Protein AF-0000000080412380 (afdb_homodimer)

Structure (mmCIF, N/CA/C/O backbone):
data_AF-0000000080412380-model_v1
#
loop_
_entity.id
_entity.type
_entity.pdbx_description
1 polymer fructose-bisphosphatase
#
loop_
_atom_site.group_PDB
_atom_site.id
_atom_site.type_symbol
_atom_site.label_atom_id
_atom_site.label_alt_id
_atom_site.label_comp_id
_atom_site.label_asym_id
_atom_site.label_entity_id
_atom_site.label_seq_id
_atom_site.pdbx_PDB_ins_code
_atom_site.Cartn_x
_atom_site.Cartn_y
_atom_site.Cartn_z
_atom_site.occupancy
_atom_site.B_iso_or_equiv
_atom_site.auth_seq_id
_atom_site.auth_comp_id
_atom_site.auth_asym_id
_atom_site.auth_atom_id
_atom_site.pdbx_PDB_model_num
ATOM 1 N N . MET A 1 1 ? 29.484 -4.672 20.859 1 28.69 1 MET A N 1
ATOM 2 C CA . MET A 1 1 ? 28.578 -4.469 19.734 1 28.69 1 MET A CA 1
ATOM 3 C C . MET A 1 1 ? 27.781 -3.178 19.906 1 28.69 1 MET A C 1
ATOM 5 O O . MET A 1 1 ? 27.156 -2.959 20.953 1 28.69 1 MET A O 1
ATOM 9 N N . PRO A 1 2 ? 28.203 -2.121 19.391 1 35.09 2 PRO A N 1
ATOM 10 C CA . PRO A 1 2 ? 27.547 -0.888 19.844 1 35.09 2 PRO A CA 1
ATOM 11 C C . PRO A 1 2 ? 26.031 -1.011 19.891 1 35.09 2 PRO A C 1
ATOM 13 O O . PRO A 1 2 ? 25.422 -1.665 19.031 1 35.09 2 PRO A O 1
ATOM 16 N N . ILE A 1 3 ? 25.469 -1.185 20.969 1 39.72 3 ILE A N 1
ATOM 17 C CA . ILE A 1 3 ? 24.047 -1.174 21.234 1 39.72 3 ILE A CA 1
ATOM 18 C C . ILE A 1 3 ? 23.359 -0.124 20.359 1 39.72 3 ILE A C 1
ATOM 20 O O . ILE A 1 3 ? 23.625 1.073 20.5 1 39.72 3 ILE A O 1
ATOM 24 N N . LEU A 1 4 ? 23.312 -0.314 19.109 1 48.84 4 LEU A N 1
ATOM 25 C CA . LEU A 1 4 ? 22.609 0.611 18.219 1 48.84 4 LEU A CA 1
ATOM 26 C C . LEU A 1 4 ? 21.375 1.184 18.906 1 48.84 4 LEU A C 1
ATOM 28 O O . LEU A 1 4 ? 20.5 0.435 19.328 1 48.84 4 LEU A O 1
ATOM 32 N N . LEU A 1 5 ? 21.531 2.174 19.672 1 60.03 5 LEU A N 1
ATOM 33 C CA . LEU A 1 5 ? 20.531 2.889 20.453 1 60.03 5 LEU A CA 1
ATOM 34 C C . LEU A 1 5 ? 19.281 3.191 19.625 1 60.03 5 LEU A C 1
ATOM 36 O O . LEU A 1 5 ? 19.344 4.027 18.719 1 60.03 5 LEU A O 1
ATOM 40 N N . ILE A 1 6 ? 18.375 2.207 19.547 1 73.38 6 ILE A N 1
ATOM 41 C CA . ILE A 1 6 ? 17.047 2.373 18.969 1 73.38 6 ILE A CA 1
ATOM 42 C C . ILE A 1 6 ? 16.328 3.539 19.641 1 73.38 6 ILE A C 1
ATOM 44 O O . ILE A 1 6 ? 16.219 3.588 20.875 1 73.38 6 ILE A O 1
ATOM 48 N N . GLU A 1 7 ? 16.172 4.633 18.938 1 86.12 7 GLU A N 1
ATOM 49 C CA . GLU A 1 7 ? 15.391 5.766 19.438 1 86.12 7 GLU A CA 1
ATOM 50 C C . GLU A 1 7 ? 13.914 5.621 19.094 1 86.12 7 GLU A C 1
ATOM 52 O O . GLU A 1 7 ? 13.547 5.473 17.938 1 86.12 7 GLU A O 1
ATOM 57 N N . THR A 1 8 ? 13.148 5.539 20.172 1 88.44 8 THR A N 1
ATOM 58 C CA . THR A 1 8 ? 11.703 5.449 20 1 88.44 8 THR A CA 1
ATOM 59 C C . THR A 1 8 ? 11.07 6.836 19.984 1 88.44 8 THR A C 1
ATOM 61 O O . THR A 1 8 ? 11.711 7.82 20.359 1 88.44 8 THR A O 1
ATOM 64 N N . PHE A 1 9 ? 9.883 6.879 19.469 1 92.31 9 PHE A N 1
ATOM 65 C CA . PHE A 1 9 ? 9.164 8.148 19.453 1 92.31 9 PHE A CA 1
ATOM 66 C C . PHE A 1 9 ? 8.953 8.672 20.859 1 92.31 9 PHE A C 1
ATOM 68 O O . PHE A 1 9 ? 9.148 9.859 21.125 1 92.31 9 PHE A O 1
ATOM 75 N N . SER A 1 10 ? 8.578 7.789 21.781 1 83.94 10 SER A N 1
ATOM 76 C CA . SER A 1 10 ? 8.367 8.18 23.172 1 83.94 10 SER A CA 1
ATOM 77 C C . SER A 1 10 ? 9.633 8.805 23.766 1 83.94 10 SER A C 1
ATOM 79 O O . SER A 1 10 ? 9.562 9.852 24.422 1 83.94 10 SER A O 1
ATOM 81 N N . ARG A 1 11 ? 10.727 8.195 23.469 1 82.19 11 ARG A N 1
ATOM 82 C CA . ARG A 1 11 ? 11.992 8.711 23.953 1 82.19 11 ARG A CA 1
ATOM 83 C C . ARG A 1 11 ? 12.352 10.031 23.297 1 82.19 11 ARG A C 1
ATOM 85 O O . ARG A 1 11 ? 12.852 10.953 23.953 1 82.19 11 ARG A O 1
ATOM 92 N N . HIS A 1 12 ? 12.086 10.062 22.031 1 86 12 HIS A N 1
ATOM 93 C CA . HIS A 1 12 ? 12.367 11.281 21.281 1 86 12 HIS A CA 1
ATOM 94 C C . HIS A 1 12 ? 11.594 12.469 21.844 1 86 12 HIS A C 1
ATOM 96 O O . HIS A 1 12 ? 12.156 13.555 22.031 1 86 12 HIS A O 1
ATOM 102 N N . VAL A 1 13 ? 10.359 12.273 22.031 1 81.31 13 VAL A N 1
ATOM 103 C CA . VAL A 1 13 ? 9.492 13.328 22.562 1 81.31 13 VAL A CA 1
ATOM 104 C C . VAL A 1 13 ? 9.961 13.734 23.953 1 81.31 13 VAL A C 1
ATOM 106 O O . VAL A 1 13 ? 10.039 14.922 24.266 1 81.31 13 VAL A O 1
ATOM 109 N N . MET A 1 14 ? 10.375 12.805 24.75 1 76.69 14 MET A N 1
ATOM 110 C CA . MET A 1 14 ? 10.781 13.07 26.125 1 76.69 14 MET A CA 1
ATOM 111 C C . MET A 1 14 ? 12.133 13.773 26.172 1 76.69 14 MET A C 1
ATOM 113 O O . MET A 1 14 ? 12.336 14.695 26.953 1 76.69 14 MET A O 1
ATOM 117 N N . MET A 1 15 ? 13.031 13.281 25.359 1 73.38 15 MET A N 1
ATOM 118 C CA . MET A 1 15 ? 14.398 13.797 25.406 1 73.38 15 MET A CA 1
ATOM 119 C C . MET A 1 15 ? 14.484 15.195 24.812 1 73.38 15 MET A C 1
ATOM 121 O O . MET A 1 15 ? 15.344 15.984 25.188 1 73.38 15 MET A O 1
ATOM 125 N N . ASN A 1 16 ? 13.68 15.453 23.891 1 67.31 16 ASN A N 1
ATOM 126 C CA . ASN A 1 16 ? 1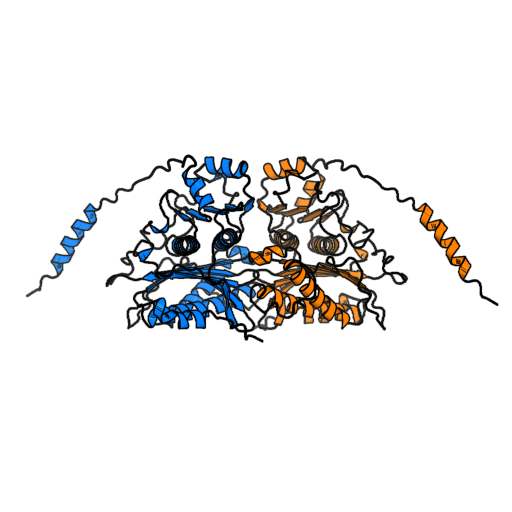3.75 16.75 23.234 1 67.31 16 ASN A CA 1
ATOM 127 C C . ASN A 1 16 ? 12.742 17.734 23.828 1 67.31 16 ASN A C 1
ATOM 129 O O . ASN A 1 16 ? 12.469 18.781 23.25 1 67.31 16 ASN A O 1
ATOM 133 N N . ARG A 1 17 ? 12.219 17.281 24.906 1 59.44 17 ARG A N 1
ATOM 134 C CA . ARG A 1 17 ? 11.211 18.047 25.641 1 59.44 17 ARG A CA 1
ATOM 135 C C . ARG A 1 17 ? 11.656 19.484 25.844 1 59.44 17 ARG A C 1
ATOM 137 O O . ARG A 1 17 ? 10.859 20.422 25.672 1 59.44 17 ARG A O 1
ATOM 144 N N . ALA A 1 18 ? 12.852 19.578 26.328 1 53.91 18 ALA A N 1
ATOM 145 C CA . ALA A 1 18 ? 13.375 20.891 26.688 1 53.91 18 ALA A CA 1
ATOM 146 C C . ALA A 1 18 ? 13.477 21.781 25.453 1 53.91 18 ALA A C 1
ATOM 148 O O . ALA A 1 18 ? 13.359 23.016 25.562 1 53.91 18 ALA A O 1
ATOM 149 N N . ARG A 1 19 ? 13.852 21.266 24.469 1 53.75 19 ARG A N 1
ATOM 150 C CA . ARG A 1 19 ? 14.094 22.047 23.25 1 53.75 19 ARG A CA 1
ATOM 151 C C . ARG A 1 19 ? 12.781 22.406 22.562 1 53.75 19 ARG A C 1
ATOM 153 O O . ARG A 1 19 ? 12.68 23.453 21.922 1 53.75 19 ARG A O 1
ATOM 160 N N . LEU A 1 20 ? 12.102 21.375 22.406 1 52.72 20 LEU A N 1
ATOM 161 C CA . LEU A 1 20 ? 10.898 21.531 21.594 1 52.72 20 LEU A CA 1
ATOM 162 C C . LEU A 1 20 ? 9.953 22.547 22.203 1 52.72 20 LEU A C 1
ATOM 164 O O . LEU A 1 20 ? 9.219 23.234 21.5 1 52.72 20 LEU A O 1
ATOM 168 N N . LEU A 1 21 ? 9.602 22.531 23.5 1 52.34 21 LEU A N 1
ATOM 169 C CA . LEU A 1 21 ? 8.391 23.234 23.922 1 52.34 21 LEU A CA 1
ATOM 170 C C . LEU A 1 21 ? 8.648 24.031 25.203 1 52.34 21 LEU A C 1
ATOM 172 O O . LEU A 1 21 ? 9 23.469 26.234 1 52.34 21 LEU A O 1
ATOM 176 N N . PRO A 1 22 ? 9.203 25.297 24.984 1 50.56 22 PRO A N 1
ATOM 177 C CA . PRO A 1 22 ? 8.727 25.812 26.266 1 50.56 22 PRO A CA 1
ATOM 178 C C . PRO A 1 22 ? 7.41 25.172 26.703 1 50.56 22 PRO A C 1
ATOM 180 O O . PRO A 1 22 ? 6.793 25.609 27.672 1 50.56 22 PRO A O 1
ATOM 183 N N . PRO A 1 23 ? 6.543 24.875 25.516 1 50.5 23 PRO A N 1
ATOM 184 C CA . PRO A 1 23 ? 5.23 24.547 26.062 1 50.5 23 PRO A CA 1
ATOM 185 C C . PRO A 1 23 ? 5.258 23.312 26.953 1 50.5 23 PRO A C 1
ATOM 187 O O . PRO A 1 23 ? 5.945 22.328 26.625 1 50.5 23 PRO A O 1
ATOM 190 N N . GLY A 1 24 ? 4.785 23.438 28.109 1 58.34 24 GLY A N 1
ATOM 191 C CA . GLY A 1 24 ? 4.391 22.812 29.344 1 58.34 24 GLY A CA 1
ATOM 192 C C . GLY A 1 24 ? 4.086 21.328 29.188 1 58.34 24 GLY A C 1
ATOM 193 O O . GLY A 1 24 ? 4.184 20.781 28.094 1 58.34 24 GLY A O 1
ATOM 194 N N . LEU A 1 25 ? 3.961 20.594 30.141 1 65.31 25 LEU A N 1
ATOM 195 C CA . LEU A 1 25 ? 3.516 19.234 30.438 1 65.31 25 LEU A CA 1
ATOM 196 C C . LEU A 1 25 ? 2.33 18.859 29.562 1 65.31 25 LEU A C 1
ATOM 198 O O . LEU A 1 25 ? 2.172 17.688 29.203 1 65.31 25 LEU A O 1
ATOM 202 N N . GLY A 1 26 ? 1.811 19.953 28.797 1 76.12 26 GLY A N 1
ATOM 203 C CA . GLY A 1 26 ? 0.599 19.672 28.031 1 76.12 26 GLY A CA 1
ATOM 204 C C . GLY A 1 26 ? 0.872 19.125 26.656 1 76.12 26 GLY A C 1
ATOM 205 O O . GLY A 1 26 ? 0.184 18.203 26.203 1 76.12 26 GLY A O 1
ATOM 206 N N . LEU A 1 27 ? 1.912 19.609 26 1 81.06 27 LEU A N 1
ATOM 207 C CA . LEU A 1 27 ? 2.244 19.141 24.672 1 81.06 27 LEU A CA 1
ATOM 208 C C . LEU A 1 27 ? 2.75 17.703 24.703 1 81.06 27 LEU A C 1
ATOM 210 O O . LEU A 1 27 ? 2.422 16.906 23.828 1 81.06 27 LEU A O 1
ATOM 214 N N . LEU A 1 28 ? 3.531 17.422 25.719 1 81.06 28 LEU A N 1
ATOM 215 C CA . LEU A 1 28 ? 4.055 16.062 25.859 1 81.06 28 LEU A CA 1
ATOM 216 C C . LEU A 1 28 ? 2.92 15.062 26.031 1 81.06 28 LEU A C 1
ATOM 218 O O . LEU A 1 28 ? 2.965 13.961 25.469 1 81.06 28 LEU A O 1
ATOM 222 N N . GLU A 1 29 ? 2.033 15.461 26.797 1 81.44 29 GLU A N 1
ATOM 223 C CA . GLU A 1 29 ? 0.884 14.594 27.031 1 81.44 29 GLU A CA 1
ATOM 224 C C . GLU A 1 29 ? 0.072 14.398 25.75 1 81.44 29 GLU A C 1
ATOM 226 O O . GLU A 1 29 ? -0.403 13.297 25.469 1 81.44 29 GLU A O 1
ATOM 231 N N . LEU A 1 30 ? -0.117 15.453 25.031 1 84.19 30 LEU A N 1
ATOM 232 C CA . LEU A 1 30 ? -0.839 15.383 23.766 1 84.19 30 LEU A CA 1
ATOM 233 C C . LEU A 1 30 ? -0.133 14.453 22.781 1 84.19 30 LEU A C 1
ATOM 235 O O . LEU A 1 30 ? -0.772 13.609 22.156 1 84.19 30 LEU A O 1
ATOM 239 N N . LEU A 1 31 ? 1.131 14.562 22.734 1 88.88 31 LEU A N 1
ATOM 240 C CA . LEU A 1 31 ? 1.916 13.742 21.812 1 88.88 31 LEU A CA 1
ATOM 241 C C . LEU A 1 31 ? 1.895 12.281 22.234 1 88.88 31 LEU A C 1
ATOM 243 O O . LEU A 1 31 ? 1.842 11.391 21.391 1 88.88 31 LEU A O 1
ATOM 247 N N . SER A 1 32 ? 1.985 12.062 23.484 1 87.31 32 SER A N 1
ATOM 248 C CA . SER A 1 32 ? 1.904 10.695 23.984 1 87.31 32 SER A CA 1
ATOM 249 C C . SER A 1 32 ? 0.552 10.07 23.672 1 87.31 32 SER A C 1
ATOM 251 O O . SER A 1 32 ? 0.475 8.883 23.344 1 87.31 32 SER A O 1
ATOM 253 N N . SER A 1 33 ? -0.482 10.883 23.797 1 87.81 33 SER A N 1
ATOM 254 C CA . SER A 1 33 ? -1.821 10.398 23.469 1 87.81 33 SER A CA 1
ATOM 255 C C . SER A 1 33 ? -1.945 10.078 21.984 1 87.81 33 SER A C 1
ATOM 257 O O . SER A 1 33 ? -2.553 9.07 21.609 1 87.81 33 SER A O 1
ATOM 259 N N . LEU A 1 34 ? -1.414 10.906 21.188 1 91.5 34 LEU A N 1
ATOM 260 C CA . LEU A 1 34 ? -1.437 10.656 19.75 1 91.5 34 LEU A CA 1
ATOM 261 C C . LEU A 1 34 ? -0.666 9.391 19.406 1 91.5 34 LEU A C 1
ATOM 263 O O . LEU A 1 34 ? -1.107 8.594 18.562 1 91.5 34 LEU A O 1
ATOM 267 N N . ASP A 1 35 ? 0.464 9.242 20.062 1 93 35 ASP A N 1
ATOM 268 C CA . ASP A 1 35 ? 1.267 8.039 19.891 1 93 35 ASP A CA 1
ATOM 269 C C . ASP A 1 35 ? 0.44 6.785 20.156 1 93 35 ASP A C 1
ATOM 271 O O . ASP A 1 35 ? 0.417 5.863 19.328 1 93 35 ASP A O 1
ATOM 275 N N . SER A 1 36 ? -0.212 6.777 21.25 1 92.38 36 SER A N 1
ATOM 276 C CA . SER A 1 36 ? -1.043 5.641 21.625 1 92.38 36 SER A CA 1
ATOM 277 C C . SER A 1 36 ? -2.199 5.445 20.656 1 92.38 36 SER A C 1
ATOM 279 O O . SER A 1 36 ? -2.523 4.316 20.281 1 92.38 36 SER A O 1
ATOM 281 N N . ALA A 1 37 ? -2.822 6.52 20.297 1 93.5 37 ALA A N 1
ATOM 282 C CA . ALA A 1 37 ? -3.941 6.457 19.359 1 93.5 37 ALA A CA 1
ATOM 283 C C . ALA A 1 37 ? -3.5 5.871 18.016 1 93.5 37 ALA A C 1
ATOM 285 O O . ALA A 1 37 ? -4.168 4.996 17.453 1 93.5 37 ALA A O 1
ATOM 286 N N . PHE A 1 38 ? -2.391 6.289 17.516 1 95.75 38 PHE A N 1
ATOM 287 C CA . PHE A 1 38 ? -1.916 5.859 16.203 1 95.75 38 PHE A CA 1
ATOM 288 C C . PHE A 1 38 ? -1.543 4.383 16.219 1 95.75 38 PHE A C 1
ATOM 290 O O . PHE A 1 38 ? -1.741 3.68 15.227 1 95.75 38 PHE A O 1
ATOM 297 N N . ARG A 1 39 ? -0.985 3.936 17.312 1 94.38 39 ARG A N 1
ATOM 298 C CA . ARG A 1 39 ? -0.697 2.51 17.438 1 94.38 39 ARG A CA 1
ATOM 299 C C . ARG A 1 39 ? -1.977 1.684 17.359 1 94.38 39 ARG A C 1
ATOM 301 O O . ARG A 1 39 ? -2.025 0.67 16.656 1 94.38 39 ARG A O 1
ATOM 308 N N . GLN A 1 40 ? -2.945 2.186 18.047 1 93.12 40 GLN A N 1
ATOM 309 C CA . GLN A 1 40 ? -4.227 1.484 18.047 1 93.12 40 GLN A CA 1
ATOM 310 C C . GLN A 1 40 ? -4.867 1.519 16.672 1 93.12 40 GLN A C 1
ATOM 312 O O . GLN A 1 40 ? -5.418 0.516 16.203 1 93.12 40 GLN A O 1
ATOM 317 N N . VAL A 1 41 ? -4.855 2.65 16.016 1 94.44 41 VAL A N 1
ATOM 318 C CA . VAL A 1 41 ? -5.422 2.785 14.68 1 94.44 41 VAL A CA 1
ATOM 319 C C . VAL A 1 41 ? -4.691 1.858 13.711 1 94.44 41 VAL A C 1
ATOM 321 O O . VAL A 1 41 ? -5.316 1.212 12.867 1 94.44 41 VAL A O 1
ATOM 324 N N . SER A 1 42 ? -3.354 1.816 13.789 1 94.62 42 SER A N 1
ATOM 325 C CA . SER A 1 42 ? -2.564 0.929 12.938 1 94.62 42 SER A CA 1
ATOM 326 C C . SER A 1 42 ? -3.029 -0.518 13.07 1 94.62 42 SER A C 1
ATOM 328 O O . SER A 1 42 ? -3.236 -1.201 12.07 1 94.62 42 SER A O 1
ATOM 330 N N . GLU A 1 43 ? -3.199 -0.923 14.258 1 90.25 43 GLU A N 1
ATOM 331 C CA . GLU A 1 43 ? -3.639 -2.293 14.5 1 90.25 43 GLU A CA 1
ATOM 332 C C . GLU A 1 43 ? -5.031 -2.537 13.922 1 90.25 43 GLU A C 1
ATOM 334 O O . GLU A 1 43 ? -5.289 -3.594 13.344 1 90.25 43 GLU A O 1
ATOM 339 N N . LEU A 1 44 ? -5.891 -1.6 14.102 1 90.06 44 LEU A N 1
ATOM 340 C CA . LEU A 1 44 ? -7.25 -1.7 13.586 1 90.06 44 LEU A CA 1
ATOM 341 C C . LEU A 1 44 ? -7.238 -1.846 12.062 1 90.06 44 LEU A C 1
ATOM 343 O O . LEU A 1 44 ? -7.898 -2.729 11.516 1 90.06 44 LEU A O 1
ATOM 347 N N . LEU A 1 45 ? -6.492 -1.034 11.438 1 92.31 45 LEU A N 1
ATOM 348 C CA . LEU A 1 45 ? -6.5 -0.995 9.977 1 92.31 45 LEU A CA 1
ATOM 349 C C . LEU A 1 45 ? -5.809 -2.223 9.398 1 92.31 45 LEU A C 1
ATOM 351 O O . LEU A 1 45 ? -6.109 -2.639 8.273 1 92.31 45 LEU A O 1
ATOM 355 N N . ARG A 1 46 ? -4.891 -2.855 10.117 1 92 46 ARG A N 1
ATOM 356 C CA . ARG A 1 46 ? -4.215 -4.07 9.664 1 92 46 ARG A CA 1
ATOM 357 C C . ARG A 1 46 ? -5.191 -5.238 9.57 1 92 46 ARG A C 1
ATOM 359 O O . ARG A 1 46 ? -4.93 -6.219 8.867 1 92 46 ARG A O 1
ATOM 366 N N . GLY A 1 47 ? -6.246 -5.195 10.289 1 88.69 47 GLY A N 1
ATOM 367 C CA . GLY A 1 47 ? -7.266 -6.234 10.273 1 88.69 47 GLY A CA 1
ATOM 368 C C . GLY A 1 47 ? -8.594 -5.766 9.703 1 88.69 47 GLY A C 1
ATOM 369 O O . GLY A 1 47 ? -9.648 -6.289 10.062 1 88.69 47 GLY A O 1
ATOM 370 N N . LEU A 1 48 ? -8.562 -4.801 8.875 1 83.69 48 LEU A N 1
ATOM 371 C CA . LEU A 1 48 ? -9.742 -4.105 8.375 1 83.69 48 LEU A CA 1
ATOM 372 C C . LEU A 1 48 ? -10.75 -5.094 7.793 1 83.69 48 LEU A C 1
ATOM 374 O O . LEU A 1 48 ? -11.961 -4.938 7.973 1 83.69 48 LEU A O 1
ATOM 378 N N . ASP A 1 49 ? -10.25 -6.191 7.16 1 82.62 49 ASP A N 1
ATOM 379 C CA . ASP A 1 49 ? -11.133 -7.098 6.43 1 82.62 49 ASP A CA 1
ATOM 380 C C . ASP A 1 49 ? -11.539 -8.289 7.301 1 82.62 49 ASP A C 1
ATOM 382 O O . ASP A 1 49 ? -12.336 -9.125 6.879 1 82.62 49 ASP A O 1
ATOM 386 N N . ILE A 1 50 ? -10.922 -8.445 8.453 1 85.25 50 ILE A N 1
ATOM 387 C CA . ILE A 1 50 ? -11.227 -9.578 9.32 1 85.25 50 ILE A CA 1
ATOM 388 C C . ILE A 1 50 ? -12.594 -9.375 9.969 1 85.25 50 ILE A C 1
ATOM 390 O O . ILE A 1 50 ? -12.844 -8.328 10.578 1 85.25 50 ILE A O 1
ATOM 394 N N . PRO A 1 51 ? -13.328 -10.484 9.688 1 72.94 51 PRO A N 1
ATOM 395 C CA . PRO A 1 51 ? -14.648 -10.352 10.305 1 72.94 51 PRO A CA 1
ATOM 396 C C . PRO A 1 51 ? -14.586 -10.156 11.812 1 72.94 51 PRO A C 1
ATOM 398 O O . PRO A 1 51 ? -13.695 -10.695 12.469 1 72.94 51 PRO A O 1
ATOM 401 N N . ASN A 1 52 ? -15.32 -9.562 12.461 1 61 52 ASN A N 1
ATOM 402 C CA . ASN A 1 52 ? -15.547 -9.352 13.891 1 61 52 ASN A CA 1
ATOM 403 C C . ASN A 1 52 ? -14.469 -8.461 14.508 1 61 52 ASN A C 1
ATOM 405 O O . ASN A 1 52 ? -14.43 -8.281 15.727 1 61 52 ASN A O 1
ATOM 409 N N . VAL A 1 53 ? -13.312 -8.562 13.922 1 53.06 53 VAL A N 1
ATOM 410 C CA . VAL A 1 53 ? -12.383 -7.598 14.508 1 53.06 53 VAL A CA 1
ATOM 411 C C . VAL A 1 53 ? -13.109 -6.285 14.797 1 53.06 53 VAL A C 1
ATOM 413 O O . VAL A 1 53 ? -12.672 -5.5 15.641 1 53.06 53 VAL A O 1
ATOM 416 N N . HIS A 1 54 ? -13.648 -5.84 13.664 1 47.62 54 HIS A N 1
ATOM 417 C CA . HIS A 1 54 ? -14.367 -4.605 13.945 1 47.62 54 HIS A CA 1
ATOM 418 C C . HIS A 1 54 ? -15.453 -4.832 15 1 47.62 54 HIS A C 1
ATOM 420 O O . HIS A 1 54 ? -16.203 -5.801 14.914 1 47.62 54 HIS A O 1
ATOM 426 N N . VAL A 1 55 ? -15.297 -4.289 16.188 1 40.88 55 VAL A N 1
ATOM 427 C CA . VAL A 1 55 ? -16.25 -4.031 17.266 1 40.88 55 VAL A CA 1
ATOM 428 C C . VAL A 1 55 ? -17.672 -4.051 16.719 1 40.88 55 VAL A C 1
ATOM 430 O O . VAL A 1 55 ? -17.875 -3.859 15.523 1 40.88 55 VAL A O 1
ATOM 433 N N . LYS A 1 56 ? -18.656 -4.262 17.797 1 38.47 56 LYS A N 1
ATOM 434 C CA . LYS A 1 56 ? -20.031 -3.775 17.797 1 38.47 56 LYS A CA 1
ATOM 435 C C . LYS A 1 56 ? -20.156 -2.477 17.016 1 38.47 56 LYS A C 1
ATOM 437 O O . LYS A 1 56 ? -19.797 -1.406 17.5 1 38.47 56 LYS A O 1
ATOM 442 N N . ILE A 1 57 ? -19.594 -2.457 15.781 1 40.72 57 ILE A N 1
ATOM 443 C CA . ILE A 1 57 ? -20.188 -1.301 15.109 1 40.72 57 ILE A CA 1
ATOM 444 C C . ILE A 1 57 ? -21.562 -1.017 15.688 1 40.72 57 ILE A C 1
ATOM 446 O O . ILE A 1 57 ? -22.469 -1.86 15.609 1 40.72 57 ILE A O 1
ATOM 450 N N . ASP A 1 58 ? -21.484 -0.503 16.656 1 40.38 58 ASP A N 1
ATOM 451 C CA . ASP A 1 58 ? -22.812 -0.118 17.109 1 40.38 58 ASP A CA 1
ATOM 452 C C . ASP A 1 58 ? -23.781 0.011 15.945 1 40.38 58 ASP A C 1
ATOM 454 O O . ASP A 1 58 ? -23.547 0.771 15.008 1 40.38 58 ASP A O 1
ATOM 458 N N . GLN A 1 59 ? -24.406 -1.09 15.609 1 40.5 59 GLN A N 1
ATOM 459 C CA . GLN A 1 59 ? -25.547 -1.106 14.711 1 40.5 59 GLN A CA 1
ATOM 460 C C . GLN A 1 59 ? -26.219 0.263 14.648 1 40.5 59 GLN A C 1
ATOM 462 O O . GLN A 1 59 ? -27.031 0.521 13.758 1 40.5 59 GLN A O 1
ATOM 467 N N . ASP A 1 60 ? -26.156 0.893 15.727 1 41.22 60 ASP A N 1
ATOM 468 C CA . ASP A 1 60 ? -27.047 2.055 15.797 1 41.22 60 ASP A CA 1
ATOM 469 C C . ASP A 1 60 ? -26.578 3.156 14.844 1 41.22 60 ASP A C 1
ATOM 471 O O . ASP A 1 60 ? -27.188 4.223 14.781 1 41.22 60 ASP A O 1
ATOM 475 N N . ASN A 1 61 ? -25.203 3.264 14.602 1 43.97 61 ASN A N 1
ATOM 476 C CA . ASN A 1 61 ? -25.016 4.48 13.812 1 43.97 61 ASN A CA 1
ATOM 477 C C . ASN A 1 61 ? -25.359 4.254 12.344 1 43.97 61 ASN A C 1
ATOM 479 O O . ASN A 1 61 ? -24.906 3.289 11.734 1 43.97 61 ASN A O 1
ATOM 483 N N . ALA A 1 62 ? -26.297 4.816 11.867 1 53.66 62 ALA A N 1
ATOM 484 C CA . ALA A 1 62 ? -26.75 5.09 10.5 1 53.66 62 ALA A CA 1
ATOM 485 C C . ALA A 1 62 ? -25.594 5.547 9.625 1 53.66 62 ALA A C 1
ATOM 487 O O . ALA A 1 62 ? -24.766 6.344 10.047 1 53.66 62 ALA A O 1
ATOM 488 N N . GLY A 1 63 ? -24.938 4.648 8.617 1 62.75 63 GLY A N 1
ATOM 489 C CA . GLY A 1 63 ? -23.984 5.105 7.617 1 62.75 63 GLY A CA 1
ATOM 490 C C . GLY A 1 63 ? -23.344 3.969 6.848 1 62.75 63 GLY A C 1
ATOM 491 O O . GLY A 1 63 ? -23.578 2.797 7.148 1 62.75 63 GLY A O 1
ATOM 492 N N . SER A 1 64 ? -22.625 4.289 5.852 1 73 64 SER A N 1
ATOM 493 C CA . SER A 1 64 ? -21.891 3.354 5.012 1 73 64 SER A CA 1
ATOM 494 C C . SER A 1 64 ? -20.766 2.688 5.789 1 73 64 SER A C 1
ATOM 496 O O . SER A 1 64 ? -20.344 3.184 6.84 1 73 64 SER A O 1
ATOM 498 N N . PRO A 1 65 ? -20.422 1.467 5.473 1 73.75 65 PRO A N 1
ATOM 499 C CA . PRO A 1 65 ? -19.266 0.829 6.109 1 73.75 65 PRO A CA 1
ATOM 500 C C . PRO A 1 65 ? -18.062 1.757 6.203 1 73.75 65 PRO A C 1
ATOM 502 O O . PRO A 1 65 ? -17.328 1.731 7.199 1 73.75 65 PRO A O 1
ATOM 505 N N . GLU A 1 66 ? -17.953 2.545 5.25 1 77.12 66 GLU A N 1
ATOM 506 C CA . GLU A 1 66 ? -16.844 3.496 5.25 1 77.12 66 GLU A CA 1
ATOM 507 C C . GLU A 1 66 ? -16.984 4.508 6.383 1 77.12 66 GLU A C 1
ATOM 509 O O . GLU A 1 66 ? -16 4.844 7.047 1 77.12 66 GLU A O 1
ATOM 514 N N . ASP A 1 67 ? -18.141 4.934 6.547 1 77.38 67 ASP A N 1
ATOM 515 C CA . ASP A 1 67 ? -18.406 5.898 7.613 1 77.38 67 ASP A CA 1
ATOM 516 C C . ASP A 1 67 ? -18.141 5.281 8.984 1 77.38 67 ASP A C 1
ATOM 518 O O . ASP A 1 67 ? -17.656 5.957 9.898 1 77.38 67 ASP A O 1
ATOM 522 N N . LYS A 1 68 ? -18.438 4.059 9.008 1 81.75 68 LYS A N 1
ATOM 523 C CA . LYS A 1 68 ? -18.25 3.369 10.281 1 81.75 68 LYS A CA 1
ATOM 524 C C . LYS A 1 68 ? -16.766 3.254 10.633 1 81.75 68 LYS A C 1
ATOM 526 O O . LYS A 1 68 ? -16.375 3.477 11.781 1 81.75 68 LYS A O 1
ATOM 531 N N . ILE A 1 69 ? -15.977 2.936 9.672 1 86.12 69 ILE A N 1
ATOM 532 C CA . ILE A 1 69 ? -14.539 2.811 9.898 1 86.12 69 ILE A CA 1
ATOM 533 C C . ILE A 1 69 ? -13.953 4.176 10.258 1 86.12 69 ILE A C 1
ATOM 535 O O . ILE A 1 69 ? -13.18 4.293 11.211 1 86.12 69 ILE A O 1
ATOM 539 N N . ARG A 1 70 ? -14.359 5.172 9.531 1 87.38 70 ARG A N 1
ATOM 540 C CA . ARG A 1 70 ? -13.906 6.531 9.812 1 87.38 70 ARG A CA 1
ATOM 541 C C . ARG A 1 70 ? -14.297 6.949 11.227 1 87.38 70 ARG A C 1
ATOM 543 O O . ARG A 1 70 ? -13.484 7.547 11.945 1 87.38 70 ARG A O 1
ATOM 550 N N . GLY A 1 71 ? -15.5 6.66 11.516 1 86.44 71 GLY A N 1
ATOM 551 C CA . GLY A 1 71 ? -15.977 6.961 12.859 1 86.44 71 GLY A CA 1
ATOM 552 C C . GLY A 1 71 ? -15.188 6.242 13.938 1 86.44 71 GLY A C 1
ATOM 553 O O . GLY A 1 71 ? -14.875 6.832 14.977 1 86.44 71 GLY A O 1
ATOM 554 N N . LYS A 1 72 ? -14.859 5.039 13.703 1 88.44 72 LYS A N 1
ATOM 555 C CA . LYS A 1 72 ? -14.102 4.262 14.68 1 88.44 72 LYS A CA 1
ATOM 556 C C . LYS A 1 72 ? -12.703 4.844 14.883 1 88.44 72 LYS A C 1
ATOM 558 O O . LYS A 1 72 ? -12.234 4.969 16.016 1 88.44 72 LYS A O 1
ATOM 563 N N . VAL A 1 73 ? -12.055 5.113 13.797 1 91.06 73 VAL A N 1
ATOM 564 C CA . VAL A 1 73 ? -10.719 5.695 13.867 1 91.06 73 VAL A CA 1
ATOM 565 C C . VAL A 1 73 ? -10.773 7.027 14.617 1 91.06 73 VAL A C 1
ATOM 567 O O . VAL A 1 73 ? -9.961 7.277 15.508 1 91.06 73 VAL A O 1
ATOM 570 N N . GLU A 1 74 ? -11.727 7.848 14.266 1 90.12 74 GLU A N 1
ATOM 571 C CA . GLU A 1 74 ? -11.898 9.133 14.945 1 90.12 74 GLU A CA 1
ATOM 572 C C . GLU A 1 74 ? -12.117 8.938 16.438 1 90.12 74 GLU A C 1
ATOM 574 O O . GLU A 1 74 ? -11.523 9.648 17.25 1 90.12 74 GLU A O 1
ATOM 579 N N . ASN A 1 75 ? -12.906 7.984 16.781 1 89.06 75 ASN A N 1
ATOM 580 C CA . ASN A 1 75 ? -13.219 7.723 18.172 1 89.06 75 ASN A CA 1
ATOM 581 C C . ASN A 1 75 ? -11.992 7.266 18.953 1 89.06 75 ASN A C 1
ATOM 583 O O . ASN A 1 75 ? -11.82 7.621 20.125 1 89.06 75 ASN A O 1
ATOM 587 N N . ILE A 1 76 ? -11.188 6.492 18.328 1 90.75 76 ILE A N 1
ATOM 588 C CA . ILE A 1 76 ? -9.961 6.043 18.984 1 90.75 76 ILE A CA 1
ATOM 589 C C . ILE A 1 76 ? -9.094 7.25 19.344 1 90.75 76 ILE A C 1
ATOM 591 O O . ILE A 1 76 ? -8.617 7.367 20.469 1 90.75 76 ILE A O 1
ATOM 595 N N . VAL A 1 77 ? -8.961 8.156 18.406 1 88.56 77 VAL A N 1
ATOM 596 C CA . VAL A 1 77 ? -8.125 9.328 18.625 1 88.56 77 VAL A CA 1
ATOM 597 C C . VAL A 1 77 ? -8.75 10.227 19.688 1 88.56 77 VAL A C 1
ATOM 599 O O . VAL A 1 77 ? -8.07 10.656 20.625 1 88.56 77 VAL A O 1
ATOM 602 N N . LEU A 1 78 ? -10.023 10.445 19.547 1 85.69 78 LEU A N 1
ATOM 603 C CA . LEU A 1 78 ? -10.727 11.312 20.484 1 85.69 78 LEU A CA 1
ATOM 604 C C . LEU A 1 78 ? -10.656 10.75 21.891 1 85.69 78 LEU A C 1
ATOM 606 O O . LEU A 1 78 ? -10.414 11.484 22.859 1 85.69 78 LEU A O 1
ATOM 610 N N . ASN A 1 79 ? -10.867 9.477 22.016 1 85.31 79 ASN A N 1
ATOM 611 C CA . ASN A 1 79 ? -10.852 8.844 23.344 1 85.31 79 ASN A CA 1
ATOM 612 C C . ASN A 1 79 ? -9.477 8.953 24 1 85.31 79 ASN A C 1
ATOM 614 O O . ASN A 1 79 ? -9.375 9.164 25.203 1 85.31 79 ASN A O 1
ATOM 618 N N . MET A 1 80 ? -8.469 8.805 23.219 1 84.69 80 MET A N 1
ATOM 619 C CA . MET A 1 80 ? -7.113 8.883 23.766 1 84.69 80 MET A CA 1
ATOM 620 C C . MET A 1 80 ? -6.773 10.312 24.188 1 84.69 80 MET A C 1
ATOM 622 O O . MET A 1 80 ? -6.043 10.523 25.156 1 84.69 80 MET A O 1
ATOM 626 N N . LEU A 1 81 ? -7.352 11.266 23.453 1 80.69 81 LEU A N 1
ATOM 627 C CA . LEU A 1 81 ? -7.059 12.672 23.719 1 80.69 81 LEU A CA 1
ATOM 628 C C . LEU A 1 81 ? -7.875 13.18 24.906 1 80.69 81 LEU A C 1
ATOM 630 O O . LEU A 1 81 ? -7.418 14.055 25.641 1 80.69 81 LEU A O 1
ATOM 634 N N . MET A 1 82 ? -9.055 12.75 25.047 1 76.75 82 MET A N 1
ATOM 635 C CA . MET A 1 82 ? -9.938 13.188 26.125 1 76.75 82 MET A CA 1
ATOM 636 C C . MET A 1 82 ? -9.391 12.773 27.484 1 76.75 82 MET A C 1
ATOM 638 O O . MET A 1 82 ? -9.688 13.406 28.5 1 76.75 82 MET A O 1
ATOM 642 N N . THR A 1 83 ? -8.578 11.828 27.375 1 70.06 83 THR A N 1
ATOM 643 C CA . THR A 1 83 ? -7.988 11.391 28.641 1 70.06 83 THR A CA 1
ATOM 644 C C . THR A 1 83 ? -6.852 12.312 29.062 1 70.06 83 THR A C 1
ATOM 646 O O . THR A 1 83 ? -6.445 12.312 30.219 1 70.06 83 THR A O 1
ATOM 649 N N . THR A 1 84 ? -6.535 13.133 28 1 66.19 84 THR A N 1
ATOM 650 C CA . THR A 1 84 ? -5.43 14.039 28.297 1 66.19 84 THR A CA 1
ATOM 651 C C . THR A 1 84 ? -5.945 15.453 28.562 1 66.19 84 THR A C 1
ATOM 653 O O . THR A 1 84 ? -6.957 15.867 27.984 1 66.19 84 THR A O 1
ATOM 656 N N . ASN A 1 85 ? -6.09 15.945 29.656 1 61.53 85 ASN A N 1
ATOM 657 C CA . ASN A 1 85 ? -6.551 17.281 30.016 1 61.53 85 ASN A CA 1
ATOM 658 C C . ASN A 1 85 ? -5.707 18.359 29.359 1 61.53 85 ASN A C 1
ATOM 660 O O . ASN A 1 85 ? -5.496 19.422 29.938 1 61.53 85 ASN A O 1
ATOM 664 N N . CYS A 1 86 ? -5.125 18.062 28.156 1 61.97 86 CYS A N 1
ATOM 665 C CA . CYS A 1 86 ? -4.156 19.047 27.672 1 61.97 86 CYS A CA 1
ATOM 666 C C . CYS A 1 86 ? -4.641 19.703 26.391 1 61.97 86 CYS A C 1
ATOM 668 O O . CYS A 1 86 ? -4.008 20.641 25.891 1 61.97 86 CYS A O 1
ATOM 670 N N . ALA A 1 87 ? -5.66 19.234 25.688 1 60.81 87 ALA A N 1
ATOM 671 C CA . ALA A 1 87 ? -6.168 19.891 24.484 1 60.81 87 ALA A CA 1
ATOM 672 C C . ALA A 1 87 ? -7.461 20.656 24.781 1 60.81 87 ALA A C 1
ATOM 674 O O . ALA A 1 87 ? -8.312 20.172 25.516 1 60.81 87 ALA A O 1
ATOM 675 N N . TYR A 1 88 ? -7.531 21.984 24.219 1 63.5 88 TYR A N 1
ATOM 676 C CA . TYR A 1 88 ? -8.727 22.812 24.375 1 63.5 88 TYR A CA 1
ATOM 677 C C . TYR A 1 88 ? -9.82 22.375 23.406 1 63.5 88 TYR A C 1
ATOM 679 O O . TYR A 1 88 ? -10.977 22.234 23.797 1 63.5 88 TYR A O 1
ATOM 687 N N . TYR A 1 89 ? -9.25 22.188 22.141 1 71.62 89 TYR A N 1
ATOM 688 C CA . TYR A 1 89 ? -10.188 21.875 21.078 1 71.62 89 TYR A CA 1
ATOM 689 C C . TYR A 1 89 ? -9.617 20.828 20.125 1 71.62 89 TYR A C 1
ATOM 691 O O . TYR A 1 89 ? -8.406 20.75 19.938 1 71.62 89 TYR A O 1
ATOM 699 N N . ILE A 1 90 ? -10.531 20 19.766 1 74.5 90 ILE A N 1
ATOM 700 C CA . ILE A 1 90 ? -10.195 19 18.75 1 74.5 90 ILE A CA 1
ATOM 701 C C . ILE A 1 90 ? -11.047 19.219 17.5 1 74.5 90 ILE A C 1
ATOM 703 O O . ILE A 1 90 ? -12.273 19.312 17.594 1 74.5 90 ILE A O 1
ATOM 707 N N . VAL A 1 91 ? -10.391 19.453 16.406 1 73.94 91 VAL A N 1
ATOM 708 C CA . VAL A 1 91 ? -11.039 19.578 15.102 1 73.94 91 VAL A CA 1
ATOM 709 C C . VAL A 1 91 ? -10.758 18.344 14.25 1 73.94 91 VAL A C 1
ATOM 711 O O . VAL A 1 91 ? -9.594 17.969 14.07 1 73.94 91 VAL A O 1
ATOM 714 N N . SER A 1 92 ? -11.859 17.703 13.836 1 78.12 92 SER A N 1
ATOM 715 C CA . SER A 1 92 ? -11.75 16.547 12.969 1 78.12 92 SER A CA 1
ATOM 716 C C . SER A 1 92 ? -12.406 16.797 11.617 1 78.12 92 SER A C 1
ATOM 718 O O . SER A 1 92 ? -13.469 17.406 11.539 1 78.12 92 SER A O 1
ATOM 720 N N . SER A 1 93 ? -11.781 16.391 10.57 1 78.94 93 SER A N 1
ATOM 721 C CA . SER A 1 93 ? -12.359 16.547 9.234 1 78.94 93 SER A CA 1
ATOM 722 C C . SER A 1 93 ? -13.633 15.727 9.094 1 78.94 93 SER A C 1
ATOM 724 O O . SER A 1 93 ? -14.414 15.945 8.164 1 78.94 93 SER A O 1
ATOM 726 N N . ALA A 1 94 ? -13.828 14.789 9.93 1 74.5 94 ALA A N 1
ATOM 727 C CA . ALA A 1 94 ? -14.992 13.914 9.844 1 74.5 94 ALA A CA 1
ATOM 728 C C . ALA A 1 94 ? -16.172 14.492 10.609 1 74.5 94 ALA A C 1
ATOM 730 O O . ALA A 1 94 ? -17.25 13.898 10.648 1 74.5 94 ALA A O 1
ATOM 731 N N . ARG A 1 95 ? -15.875 15.719 11.273 1 74.06 95 ARG A N 1
ATOM 732 C CA . ARG A 1 95 ? -16.922 16.344 12.078 1 74.06 95 ARG A CA 1
ATOM 733 C C . ARG A 1 95 ? -17.078 17.812 11.711 1 74.06 95 ARG A C 1
ATOM 735 O O . ARG A 1 95 ? -16.094 18.5 11.414 1 74.06 95 ARG A O 1
ATOM 742 N N . LYS A 1 96 ? -18.266 18.25 11.859 1 69.38 96 LYS A N 1
ATOM 743 C CA . LYS A 1 96 ? -18.547 19.656 11.562 1 69.38 96 LYS A CA 1
ATOM 744 C C . LYS A 1 96 ? -18.312 20.531 12.781 1 69.38 96 LYS A C 1
ATOM 746 O O . LYS A 1 96 ? -18.047 21.734 12.648 1 69.38 96 LYS A O 1
ATOM 751 N N . GLU A 1 97 ? -18.344 19.844 13.938 1 68.25 97 GLU A N 1
ATOM 752 C CA . GLU A 1 97 ? -18.25 20.625 15.164 1 68.25 97 GLU A CA 1
ATOM 753 C C . GLU A 1 97 ? -16.953 20.328 15.914 1 68.25 97 GLU A C 1
ATOM 755 O O . GLU A 1 97 ? -16.438 19.203 15.859 1 68.25 97 GLU A O 1
ATOM 760 N N . VAL A 1 98 ? -16.531 21.359 16.547 1 68.75 98 VAL A N 1
ATOM 761 C CA . VAL A 1 98 ? -15.352 21.234 17.406 1 68.75 98 VAL A CA 1
ATOM 762 C C . VAL A 1 98 ? -15.711 20.469 18.672 1 68.75 98 VAL A C 1
ATOM 764 O O . VAL A 1 98 ? -16.797 20.641 19.219 1 68.75 98 VAL A O 1
ATOM 767 N N . VAL A 1 99 ? -14.812 19.562 18.984 1 66.88 99 VAL A N 1
ATOM 768 C CA . VAL A 1 99 ? -14.977 18.859 20.266 1 66.88 99 VAL A CA 1
ATOM 769 C C . VAL A 1 99 ? -14.211 19.609 21.359 1 66.88 99 VAL A C 1
ATOM 771 O O . VAL A 1 99 ? -13.008 19.828 21.234 1 66.88 99 VAL A O 1
ATOM 774 N N . SER A 1 100 ? -15.086 20.203 22.281 1 66.44 100 SER A N 1
ATOM 775 C CA . SER A 1 100 ? -14.484 20.891 23.406 1 66.44 100 SER A CA 1
ATOM 776 C C . SER A 1 100 ? -14.164 19.922 24.547 1 66.44 100 SER A C 1
ATOM 778 O O . SER A 1 100 ? -14.961 19.031 24.844 1 66.44 100 SER A O 1
ATOM 780 N N . ILE A 1 101 ? -12.922 19.859 24.875 1 61.38 101 ILE A N 1
ATOM 781 C CA . ILE A 1 101 ? -12.586 19.078 26.062 1 61.38 101 ILE A CA 1
ATOM 782 C C . ILE A 1 101 ? -12.633 19.969 27.297 1 61.38 101 ILE A C 1
ATOM 784 O O . ILE A 1 101 ? -11.984 21.016 27.344 1 61.38 101 ILE A O 1
ATOM 788 N N . LYS A 1 102 ? -13.828 20.016 28.047 1 52.25 102 LYS A N 1
ATOM 789 C CA . LYS A 1 102 ? -14.117 20.828 29.234 1 52.25 102 LYS A CA 1
ATOM 790 C C . LYS A 1 102 ? -12.945 20.828 30.203 1 52.25 102 LYS A C 1
ATOM 792 O O . LYS A 1 102 ? -12.664 19.812 30.844 1 52.25 102 LYS A O 1
ATOM 797 N N . ARG A 1 103 ? -11.797 20.875 29.922 1 52.47 103 ARG A N 1
ATOM 798 C CA . ARG A 1 103 ? -10.969 20.625 31.094 1 52.47 103 ARG A CA 1
ATOM 799 C C . ARG A 1 103 ? -10.68 21.906 31.844 1 52.47 103 ARG A C 1
ATOM 801 O O . ARG A 1 103 ? -10.82 23 31.297 1 52.47 103 ARG A O 1
ATOM 808 N N . LEU A 1 104 ? -10.344 21.625 33.156 1 46.28 104 LEU A N 1
ATOM 809 C CA . LEU A 1 104 ? -9.883 22.453 34.25 1 46.28 104 LEU A CA 1
ATOM 810 C C . LEU A 1 104 ? -8.711 23.328 33.844 1 46.28 104 LEU A C 1
ATOM 812 O O . LEU A 1 104 ? -8.57 24.469 34.312 1 46.28 104 LEU A O 1
ATOM 816 N N . ARG A 1 105 ? -7.652 22.641 33.312 1 48.03 105 ARG A N 1
ATOM 817 C CA . ARG A 1 105 ? -6.469 23.422 32.969 1 48.03 105 ARG A CA 1
ATOM 818 C C . ARG A 1 105 ? -6.422 23.703 31.453 1 48.03 105 ARG A C 1
ATOM 820 O O . ARG A 1 105 ? -6.469 22.766 30.656 1 48.03 105 ARG A O 1
ATOM 827 N N . GLN A 1 106 ? -6.969 24.781 30.969 1 48.69 106 GLN A N 1
ATOM 828 C CA . GLN A 1 106 ? -7.078 25.297 29.609 1 48.69 106 GLN A CA 1
ATOM 829 C C . GLN A 1 106 ? -5.793 25.047 28.828 1 48.69 106 GLN A C 1
ATOM 831 O O . GLN A 1 106 ? -4.723 25.516 29.203 1 48.69 106 GLN A O 1
ATOM 836 N N . GLY A 1 107 ? -5.555 23.875 28.312 1 54.94 107 GLY A N 1
ATOM 837 C CA . GLY A 1 107 ? -4.371 23.719 27.484 1 54.94 107 GLY A CA 1
ATOM 838 C C . GLY A 1 107 ? -4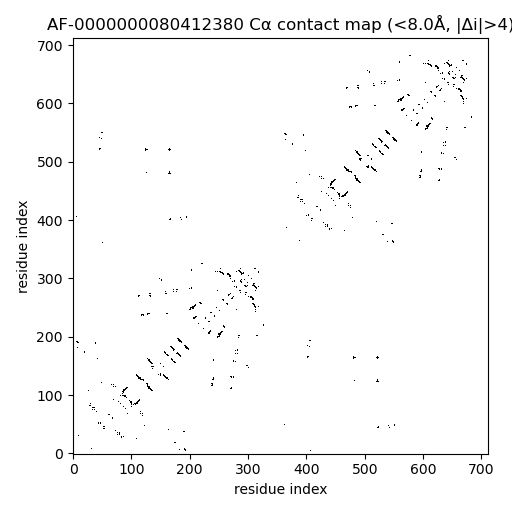.344 24.672 26.297 1 54.94 107 GLY A C 1
ATOM 839 O O . GLY A 1 107 ? -5.379 25.219 25.906 1 54.94 107 GLY A O 1
ATOM 840 N N . ASP A 1 108 ? -3.191 25.219 25.938 1 69.75 108 ASP A N 1
ATOM 841 C CA . ASP A 1 108 ? -2.898 26.281 24.969 1 69.75 108 ASP A CA 1
ATOM 842 C C . ASP A 1 108 ? -2.812 25.703 23.562 1 69.75 108 ASP A C 1
ATOM 844 O O . ASP A 1 108 ? -2.273 26.344 22.656 1 69.75 108 ASP A O 1
ATOM 848 N N . PHE A 1 109 ? -3.547 24.375 23.391 1 79.62 109 PHE A N 1
ATOM 849 C CA . PHE A 1 109 ? -3.328 23.797 22.062 1 79.62 109 PHE A CA 1
ATOM 850 C C . PHE A 1 109 ? -4.648 23.375 21.438 1 79.62 109 PHE A C 1
ATOM 852 O O . PHE A 1 109 ? -5.586 22.984 22.141 1 79.62 109 PHE A O 1
ATOM 859 N N . ILE A 1 110 ? -4.711 23.516 20.141 1 81.81 110 ILE A N 1
ATOM 860 C CA . ILE A 1 110 ? -5.789 22.969 19.312 1 81.81 110 ILE A CA 1
ATOM 861 C C . ILE A 1 110 ? -5.254 21.844 18.422 1 81.81 110 ILE A C 1
ATOM 863 O O . ILE A 1 110 ? -4.27 22.031 17.703 1 81.81 110 ILE A O 1
ATOM 867 N N . LEU A 1 111 ? -5.879 20.719 18.547 1 86.69 111 LEU A N 1
ATOM 868 C CA . LEU A 1 111 ? -5.52 19.609 17.656 1 86.69 111 LEU A CA 1
ATOM 869 C C . LEU A 1 111 ? -6.469 19.531 16.469 1 86.69 111 LEU A C 1
ATOM 871 O O . LEU A 1 111 ? -7.684 19.422 16.641 1 86.69 111 LEU A O 1
ATOM 875 N N . ALA A 1 112 ? -5.977 19.734 15.312 1 89.69 112 ALA A N 1
ATOM 876 C CA . ALA A 1 112 ? -6.711 19.5 14.07 1 89.69 112 ALA A CA 1
ATOM 877 C C . ALA A 1 112 ? -6.227 18.219 13.391 1 89.69 112 ALA A C 1
ATOM 879 O O . ALA A 1 112 ? -5.027 18.047 13.172 1 89.69 112 ALA A O 1
ATOM 880 N N . PHE A 1 113 ? -7.145 17.328 13.07 1 92.06 113 PHE A N 1
ATOM 881 C CA . PHE A 1 113 ? -6.656 16.094 12.484 1 92.06 113 PHE A CA 1
ATOM 882 C C . PHE A 1 113 ? -7.672 15.523 11.5 1 92.06 113 PHE A C 1
ATOM 884 O O . PHE A 1 113 ? -8.867 15.812 11.594 1 92.06 113 PHE A O 1
ATOM 891 N N . ASP A 1 114 ? -7.25 14.906 10.477 1 95 114 ASP A N 1
ATOM 892 C CA . ASP A 1 114 ? -8.008 14.078 9.539 1 95 114 ASP A CA 1
ATOM 893 C C . ASP A 1 114 ? -7.824 12.594 9.852 1 95 114 ASP A C 1
ATOM 895 O O . ASP A 1 114 ? -6.746 12.031 9.625 1 95 114 ASP A O 1
ATOM 899 N N . PRO A 1 115 ? -8.906 11.961 10.32 1 93.75 115 PRO A N 1
ATOM 900 C CA . PRO A 1 115 ? -8.766 10.602 10.836 1 93.75 115 PRO A CA 1
ATOM 901 C C . PRO A 1 115 ? -8.305 9.609 9.766 1 93.75 115 PRO A C 1
ATOM 903 O O . PRO A 1 115 ? -7.5 8.719 10.047 1 93.75 115 PRO A O 1
ATOM 906 N N . ILE A 1 116 ? -8.844 9.719 8.617 1 94.31 116 ILE A N 1
ATOM 907 C CA . ILE A 1 116 ? -8.477 8.727 7.617 1 94.31 116 ILE A CA 1
ATOM 908 C C . ILE A 1 116 ? -8.523 9.352 6.227 1 94.31 116 ILE A C 1
ATOM 910 O O . ILE A 1 116 ? -9.531 9.953 5.844 1 94.31 116 ILE A O 1
ATOM 914 N N . ASP A 1 117 ? -7.48 9.344 5.543 1 95.38 117 ASP A N 1
ATOM 915 C CA . ASP A 1 117 ? -7.328 9.703 4.137 1 95.38 117 ASP A CA 1
ATOM 916 C C . ASP A 1 117 ? -7.203 8.453 3.26 1 95.38 117 ASP A C 1
ATOM 918 O O . ASP A 1 117 ? -6.398 7.57 3.543 1 95.38 117 ASP A O 1
ATOM 922 N N . GLY A 1 118 ? -8.047 8.391 2.23 1 94.81 118 GLY A N 1
ATOM 923 C CA . GLY A 1 118 ? -7.957 7.285 1.29 1 94.81 118 GLY A CA 1
ATOM 924 C C . GLY A 1 118 ? -8.516 5.984 1.838 1 94.81 118 GLY A C 1
ATOM 925 O O . GLY A 1 118 ? -7.941 4.918 1.631 1 94.81 118 GLY A O 1
ATOM 926 N N . LEU A 1 119 ? -9.602 6.051 2.535 1 92.38 119 LEU A N 1
ATOM 927 C CA . LEU A 1 119 ? -10.195 4.875 3.164 1 92.38 119 LEU A CA 1
ATOM 928 C C . LEU A 1 119 ? -10.5 3.797 2.127 1 92.38 119 LEU A C 1
ATOM 930 O O . LEU A 1 119 ? -10.352 2.605 2.402 1 92.38 119 LEU A O 1
ATOM 934 N N . GLU A 1 120 ? -10.898 4.125 0.934 1 91.44 120 GLU A N 1
ATOM 935 C CA . GLU A 1 120 ? -11.188 3.16 -0.122 1 91.44 120 GLU A CA 1
ATOM 936 C C . GLU A 1 120 ? -9.961 2.309 -0.447 1 91.44 120 GLU A C 1
ATOM 938 O O . GLU A 1 120 ? -10.094 1.166 -0.889 1 91.44 120 GLU A O 1
ATOM 943 N N . ASN A 1 121 ? -8.805 2.828 -0.297 1 94.69 121 ASN A N 1
ATOM 944 C CA . ASN A 1 121 ? -7.555 2.119 -0.556 1 94.69 121 ASN A CA 1
ATOM 945 C C . ASN A 1 121 ? -7.469 0.822 0.244 1 94.69 121 ASN A C 1
ATOM 947 O O . ASN A 1 121 ? -6.84 -0.142 -0.193 1 94.69 121 ASN A O 1
ATOM 951 N N . GLY A 1 122 ? -8.086 0.851 1.373 1 92.75 122 GLY A N 1
ATOM 952 C CA . GLY A 1 122 ? -8.039 -0.328 2.223 1 92.75 122 GLY A CA 1
ATOM 953 C C . GLY A 1 122 ? -8.578 -1.573 1.543 1 92.75 122 GLY A C 1
ATOM 954 O O . GLY A 1 122 ? -8.086 -2.678 1.777 1 92.75 122 GLY A O 1
ATOM 955 N N . SER A 1 123 ? -9.531 -1.415 0.693 1 91.38 123 SER A N 1
ATOM 956 C CA . SER A 1 123 ? -10.141 -2.545 0.001 1 91.38 123 SER A CA 1
ATOM 957 C C . SER A 1 123 ? -9.164 -3.184 -0.983 1 91.38 123 SER A C 1
ATOM 959 O O . SER A 1 123 ? -9.375 -4.316 -1.419 1 91.38 123 SER A O 1
ATOM 961 N N . TYR A 1 124 ? -8.172 -2.453 -1.301 1 94.38 124 TYR A N 1
ATOM 962 C CA . TYR A 1 124 ? -7.207 -2.941 -2.277 1 94.38 124 TYR A CA 1
ATOM 963 C C . TYR A 1 124 ? -5.836 -3.129 -1.64 1 94.38 124 TYR A C 1
ATOM 965 O O . TYR A 1 124 ? -4.84 -3.324 -2.34 1 94.38 124 TYR A O 1
ATOM 973 N N . LEU A 1 125 ? -5.781 -2.955 -0.367 1 96.88 125 LEU A N 1
ATOM 974 C CA . LEU A 1 125 ? -4.594 -3.15 0.454 1 96.88 125 LEU A CA 1
ATOM 975 C C . LEU A 1 125 ? -3.537 -2.094 0.142 1 96.88 125 LEU A C 1
ATOM 977 O O . LEU A 1 125 ? -2.344 -2.324 0.348 1 96.88 125 LEU A O 1
ATOM 981 N N . LEU A 1 126 ? -3.984 -0.966 -0.41 1 97.38 126 LEU A N 1
ATOM 982 C CA . LEU A 1 126 ? -3.133 0.196 -0.637 1 97.38 126 LEU A CA 1
ATOM 983 C C . LEU A 1 126 ? -3.039 1.055 0.619 1 97.38 126 LEU A C 1
ATOM 985 O O . LEU A 1 126 ? -3.855 0.918 1.532 1 97.38 126 LEU A O 1
ATOM 989 N N . PRO A 1 127 ? -2.072 1.945 0.671 1 98 127 PRO A N 1
ATOM 990 C CA . PRO A 1 127 ? -1.869 2.734 1.888 1 98 127 PRO A CA 1
ATOM 991 C C . PRO A 1 127 ? -2.99 3.742 2.133 1 98 127 PRO A C 1
ATOM 993 O O . PRO A 1 127 ? -3.533 4.309 1.181 1 98 127 PRO A O 1
ATOM 996 N N . MET A 1 128 ? -3.297 3.873 3.383 1 97.44 128 MET A N 1
ATOM 997 C CA . MET A 1 128 ? -4.141 4.941 3.912 1 97.44 128 MET A CA 1
ATOM 998 C C . MET A 1 128 ? -3.322 5.902 4.77 1 97.44 128 MET A C 1
ATOM 1000 O O . MET A 1 128 ? -2.133 5.68 5 1 97.44 128 MET A O 1
ATOM 1004 N N . GLY A 1 129 ? -3.977 6.965 5.168 1 97.5 129 GLY A N 1
ATOM 1005 C CA . GLY A 1 129 ? -3.197 7.895 5.969 1 97.5 129 GLY A CA 1
ATOM 1006 C C . GLY A 1 129 ? -4.051 8.742 6.895 1 97.5 129 GLY A C 1
ATOM 1007 O O . GLY A 1 129 ? -5.277 8.766 6.77 1 97.5 129 GLY A O 1
ATOM 1008 N N . SER A 1 130 ? -3.453 9.398 7.848 1 97.44 130 SER A N 1
ATOM 1009 C CA . SER A 1 130 ? -4 10.43 8.719 1 97.44 130 SER A CA 1
ATOM 1010 C C . SER A 1 130 ? -3.068 11.633 8.805 1 97.44 130 SER A C 1
ATOM 1012 O O . SER A 1 130 ? -1.858 11.508 8.609 1 97.44 130 SER A O 1
ATOM 1014 N N . THR A 1 131 ? -3.65 12.742 9.008 1 97.38 131 THR A N 1
ATOM 1015 C CA . THR A 1 131 ? -2.871 13.961 9.203 1 97.38 131 THR A CA 1
ATOM 1016 C C . THR A 1 131 ? -3.25 14.633 10.516 1 97.38 131 THR A C 1
ATOM 1018 O O . THR A 1 131 ? -4.355 14.445 11.023 1 97.38 131 THR A O 1
ATOM 1021 N N . PHE A 1 132 ? -2.295 15.414 11.07 1 95.12 132 PHE A N 1
ATOM 1022 C CA . PHE A 1 132 ? -2.584 16.141 12.305 1 95.12 132 PHE A CA 1
ATOM 1023 C C . PHE A 1 132 ? -1.71 17.375 12.414 1 95.12 132 PHE A C 1
ATOM 1025 O O . PHE A 1 132 ? -0.567 17.391 11.953 1 95.12 132 PHE A O 1
ATOM 1032 N N . GLY A 1 133 ? -2.301 18.359 12.961 1 92.75 133 GLY A N 1
ATOM 1033 C CA . GLY A 1 133 ? -1.633 19.594 13.328 1 92.75 133 GLY A CA 1
ATOM 1034 C C . GLY A 1 133 ? -2.02 20.094 14.703 1 92.75 133 GLY A C 1
ATOM 1035 O O . GLY A 1 133 ? -3.191 20.047 15.078 1 92.75 133 GLY A O 1
ATOM 1036 N N . ILE A 1 134 ? -1.01 20.469 15.461 1 88.5 134 ILE A N 1
ATOM 1037 C CA . ILE A 1 134 ? -1.232 21.078 16.766 1 88.5 134 ILE A CA 1
ATOM 1038 C C . ILE A 1 134 ? -0.936 22.578 16.672 1 88.5 134 ILE A C 1
ATOM 1040 O O . ILE A 1 134 ? 0.195 22.984 16.391 1 88.5 134 ILE A O 1
ATOM 1044 N N . TYR A 1 135 ? -1.969 23.281 16.906 1 84.69 135 TYR A N 1
ATOM 1045 C CA . TYR A 1 135 ? -1.899 24.734 16.844 1 84.69 135 TYR A CA 1
ATOM 1046 C C . TYR A 1 135 ? -1.88 25.344 18.234 1 84.69 135 TYR A C 1
ATOM 1048 O O . TYR A 1 135 ? -2.559 24.859 19.141 1 84.69 135 TYR A O 1
ATOM 1056 N N . ARG A 1 136 ? -1.007 26.375 18.422 1 78.94 136 ARG A N 1
ATOM 1057 C CA . ARG A 1 136 ? -1.081 27.141 19.656 1 78.94 136 ARG A CA 1
ATOM 1058 C C . ARG A 1 136 ? -2.361 27.969 19.703 1 78.94 136 ARG A C 1
ATOM 1060 O O . ARG A 1 136 ? -2.762 28.578 18.703 1 78.94 136 ARG A O 1
ATOM 1067 N N . SER A 1 137 ? -3.072 27.734 20.797 1 68 137 SER A N 1
ATOM 1068 C CA . SER A 1 137 ? -4.277 28.547 20.969 1 68 137 SER A CA 1
ATOM 1069 C C . SER A 1 137 ? -3.936 29.953 21.438 1 68 137 SER A C 1
ATOM 1071 O O . SER A 1 137 ? -3.043 30.141 22.281 1 68 137 SER A O 1
ATOM 1073 N N . ASN A 1 138 ? -3.852 30.891 20.656 1 55.47 138 ASN A N 1
ATOM 1074 C CA . ASN A 1 138 ? -3.695 32.219 21.25 1 55.47 138 ASN A CA 1
ATOM 1075 C C . ASN A 1 138 ? -4.77 32.469 22.297 1 55.47 138 ASN A C 1
ATOM 1077 O O . ASN A 1 138 ? -5.738 31.719 22.406 1 55.47 138 ASN A O 1
ATOM 1081 N N . GLN A 1 139 ? -5.371 33.625 22.469 1 50.56 139 GLN A N 1
ATOM 1082 C CA . GLN A 1 139 ? -6.086 34.312 23.547 1 50.56 139 GLN A CA 1
ATOM 1083 C C . GLN A 1 139 ? -7.316 33.5 23.969 1 50.56 139 GLN A C 1
ATOM 1085 O O . GLN A 1 139 ? -7.77 32.625 23.25 1 50.56 139 GLN A O 1
ATOM 1090 N N . GLU A 1 140 ? -7.992 33.938 25.078 1 46.22 140 GLU A N 1
ATOM 1091 C CA . GLU A 1 140 ? -9.125 33.688 25.969 1 46.22 140 GLU A CA 1
ATOM 1092 C C . GLU A 1 140 ? -10.391 33.375 25.156 1 46.22 140 GLU A C 1
ATOM 1094 O O . GLU A 1 140 ? -11.344 34.156 25.188 1 46.22 140 GLU A O 1
ATOM 1099 N N . TYR A 1 141 ? -10.188 32.719 24.078 1 45.97 141 TYR A N 1
ATOM 1100 C CA . TYR A 1 141 ? -11.461 32.812 23.359 1 45.97 141 TYR A CA 1
ATOM 1101 C C . TYR A 1 141 ? -12.5 31.891 24 1 45.97 141 TYR A C 1
ATOM 1103 O O . TYR A 1 141 ? -12.219 30.719 24.281 1 45.97 141 TYR A O 1
ATOM 1111 N N . GLU A 1 142 ? -13.414 32.5 24.594 1 47.5 142 GLU A N 1
ATOM 1112 C CA . GLU A 1 142 ? -14.578 31.891 25.234 1 47.5 142 GLU A CA 1
ATOM 1113 C C . GLU A 1 142 ? -15.32 30.969 24.281 1 47.5 142 GLU A C 1
ATOM 1115 O O . GLU A 1 142 ? -15.875 29.938 24.688 1 47.5 142 GLU A O 1
ATOM 1120 N N . ASN A 1 143 ? -15.43 31.5 22.906 1 49.47 143 ASN A N 1
ATOM 1121 C CA . ASN A 1 143 ? -16.266 30.734 21.969 1 49.47 143 ASN A CA 1
ATOM 1122 C C . ASN A 1 143 ? -15.422 30.109 20.859 1 49.47 143 ASN A C 1
ATOM 1124 O O . ASN A 1 143 ? -14.609 30.797 20.234 1 49.47 143 ASN A O 1
ATOM 1128 N N . TYR A 1 144 ? -15.312 28.812 20.828 1 51.06 144 TYR A N 1
ATOM 1129 C CA . TYR A 1 144 ? -14.547 28.016 19.859 1 51.06 144 TYR A CA 1
ATOM 1130 C C . TYR A 1 144 ? -14.711 28.562 18.453 1 51.06 144 TYR A C 1
ATOM 1132 O O . TYR A 1 144 ? -13.812 28.438 17.625 1 51.06 144 TYR A O 1
ATOM 1140 N N . LYS A 1 145 ? -15.984 28.984 18.234 1 51.72 145 LYS A N 1
ATOM 1141 C CA . LYS A 1 145 ? -16.25 29.516 16.906 1 51.72 145 LYS A CA 1
ATOM 1142 C C . LYS A 1 145 ? -15.273 30.641 16.547 1 51.72 145 LYS A C 1
ATOM 1144 O O . LYS A 1 145 ? -15.008 30.891 15.367 1 51.72 145 LYS A O 1
ATOM 1149 N N . ASP A 1 146 ? -15 31.328 17.672 1 49.62 146 ASP A N 1
ATOM 1150 C CA . ASP A 1 146 ? -14.062 32.438 17.469 1 49.62 146 ASP A CA 1
ATOM 1151 C C . ASP A 1 146 ? -12.625 31.906 17.375 1 49.62 146 ASP A C 1
ATOM 1153 O O . ASP A 1 146 ? -11.68 32.688 17.344 1 49.62 146 ASP A O 1
ATOM 1157 N N . LEU A 1 147 ? -12.57 30.703 17.734 1 48.84 147 LEU A N 1
ATOM 1158 C CA . LEU A 1 147 ? -11.25 30.094 17.578 1 48.84 147 LEU A CA 1
ATOM 1159 C C . LEU A 1 147 ? -10.625 30.469 16.234 1 48.84 147 LEU A C 1
ATOM 1161 O O . LEU A 1 147 ? -10.984 29.891 15.203 1 48.84 147 LEU A O 1
ATOM 1165 N N . LEU A 1 148 ? -10.633 31.797 16.141 1 47.34 148 LEU A N 1
ATOM 1166 C CA . LEU A 1 148 ? -9.859 32.344 15.039 1 47.34 148 LEU A CA 1
ATOM 1167 C C . LEU A 1 148 ? -8.57 31.547 14.836 1 47.34 148 LEU A C 1
ATOM 1169 O O . LEU A 1 148 ? -7.789 31.375 15.773 1 47.34 148 LEU A O 1
ATOM 1173 N N . PHE A 1 149 ? -8.578 30.516 14.148 1 51.16 149 PHE A N 1
ATOM 1174 C CA . PHE A 1 149 ? -7.457 29.734 13.648 1 51.16 149 PHE A CA 1
ATOM 1175 C C . PHE A 1 149 ? -6.211 30.609 13.523 1 51.16 149 PHE A C 1
ATOM 1177 O O . PHE A 1 149 ? -6.246 31.656 12.891 1 51.16 149 PHE A O 1
ATOM 1184 N N . THR A 1 150 ? -5.574 30.953 14.617 1 53.34 150 THR A N 1
ATOM 1185 C CA . THR A 1 150 ? -4.262 31.531 14.359 1 53.34 150 THR A CA 1
ATOM 1186 C C . THR A 1 150 ? -3.691 31.016 13.039 1 53.34 150 THR A C 1
ATOM 1188 O O . THR A 1 150 ? -3.693 29.812 12.789 1 53.34 150 THR A O 1
ATOM 1191 N N . CYS A 1 151 ? -4.035 31.859 12.109 1 58.91 151 CYS A N 1
ATOM 1192 C CA . CYS A 1 151 ? -3.564 31.641 10.75 1 58.91 151 CYS A CA 1
ATOM 1193 C C . CYS A 1 151 ? -2.049 31.766 10.664 1 58.91 151 CYS A C 1
ATOM 1195 O O . CYS A 1 151 ? -1.438 32.469 11.477 1 58.91 151 CYS A O 1
ATOM 1197 N N . GLY A 1 152 ? -1.383 30.969 10 1 66 152 GLY A N 1
ATOM 1198 C CA . GLY A 1 152 ? 0.016 31.109 9.633 1 66 152 GLY A CA 1
ATOM 1199 C C . GLY A 1 152 ? 0.896 30.016 10.203 1 66 152 GLY A C 1
ATOM 1200 O O . GLY A 1 152 ? 0.477 29.281 11.102 1 66 152 GLY A O 1
ATOM 1201 N N . GLU A 1 153 ? 1.91 29.938 9.633 1 80.19 153 GLU A N 1
ATOM 1202 C CA . GLU A 1 153 ? 2.945 28.969 10 1 80.19 153 GLU A CA 1
ATOM 1203 C C . GLU A 1 153 ? 3.297 29.078 11.484 1 80.19 153 GLU A C 1
ATOM 1205 O O . GLU A 1 153 ? 3.654 28.094 12.117 1 80.19 153 GLU A O 1
ATOM 1210 N N . GLU A 1 154 ? 3.012 30.281 12.055 1 78.88 154 GLU A N 1
ATOM 1211 C CA . GLU A 1 154 ? 3.443 30.531 13.422 1 78.88 154 GLU A CA 1
ATOM 1212 C C . GLU A 1 154 ? 2.518 29.844 14.43 1 78.88 154 GLU A C 1
ATOM 1214 O O . GLU A 1 154 ? 2.908 29.594 15.57 1 78.88 154 GLU A O 1
ATOM 1219 N N . ALA A 1 155 ? 1.374 29.594 14 1 81.31 155 ALA A N 1
ATOM 1220 C CA . ALA A 1 155 ? 0.415 28.984 14.906 1 81.31 155 ALA A CA 1
ATOM 1221 C C . ALA A 1 155 ? 0.696 27.484 15.07 1 81.31 155 ALA A C 1
ATOM 1223 O O . ALA A 1 155 ? 0.339 26.891 16.094 1 81.31 155 ALA A O 1
ATOM 1224 N N . LEU A 1 156 ? 1.316 26.875 14.109 1 88.88 156 LEU A N 1
ATOM 1225 C CA . LEU A 1 156 ? 1.583 25.438 14.141 1 88.88 156 LEU A CA 1
ATOM 1226 C C . LEU A 1 156 ? 2.812 25.141 14.992 1 88.88 156 LEU A C 1
ATOM 1228 O O . LEU A 1 156 ? 3.904 25.641 14.711 1 88.88 156 LEU A O 1
ATOM 1232 N N . VAL A 1 157 ? 2.611 24.359 16.016 1 87.94 157 VAL A N 1
ATOM 1233 C CA . VAL A 1 157 ? 3.713 23.969 16.891 1 87.94 157 VAL A CA 1
ATOM 1234 C C . VAL A 1 157 ? 4.23 22.594 16.5 1 87.94 157 VAL A C 1
ATOM 1236 O O . VAL A 1 157 ? 5.426 22.312 16.609 1 87.94 157 VAL A O 1
ATOM 1239 N N . VAL A 1 158 ? 3.311 21.672 16.109 1 92.12 158 VAL A N 1
ATOM 1240 C CA . VAL A 1 158 ? 3.625 20.328 15.648 1 92.12 158 VAL A CA 1
ATOM 1241 C C . VAL A 1 158 ? 2.756 19.984 14.438 1 92.12 158 VAL A C 1
ATOM 1243 O O . VAL A 1 158 ? 1.597 20.391 14.359 1 92.12 158 VAL A O 1
ATOM 1246 N N . ALA A 1 159 ? 3.281 19.297 13.531 1 95.69 159 ALA A N 1
ATOM 1247 C CA . ALA A 1 159 ? 2.518 18.766 12.398 1 95.69 159 ALA A CA 1
ATOM 1248 C C . ALA A 1 159 ? 3.074 17.422 11.945 1 95.69 159 ALA A C 1
ATOM 1250 O O . ALA A 1 159 ? 4.266 17.156 12.117 1 95.69 159 ALA A O 1
ATOM 1251 N N . GLY A 1 160 ? 2.215 16.625 11.414 1 97.56 160 GLY A N 1
ATOM 1252 C CA . GLY A 1 160 ? 2.664 15.336 10.922 1 97.56 160 GLY A CA 1
ATOM 1253 C C . GLY A 1 160 ? 1.569 14.555 10.211 1 97.56 160 GLY A C 1
ATOM 1254 O O . GLY A 1 160 ? 0.451 15.047 10.055 1 97.56 160 GLY A O 1
ATOM 1255 N N . TYR A 1 161 ? 1.987 13.453 9.734 1 98.56 161 TYR A N 1
ATOM 1256 C CA . TYR A 1 161 ? 1.071 12.477 9.156 1 98.56 161 TYR A CA 1
ATOM 1257 C C . TYR A 1 161 ? 1.525 11.055 9.461 1 98.56 161 TYR A C 1
ATOM 1259 O O . TYR A 1 161 ? 2.686 10.828 9.82 1 98.56 161 TYR A O 1
ATOM 1267 N N . ILE A 1 162 ? 0.604 10.203 9.375 1 98.44 162 ILE A N 1
ATOM 1268 C CA . ILE A 1 162 ? 0.872 8.773 9.508 1 98.44 162 ILE A CA 1
ATOM 1269 C C . ILE A 1 162 ? 0.341 8.039 8.281 1 98.44 162 ILE A C 1
ATOM 1271 O O . ILE A 1 162 ? -0.74 8.352 7.777 1 98.44 162 ILE A O 1
ATOM 1275 N N . ILE A 1 163 ? 1.147 7.164 7.793 1 98.25 163 ILE A N 1
ATOM 1276 C CA . ILE A 1 163 ? 0.766 6.363 6.633 1 98.25 163 ILE A CA 1
ATOM 1277 C C . ILE A 1 163 ? 0.649 4.895 7.043 1 98.25 163 ILE A C 1
ATOM 1279 O O . ILE A 1 163 ? 1.533 4.359 7.715 1 98.25 163 ILE A O 1
ATOM 1283 N N . TYR A 1 164 ? -0.442 4.316 6.734 1 97.62 164 TYR A N 1
ATOM 1284 C CA . TYR A 1 164 ? -0.718 2.908 6.988 1 97.62 164 TYR A CA 1
ATOM 1285 C C . TYR A 1 164 ? -0.577 2.084 5.715 1 97.62 164 TYR A C 1
ATOM 1287 O O . TYR A 1 164 ? -1.564 1.824 5.023 1 97.62 164 TYR A O 1
ATOM 1295 N N . GLY A 1 165 ? 0.617 1.667 5.418 1 97.5 165 GLY A N 1
ATOM 1296 C CA . GLY A 1 165 ? 0.917 0.883 4.23 1 97.5 165 GLY A CA 1
ATOM 1297 C C . GLY A 1 165 ? 1.593 -0.439 4.543 1 97.5 165 GLY A C 1
ATOM 1298 O O . GLY A 1 165 ? 1.181 -1.15 5.461 1 97.5 165 GLY A O 1
ATOM 1299 N N . SER A 1 166 ? 2.572 -0.813 3.664 1 96.25 166 SER A N 1
ATOM 1300 C CA . SER A 1 166 ? 3.336 -2.02 3.965 1 96.25 166 SER A CA 1
ATOM 1301 C C . SER A 1 166 ? 3.99 -1.932 5.34 1 96.25 166 SER A C 1
ATOM 1303 O O . SER A 1 166 ? 4.098 -2.936 6.047 1 96.25 166 SER A O 1
ATOM 1305 N N . CYS A 1 167 ? 4.43 -0.763 5.633 1 96.19 167 CYS A N 1
ATOM 1306 C CA . CYS A 1 167 ? 4.773 -0.383 6.996 1 96.19 167 CYS A CA 1
ATOM 1307 C C . CYS A 1 167 ? 3.895 0.763 7.484 1 96.19 167 CYS A C 1
ATOM 1309 O O . CYS A 1 167 ? 3.145 1.351 6.703 1 96.19 167 CYS A O 1
ATOM 1311 N N . THR A 1 168 ? 3.877 0.946 8.734 1 97.12 168 THR A N 1
ATOM 1312 C CA . THR A 1 168 ? 3.238 2.129 9.297 1 97.12 168 THR A CA 1
ATOM 1313 C C . THR A 1 168 ? 4.285 3.152 9.734 1 97.12 168 THR A C 1
ATOM 1315 O O . THR A 1 168 ? 5.094 2.883 10.617 1 97.12 168 THR A O 1
ATOM 1318 N N . ASP A 1 169 ? 4.23 4.277 9.109 1 98 169 ASP A N 1
ATOM 1319 C CA . ASP A 1 169 ? 5.227 5.301 9.414 1 98 169 ASP A CA 1
ATOM 1320 C C . ASP A 1 169 ? 4.566 6.57 9.938 1 98 169 ASP A C 1
ATOM 1322 O O . ASP A 1 169 ? 3.539 7.008 9.414 1 98 169 ASP A O 1
ATOM 1326 N N . LEU A 1 170 ? 5.145 7.09 10.984 1 98.12 170 LEU A N 1
ATOM 1327 C CA . LEU A 1 170 ? 4.809 8.406 11.516 1 98.12 170 LEU A CA 1
ATOM 1328 C C . LEU A 1 170 ? 5.859 9.438 11.117 1 98.12 170 LEU A C 1
ATOM 1330 O O . LEU A 1 170 ? 7.043 9.273 11.43 1 98.12 170 LEU A O 1
ATOM 1334 N N . VAL A 1 171 ? 5.473 10.438 10.406 1 98.31 171 VAL A N 1
ATOM 1335 C CA . VAL A 1 171 ? 6.34 11.555 10.047 1 98.31 171 VAL A CA 1
ATOM 1336 C C . VAL A 1 171 ? 5.902 12.812 10.789 1 98.31 171 VAL A C 1
ATOM 1338 O O . VAL A 1 171 ? 4.723 13.164 10.781 1 98.31 171 VAL A O 1
ATOM 1341 N N . ILE A 1 172 ? 6.848 13.484 11.422 1 96.88 172 ILE A N 1
ATOM 1342 C CA . ILE A 1 172 ? 6.453 14.562 12.32 1 96.88 172 ILE A CA 1
ATOM 1343 C C . ILE A 1 172 ? 7.539 15.633 12.344 1 96.88 172 ILE A C 1
ATOM 1345 O O . ILE A 1 172 ? 8.719 15.336 12.148 1 96.88 172 ILE A O 1
ATOM 1349 N N . THR A 1 173 ? 7.156 16.844 12.523 1 95.5 173 THR A N 1
ATOM 1350 C CA . THR A 1 173 ? 8.062 17.969 12.688 1 95.5 173 THR A CA 1
ATOM 1351 C C . THR A 1 173 ? 7.582 18.891 13.805 1 95.5 173 THR A C 1
ATOM 1353 O O . THR A 1 173 ? 6.414 18.844 14.195 1 95.5 173 THR A O 1
ATOM 1356 N N . PHE A 1 174 ? 8.508 19.672 14.281 1 91 174 PHE A N 1
ATOM 1357 C CA . PHE A 1 174 ? 8.273 20.562 15.422 1 91 174 PHE A CA 1
ATOM 1358 C C . PHE A 1 174 ? 8.734 21.984 15.109 1 91 174 PHE A C 1
ATOM 1360 O O . PHE A 1 174 ? 9.719 22.172 14.398 1 91 174 PHE A O 1
ATOM 1367 N N . SER A 1 175 ? 7.957 22.875 15.594 1 86.56 175 SER A N 1
ATOM 1368 C CA . SER A 1 175 ?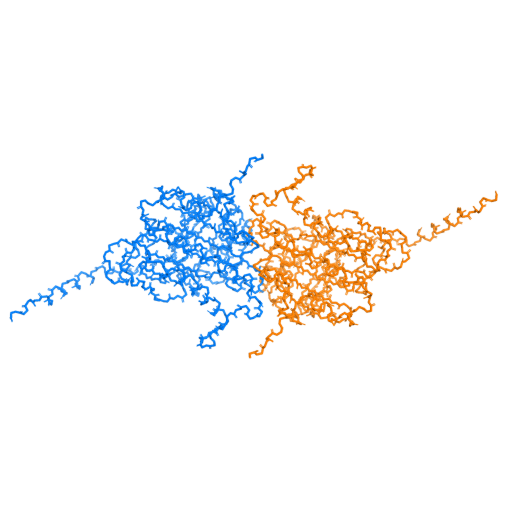 8.406 24.266 15.586 1 86.56 175 SER A CA 1
ATOM 1369 C C . SER A 1 175 ? 9.102 24.625 16.891 1 86.56 175 SER A C 1
ATOM 1371 O O . SER A 1 175 ? 8.664 24.234 17.969 1 86.56 175 SER A O 1
ATOM 1373 N N . PRO A 1 176 ? 10.281 25.25 16.891 1 81.69 176 PRO A N 1
ATOM 1374 C CA . PRO A 1 176 ? 10.852 25.938 15.719 1 81.69 176 PRO A CA 1
ATOM 1375 C C . PRO A 1 176 ? 11.945 25.125 15.031 1 81.69 176 PRO A C 1
ATOM 1377 O O . PRO A 1 176 ? 12.547 25.594 14.055 1 81.69 176 PRO A O 1
ATOM 1380 N N . GLU A 1 177 ? 12.266 23.969 15.469 1 79.75 177 GLU A N 1
ATOM 1381 C CA . GLU A 1 177 ? 13.383 23.203 14.93 1 79.75 177 GLU A CA 1
ATOM 1382 C C . GLU A 1 177 ? 13.203 22.938 13.438 1 79.75 177 GLU A C 1
ATOM 1384 O O . GLU A 1 177 ? 14.164 23.047 12.672 1 79.75 177 GLU A O 1
ATOM 1389 N N . LYS A 1 178 ? 12.039 22.672 13.023 1 82.69 178 LYS A N 1
ATOM 1390 C CA . LYS A 1 178 ? 11.625 22.406 11.648 1 82.69 178 LYS A CA 1
ATOM 1391 C C . LYS A 1 178 ? 12.461 21.281 11.023 1 82.69 178 LYS A C 1
ATOM 1393 O O . LYS A 1 178 ? 12.938 21.406 9.898 1 82.69 178 LYS A O 1
ATOM 1398 N N . ARG A 1 179 ? 12.875 20.344 11.805 1 93.12 179 ARG A N 1
ATOM 1399 C CA . ARG A 1 179 ? 13.406 19.062 11.344 1 93.12 179 ARG A CA 1
ATOM 1400 C C . ARG A 1 179 ? 12.312 18.016 11.234 1 93.12 179 ARG A C 1
ATOM 1402 O O . ARG A 1 179 ? 11.422 17.953 12.078 1 93.12 179 ARG A O 1
ATOM 1409 N N . VAL A 1 180 ? 12.406 17.25 10.188 1 97.25 180 VAL A N 1
ATOM 1410 C CA . VAL A 1 180 ? 11.359 16.25 9.984 1 97.25 180 VAL A CA 1
ATOM 1411 C C . VAL A 1 180 ? 11.875 14.875 10.398 1 97.25 180 VAL A C 1
ATOM 1413 O O . VAL A 1 180 ? 12.945 14.453 9.961 1 97.25 180 VAL A O 1
ATOM 1416 N N . TYR A 1 181 ? 11.125 14.211 11.258 1 96.12 181 TYR A N 1
ATOM 1417 C CA . TYR A 1 181 ? 11.469 12.883 11.75 1 96.12 181 TYR A CA 1
ATOM 1418 C C . TYR A 1 181 ? 10.5 11.836 11.211 1 96.12 181 TYR A C 1
ATOM 1420 O O . TYR A 1 181 ? 9.305 12.094 11.07 1 96.12 181 TYR A O 1
ATOM 1428 N N . GLU A 1 182 ? 11.055 10.688 10.914 1 96.81 182 GLU A N 1
ATOM 1429 C CA . GLU A 1 182 ? 10.242 9.547 10.484 1 96.81 182 GLU A CA 1
ATOM 1430 C C . GLU A 1 182 ? 10.453 8.344 11.398 1 96.81 182 GLU A C 1
ATOM 1432 O O . GLU A 1 182 ? 11.586 7.969 11.688 1 96.81 182 GLU A O 1
ATOM 1437 N N . PHE A 1 183 ? 9.398 7.828 11.867 1 96.5 183 PHE A N 1
ATOM 1438 C CA . PHE A 1 183 ? 9.391 6.645 12.719 1 96.5 183 PHE A CA 1
ATOM 1439 C C . PHE A 1 183 ? 8.586 5.523 12.07 1 96.5 183 PHE A C 1
ATOM 1441 O O . PHE A 1 183 ? 7.527 5.766 11.484 1 96.5 183 PHE A O 1
ATOM 1448 N N . THR A 1 184 ? 9.086 4.312 12.156 1 95.88 184 THR A N 1
ATOM 1449 C CA . THR A 1 184 ? 8.352 3.133 11.703 1 95.88 184 THR A CA 1
ATOM 1450 C C . THR A 1 184 ? 7.828 2.336 12.898 1 95.88 184 THR A C 1
ATOM 1452 O O . THR A 1 184 ? 8.547 2.146 13.883 1 95.88 184 THR A O 1
ATOM 1455 N N . PHE A 1 185 ? 6.613 1.903 12.789 1 95.12 185 PHE A N 1
ATOM 1456 C CA . PHE A 1 185 ? 6.012 1.137 13.875 1 95.12 185 PHE A CA 1
ATOM 1457 C C . PHE A 1 185 ? 6.551 -0.288 13.898 1 95.12 185 PHE A C 1
ATOM 1459 O O . PHE A 1 185 ? 6.496 -0.993 12.883 1 95.12 185 PHE A O 1
ATOM 1466 N N . ASP A 1 186 ? 7.051 -0.665 14.984 1 89.81 186 ASP A N 1
ATOM 1467 C CA . ASP A 1 186 ? 7.445 -2.045 15.242 1 89.81 186 ASP A CA 1
ATOM 1468 C C . ASP A 1 186 ? 6.395 -2.766 16.094 1 89.81 186 ASP A C 1
ATOM 1470 O O . ASP A 1 186 ? 6.309 -2.555 17.297 1 89.81 186 ASP A O 1
ATOM 1474 N N . ALA A 1 187 ? 5.719 -3.619 15.469 1 83.31 187 ALA A N 1
ATOM 1475 C CA . ALA A 1 187 ? 4.602 -4.281 16.141 1 83.31 187 ALA A CA 1
ATOM 1476 C C . ALA A 1 187 ? 5.098 -5.215 17.234 1 83.31 187 ALA A C 1
ATOM 1478 O O . ALA A 1 187 ? 4.371 -5.496 18.203 1 83.31 187 ALA A O 1
ATOM 1479 N N . VAL A 1 188 ? 6.266 -5.719 17.078 1 80.69 188 VAL A N 1
ATOM 1480 C CA . VAL A 1 188 ? 6.816 -6.629 18.078 1 80.69 188 VAL A CA 1
ATOM 1481 C C . VAL A 1 188 ? 7.129 -5.867 19.359 1 80.69 188 VAL A C 1
ATOM 1483 O O . VAL A 1 188 ? 6.758 -6.301 20.453 1 80.69 188 VAL A O 1
ATOM 1486 N N . LEU A 1 189 ? 7.707 -4.688 19.25 1 82.31 189 LEU A N 1
ATOM 1487 C CA . LEU A 1 189 ? 8.039 -3.859 20.391 1 82.31 189 LEU A CA 1
ATOM 1488 C C . LEU A 1 189 ? 6.84 -3.018 20.828 1 82.31 189 LEU A C 1
ATOM 1490 O O . LEU A 1 189 ? 6.777 -2.545 21.953 1 82.31 189 LEU A O 1
ATOM 1494 N N . GLY A 1 190 ? 5.973 -2.826 19.844 1 87 190 GLY A N 1
ATOM 1495 C CA . GLY A 1 190 ? 4.832 -1.959 20.109 1 87 190 GLY A CA 1
ATOM 1496 C C . GLY A 1 190 ? 5.203 -0.489 20.156 1 87 190 GLY A C 1
ATOM 1497 O O . GLY A 1 190 ? 4.605 0.279 20.922 1 87 190 GLY A O 1
ATOM 1498 N N . GLU A 1 191 ? 6.297 -0.105 19.453 1 91.56 191 GLU A N 1
ATOM 1499 C CA . GLU A 1 191 ? 6.789 1.269 19.5 1 91.56 191 GLU A CA 1
ATOM 1500 C C . GLU A 1 191 ? 7.133 1.768 18.094 1 91.56 191 GLU A C 1
ATOM 1502 O O . GLU A 1 191 ? 7.465 0.975 17.203 1 91.56 191 GLU A O 1
ATOM 1507 N N . PHE A 1 192 ? 7.031 3.057 17.969 1 94.69 192 PHE A N 1
ATOM 1508 C CA . PHE A 1 192 ? 7.562 3.697 16.781 1 94.69 192 PHE A CA 1
ATOM 1509 C C . PHE A 1 192 ? 9.062 3.908 16.906 1 94.69 192 PHE A C 1
ATOM 1511 O O . PHE A 1 192 ? 9.539 4.527 17.859 1 94.69 192 PHE A O 1
ATOM 1518 N N . ILE A 1 193 ? 9.805 3.424 15.906 1 93.69 193 ILE A N 1
ATOM 1519 C CA . ILE A 1 193 ? 11.266 3.463 15.938 1 93.69 193 ILE A CA 1
ATOM 1520 C C . ILE A 1 193 ? 11.773 4.5 14.938 1 93.69 193 ILE A C 1
ATOM 1522 O O . ILE A 1 193 ? 11.344 4.523 13.781 1 93.69 193 ILE A O 1
ATOM 1526 N N . LEU A 1 194 ? 12.688 5.328 15.367 1 93.75 194 LEU A N 1
ATOM 1527 C CA . LEU A 1 194 ? 13.258 6.359 14.508 1 93.75 194 LEU A CA 1
ATOM 1528 C C . LEU A 1 194 ? 14.055 5.73 13.359 1 93.75 194 LEU A C 1
ATOM 1530 O O . LEU A 1 194 ? 14.961 4.934 13.594 1 93.75 194 LEU A O 1
ATOM 1534 N N . ILE A 1 195 ? 13.68 6.086 12.156 1 93.19 195 ILE A N 1
ATOM 1535 C CA . ILE A 1 195 ? 14.391 5.512 11.016 1 93.19 195 ILE A CA 1
ATOM 1536 C C . ILE A 1 195 ? 15.039 6.625 10.203 1 93.19 195 ILE A C 1
ATOM 1538 O O . ILE A 1 195 ? 15.945 6.371 9.406 1 93.19 195 ILE A O 1
ATOM 1542 N N . ASN A 1 196 ? 14.523 7.812 10.258 1 93.94 196 ASN A N 1
ATOM 1543 C CA . ASN A 1 196 ? 15.055 8.992 9.594 1 93.94 196 ASN A CA 1
ATOM 1544 C C . ASN A 1 196 ? 15.008 10.219 10.5 1 93.94 196 ASN A C 1
ATOM 1546 O O . ASN A 1 196 ? 13.922 10.664 10.891 1 93.94 196 ASN A O 1
ATOM 1550 N N . ASP A 1 197 ? 16.141 10.82 10.836 1 92.81 197 ASP A N 1
ATOM 1551 C CA . ASP A 1 197 ? 16.188 11.922 11.797 1 92.81 197 ASP A CA 1
ATOM 1552 C C . ASP A 1 197 ? 16.281 13.266 11.086 1 92.81 197 ASP A C 1
ATOM 1554 O O . ASP A 1 197 ? 16.359 14.312 11.727 1 92.81 197 ASP A O 1
ATOM 1558 N N . ASP A 1 198 ? 16.312 13.281 9.836 1 95.25 198 ASP A N 1
ATOM 1559 C CA . ASP A 1 198 ? 16.312 14.484 9.016 1 95.25 198 ASP A CA 1
ATOM 1560 C C . ASP A 1 198 ? 15.781 14.195 7.613 1 95.25 198 ASP A C 1
ATOM 1562 O O . ASP A 1 198 ? 16.531 14.273 6.629 1 95.25 198 ASP A O 1
ATOM 1566 N N . PHE A 1 199 ? 14.539 13.914 7.551 1 97.06 199 PHE A N 1
ATOM 1567 C CA . PHE A 1 199 ? 13.867 13.594 6.297 1 97.06 199 PHE A CA 1
ATOM 1568 C C . PHE A 1 199 ? 13.797 14.812 5.391 1 97.06 199 PHE A C 1
ATOM 1570 O O . PHE A 1 199 ? 13.117 15.797 5.715 1 97.06 199 PHE A O 1
ATOM 1577 N N . GLN A 1 200 ? 14.484 14.758 4.254 1 98.12 200 GLN A N 1
ATOM 1578 C CA . GLN A 1 200 ? 14.5 15.844 3.277 1 98.12 200 GLN A CA 1
ATOM 1579 C C . GLN A 1 200 ? 13.875 15.406 1.957 1 98.12 200 GLN A C 1
ATOM 1581 O O . GLN A 1 200 ? 14.102 14.289 1.494 1 98.12 200 GLN A O 1
ATOM 1586 N N . ILE A 1 201 ? 13.117 16.266 1.466 1 98.06 201 ILE A N 1
ATOM 1587 C CA . ILE A 1 201 ? 12.586 16.047 0.128 1 98.06 201 ILE A CA 1
ATOM 1588 C C . ILE A 1 201 ? 13.648 16.359 -0.917 1 98.06 201 ILE A C 1
ATOM 1590 O O . ILE A 1 201 ? 14.375 17.359 -0.789 1 98.06 201 ILE A O 1
ATOM 1594 N N . PRO A 1 202 ? 13.859 15.508 -1.937 1 98 202 PRO A N 1
ATOM 1595 C CA . PRO A 1 202 ? 14.766 15.891 -3.02 1 98 202 PRO A CA 1
ATOM 1596 C C . PRO A 1 202 ? 14.406 17.234 -3.654 1 98 202 PRO A C 1
ATOM 1598 O O . PRO A 1 202 ? 13.219 17.562 -3.777 1 98 202 PRO A O 1
ATOM 1601 N N . LEU A 1 203 ? 15.391 17.938 -4.074 1 97.5 203 LEU A N 1
ATOM 1602 C CA . LEU A 1 203 ? 15.172 19.266 -4.645 1 97.5 203 LEU A CA 1
ATOM 1603 C C . LEU A 1 203 ? 14.336 19.172 -5.914 1 97.5 203 LEU A C 1
ATOM 1605 O O . LEU A 1 203 ? 13.656 20.141 -6.285 1 97.5 203 LEU A O 1
ATOM 1609 N N . TYR A 1 204 ? 14.5 18.062 -6.574 1 95.88 204 TYR A N 1
ATOM 1610 C CA . TYR A 1 204 ? 13.773 17.797 -7.812 1 95.88 204 TYR A CA 1
ATOM 1611 C C . TYR A 1 204 ? 13.469 16.312 -7.961 1 95.88 204 TYR A C 1
ATOM 1613 O O . TYR A 1 204 ? 14.203 15.469 -7.457 1 95.88 204 TYR A O 1
ATOM 1621 N N . GLY A 1 205 ? 12.336 16 -8.555 1 95.25 205 GLY A N 1
ATOM 1622 C CA . GLY A 1 205 ? 11.969 14.648 -8.93 1 95.25 205 GLY A CA 1
ATOM 1623 C C . GLY A 1 205 ? 11.008 14.586 -10.102 1 95.25 205 GLY A C 1
ATOM 1624 O O . GLY A 1 205 ? 10.445 15.609 -10.492 1 95.25 205 GLY A O 1
ATOM 1625 N N . ARG A 1 206 ? 10.75 13.438 -10.656 1 92.56 206 ARG A N 1
ATOM 1626 C CA . ARG A 1 206 ? 9.984 13.312 -11.891 1 92.56 206 ARG A CA 1
ATOM 1627 C C . ARG A 1 206 ? 8.594 12.75 -11.617 1 92.56 206 ARG A C 1
ATOM 1629 O O . ARG A 1 206 ? 7.875 12.391 -12.547 1 92.56 206 ARG A O 1
ATOM 1636 N N . VAL A 1 207 ? 8.227 12.734 -10.359 1 94.38 207 VAL A N 1
ATOM 1637 C CA . VAL A 1 207 ? 6.898 12.227 -10.039 1 94.38 207 VAL A CA 1
ATOM 1638 C C . VAL A 1 207 ? 5.906 13.383 -9.961 1 94.38 207 VAL A C 1
ATOM 1640 O O . VAL A 1 207 ? 6.215 14.438 -9.406 1 94.38 207 VAL A O 1
ATOM 1643 N N . CYS A 1 208 ? 4.781 13.219 -10.602 1 93.75 208 CYS A N 1
ATOM 1644 C CA . CYS A 1 208 ? 3.656 14.141 -10.477 1 93.75 208 CYS A CA 1
ATOM 1645 C C . CYS A 1 208 ? 2.395 13.406 -10.039 1 93.75 208 CYS A C 1
ATOM 1647 O O . CYS A 1 208 ? 1.84 12.609 -10.805 1 93.75 208 CYS A O 1
ATOM 1649 N N . CYS A 1 209 ? 2.021 13.648 -8.875 1 95.19 209 CYS A N 1
ATOM 1650 C CA . CYS A 1 209 ? 0.792 13.047 -8.375 1 95.19 209 CYS A CA 1
ATOM 1651 C C . CYS A 1 209 ? -0.41 13.938 -8.656 1 95.19 209 CYS A C 1
ATOM 1653 O O . CYS A 1 209 ? -0.496 15.055 -8.141 1 95.19 209 CYS A O 1
ATOM 1655 N N . ILE A 1 210 ? -1.296 13.508 -9.445 1 92.06 210 ILE A N 1
ATOM 1656 C CA . ILE A 1 210 ? -2.51 14.227 -9.828 1 92.06 210 ILE A CA 1
ATOM 1657 C C . ILE A 1 210 ? -3.58 13.234 -10.266 1 92.06 210 ILE A C 1
ATOM 1659 O O . ILE A 1 210 ? -3.266 12.18 -10.828 1 92.06 210 ILE A O 1
ATOM 1663 N N . ASP A 1 211 ? -4.785 13.516 -9.961 1 88.44 211 ASP A N 1
ATOM 1664 C CA . ASP A 1 211 ? -5.871 12.633 -10.367 1 88.44 211 ASP A CA 1
ATOM 1665 C C . ASP A 1 211 ? -6.285 12.914 -11.812 1 88.44 211 ASP A C 1
ATOM 1667 O O . ASP A 1 211 ? -7.168 13.734 -12.07 1 88.44 211 ASP A O 1
ATOM 1671 N N . LYS A 1 212 ? -5.785 12.117 -12.703 1 82.38 212 LYS A N 1
ATOM 1672 C CA . LYS A 1 212 ? -6.031 12.312 -14.133 1 82.38 212 LYS A CA 1
ATOM 1673 C C . LYS A 1 212 ? -7.488 12.023 -14.477 1 82.38 212 LYS A C 1
ATOM 1675 O O . LYS A 1 212 ? -7.984 12.461 -15.516 1 82.38 212 LYS A O 1
ATOM 1680 N N . ALA A 1 213 ? -8.109 11.312 -13.633 1 77.06 213 ALA A N 1
ATOM 1681 C CA . ALA A 1 213 ? -9.508 10.984 -13.898 1 77.06 213 ALA A CA 1
ATOM 1682 C C . ALA A 1 213 ? -10.367 12.242 -13.906 1 77.06 213 ALA A C 1
ATOM 1684 O O . ALA A 1 213 ? -11.453 12.258 -14.492 1 77.06 213 ALA A O 1
ATOM 1685 N N . ASN A 1 214 ? -9.859 13.281 -13.312 1 79.81 214 ASN A N 1
ATOM 1686 C CA . ASN A 1 214 ? -10.617 14.523 -13.211 1 79.81 214 ASN A CA 1
ATOM 1687 C C . ASN A 1 214 ? -10.188 15.531 -14.273 1 79.81 214 ASN A C 1
ATOM 1689 O O . ASN A 1 214 ? -10.555 16.703 -14.211 1 79.81 214 ASN A O 1
ATOM 1693 N N . THR A 1 215 ? -9.477 15.078 -15.258 1 79.75 215 THR A N 1
ATOM 1694 C CA . THR A 1 215 ? -8.875 15.961 -16.25 1 79.75 215 THR A CA 1
ATOM 1695 C C . THR A 1 215 ? -9.93 16.859 -16.891 1 79.75 215 THR A C 1
ATOM 1697 O O . THR A 1 215 ? -9.695 18.047 -17.109 1 79.75 215 THR A O 1
ATOM 1700 N N . ASN A 1 216 ? -11.062 16.328 -17.109 1 79.19 216 ASN A N 1
ATOM 1701 C CA . ASN A 1 216 ? -12.117 17.078 -17.781 1 79.19 216 ASN A CA 1
ATOM 1702 C C . ASN A 1 216 ? -12.773 18.094 -16.844 1 79.19 216 ASN A C 1
ATOM 1704 O O . ASN A 1 216 ? -13.477 19 -17.297 1 79.19 216 ASN A O 1
ATOM 1708 N N . GLU A 1 217 ? -12.516 17.984 -15.586 1 84.06 217 GLU A N 1
ATOM 1709 C CA . GLU A 1 217 ? -13.156 18.844 -14.594 1 84.06 217 GLU A CA 1
ATOM 1710 C C . GLU A 1 217 ? -12.211 19.953 -14.141 1 84.06 217 GLU A C 1
ATOM 1712 O O . GLU A 1 217 ? -12.633 20.891 -13.461 1 84.06 217 GLU A O 1
ATOM 1717 N N . TRP A 1 218 ? -11.055 19.812 -14.602 1 82.5 218 TRP A N 1
ATOM 1718 C CA . TRP A 1 218 ? -10.094 20.812 -14.117 1 82.5 218 TRP A CA 1
ATOM 1719 C C . TRP A 1 218 ? -10.414 22.188 -14.664 1 82.5 218 TRP A C 1
ATOM 1721 O O . TRP A 1 218 ? -10.797 22.328 -15.828 1 82.5 218 TRP A O 1
ATOM 1731 N N . GLN A 1 219 ? -10.258 23.141 -13.883 1 77.75 219 GLN A N 1
ATOM 1732 C CA . GLN A 1 219 ? -10.531 24.516 -14.297 1 77.75 219 GLN A CA 1
ATOM 1733 C C . GLN A 1 219 ? -9.344 25.109 -15.055 1 77.75 219 GLN A C 1
ATOM 1735 O O . GLN A 1 219 ? -9.5 26.078 -15.797 1 77.75 219 GLN A O 1
ATOM 1740 N N . TYR A 1 220 ? -8.227 24.453 -14.867 1 76.06 220 TYR A N 1
ATOM 1741 C CA . TYR A 1 220 ? -7.027 24.875 -15.578 1 76.06 220 TYR A CA 1
ATOM 1742 C C . TYR A 1 220 ? -6.762 23.984 -16.781 1 76.06 220 TYR A C 1
ATOM 1744 O O . TYR A 1 220 ? -6.141 22.922 -16.641 1 76.06 220 TYR A O 1
ATOM 1752 N N . LYS A 1 221 ? -7.078 24.406 -17.891 1 73.56 221 LYS A N 1
ATOM 1753 C CA . LYS A 1 221 ? -6.938 23.578 -19.078 1 73.56 221 LYS A CA 1
ATOM 1754 C C . LYS A 1 221 ? -5.469 23.328 -19.406 1 73.56 221 LYS A C 1
ATOM 1756 O O . LYS A 1 221 ? -5.125 22.281 -19.969 1 73.56 221 LYS A O 1
ATOM 1761 N N . SER A 1 222 ? -4.656 24.281 -19.047 1 75.94 222 SER A N 1
ATOM 1762 C CA . SER A 1 222 ? -3.225 24.156 -19.312 1 75.94 222 SER A CA 1
ATOM 1763 C C . SER A 1 222 ? -2.629 22.984 -18.547 1 75.94 222 SER A C 1
ATOM 1765 O O . SER A 1 222 ? -1.603 22.422 -18.953 1 75.94 222 SER A O 1
ATOM 1767 N N . LEU A 1 223 ? -3.307 22.594 -17.438 1 78.56 223 LEU A N 1
ATOM 1768 C CA . LEU A 1 223 ? -2.842 21.453 -16.656 1 78.56 223 LEU A CA 1
ATOM 1769 C C . LEU A 1 223 ? -2.973 20.156 -17.453 1 78.56 223 LEU A C 1
ATOM 1771 O O . LEU A 1 223 ? -2.121 19.281 -17.359 1 78.56 223 LEU A O 1
ATOM 1775 N N . GLY A 1 224 ? -3.967 20.109 -18.203 1 73.25 224 GLY A N 1
ATOM 1776 C CA . GLY A 1 224 ? -4.145 18.953 -19.078 1 73.25 224 GLY A CA 1
ATOM 1777 C C . GLY A 1 224 ? -3.025 18.797 -20.078 1 73.25 224 GLY A C 1
ATOM 1778 O O . GLY A 1 224 ? -2.498 17.703 -20.266 1 73.25 224 GLY A O 1
ATOM 1779 N N . ASP A 1 225 ? -2.682 19.875 -20.672 1 74 225 ASP A N 1
ATOM 1780 C CA . ASP A 1 225 ? -1.579 19.859 -21.625 1 74 225 ASP A CA 1
ATOM 1781 C C . ASP A 1 225 ? -0.262 19.5 -20.938 1 74 225 ASP A C 1
ATOM 1783 O O . ASP A 1 225 ? 0.55 18.766 -21.5 1 74 225 ASP A O 1
ATOM 1787 N N . PHE A 1 226 ? -0.123 20 -19.812 1 75.19 226 PHE A N 1
ATOM 1788 C CA . PHE A 1 226 ? 1.084 19.703 -19.031 1 75.19 226 PHE A CA 1
ATOM 1789 C C . PHE A 1 226 ? 1.201 18.219 -18.75 1 75.19 226 PHE A C 1
ATOM 1791 O O . PHE A 1 226 ? 2.248 17.609 -19 1 75.19 226 PHE A O 1
ATOM 1798 N N . ILE A 1 227 ? 0.19 17.656 -18.359 1 76.38 227 ILE A N 1
ATOM 1799 C CA . ILE A 1 227 ? 0.193 16.25 -17.953 1 76.38 227 ILE A CA 1
ATOM 1800 C C . ILE A 1 227 ? 0.404 15.367 -19.188 1 76.38 227 ILE A C 1
ATOM 1802 O O . ILE A 1 227 ? 1.055 14.32 -19.094 1 76.38 227 ILE A O 1
ATOM 1806 N N . THR A 1 228 ? -0.074 15.82 -20.266 1 69.81 228 THR A N 1
ATOM 1807 C CA . THR A 1 228 ? 0.017 15.031 -21.5 1 69.81 228 THR A CA 1
ATOM 1808 C C . THR A 1 228 ? 1.419 15.117 -22.094 1 69.81 228 THR A C 1
ATOM 1810 O O . THR A 1 228 ? 1.918 14.141 -22.656 1 69.81 228 THR A O 1
ATOM 1813 N N . ASN A 1 229 ? 2.086 16.203 -21.906 1 71.5 229 ASN A N 1
ATOM 1814 C CA . ASN A 1 229 ? 3.342 16.438 -22.609 1 71.5 229 ASN A CA 1
ATOM 1815 C C . ASN A 1 229 ? 4.535 16.391 -21.672 1 71.5 229 ASN A C 1
ATOM 1817 O O . ASN A 1 229 ? 5.672 16.641 -22.078 1 71.5 229 ASN A O 1
ATOM 1821 N N . THR A 1 230 ? 4.27 15.977 -20.562 1 72.5 230 THR A N 1
ATOM 1822 C CA . THR A 1 230 ? 5.332 16.047 -19.562 1 72.5 230 THR A CA 1
ATOM 1823 C C . THR A 1 230 ? 6.133 14.75 -19.531 1 72.5 230 THR A C 1
ATOM 1825 O O . THR A 1 230 ? 5.672 13.719 -20.031 1 72.5 230 THR A O 1
ATOM 1828 N N . ASN A 1 231 ? 7.344 14.93 -19.047 1 79.31 231 ASN A N 1
ATOM 1829 C CA . ASN A 1 231 ? 8.188 13.766 -18.828 1 79.31 231 ASN A CA 1
ATOM 1830 C C . ASN A 1 231 ? 8.023 13.227 -17.406 1 79.31 231 ASN A C 1
ATOM 1832 O O . ASN A 1 231 ? 8.727 12.297 -17 1 79.31 231 ASN A O 1
ATOM 1836 N N . TYR A 1 232 ? 7.039 13.82 -16.734 1 86.62 232 TYR A N 1
ATOM 1837 C CA . TYR A 1 232 ? 6.754 13.352 -15.375 1 86.62 232 TYR A CA 1
ATOM 1838 C C . TYR A 1 232 ? 6.09 11.984 -15.406 1 86.62 232 TYR A C 1
ATOM 1840 O O . TYR A 1 232 ? 5.344 11.664 -16.328 1 86.62 232 TYR A O 1
ATOM 1848 N N . TYR A 1 233 ? 6.43 11.203 -14.43 1 87.81 233 TYR A N 1
ATOM 1849 C CA . TYR A 1 233 ? 5.633 10.016 -14.148 1 87.81 233 TYR A CA 1
ATOM 1850 C C . TYR A 1 233 ? 4.363 10.375 -13.391 1 87.81 233 TYR A C 1
ATOM 1852 O O . TYR A 1 233 ? 4.414 10.734 -12.211 1 87.81 233 TYR A O 1
ATOM 1860 N N . ILE A 1 234 ? 3.258 10.273 -14.109 1 88.81 234 ILE A N 1
ATOM 1861 C CA . ILE A 1 234 ? 1.985 10.641 -13.492 1 88.81 234 ILE A CA 1
ATOM 1862 C C . ILE A 1 234 ? 1.492 9.508 -12.602 1 88.81 234 ILE A C 1
ATOM 1864 O O . ILE A 1 234 ? 1.408 8.359 -13.039 1 88.81 234 ILE A O 1
ATOM 1868 N N . LYS A 1 235 ? 1.242 9.852 -11.391 1 91.56 235 LYS A N 1
ATOM 1869 C CA . LYS A 1 235 ? 0.794 8.859 -10.414 1 91.56 235 LYS A CA 1
ATOM 1870 C C . LYS A 1 235 ? -0.425 9.359 -9.641 1 91.56 235 LYS A C 1
ATOM 1872 O O . LYS A 1 235 ? -0.614 10.562 -9.484 1 91.56 235 LYS A O 1
ATOM 1877 N N . HIS A 1 236 ? -1.193 8.445 -9.211 1 92.88 236 HIS A N 1
ATOM 1878 C CA . HIS A 1 236 ? -2.314 8.672 -8.312 1 92.88 236 HIS A CA 1
ATOM 1879 C C . HIS A 1 236 ? -2.59 7.441 -7.453 1 92.88 236 HIS A C 1
ATOM 1881 O O . HIS A 1 236 ? -3.166 6.461 -7.938 1 92.88 236 HIS A O 1
ATOM 1887 N N . LEU A 1 237 ? -2.312 7.559 -6.207 1 95.06 237 LEU A N 1
ATOM 1888 C CA . LEU A 1 237 ? -2.322 6.391 -5.336 1 95.06 237 LEU A CA 1
ATOM 1889 C C . LEU A 1 237 ? -3.627 6.309 -4.547 1 95.06 237 LEU A C 1
ATOM 1891 O O . LEU A 1 237 ? -3.799 5.422 -3.711 1 95.06 237 LEU A O 1
ATOM 1895 N N . GLY A 1 238 ? -4.559 7.262 -4.699 1 93.5 238 GLY A N 1
ATOM 1896 C CA . GLY A 1 238 ? -5.871 7.188 -4.078 1 93.5 238 GLY A CA 1
ATOM 1897 C C . GLY A 1 238 ? -5.906 7.797 -2.688 1 93.5 238 GLY A C 1
ATOM 1898 O O . GLY A 1 238 ? -6.973 7.906 -2.08 1 93.5 238 GLY A O 1
ATOM 1899 N N . SER A 1 239 ?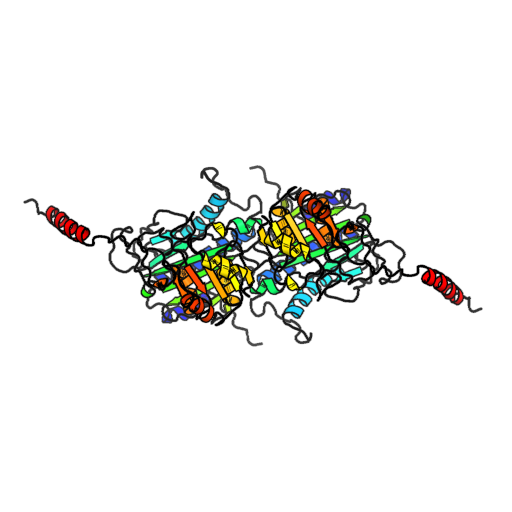 -4.832 8.133 -2.121 1 96.19 239 SER A N 1
ATOM 1900 C CA . SER A 1 239 ? -4.652 8.805 -0.838 1 96.19 239 SER A CA 1
ATOM 1901 C C . SER A 1 239 ? -3.701 9.984 -0.961 1 96.19 239 SER A C 1
ATOM 1903 O O . SER A 1 239 ? -2.588 9.844 -1.47 1 96.19 239 SER A O 1
ATOM 1905 N N . PHE A 1 240 ? -4.176 11.133 -0.503 1 97.56 240 PHE A N 1
ATOM 1906 C CA . PHE A 1 240 ? -3.326 12.312 -0.57 1 97.56 240 PHE A CA 1
ATOM 1907 C C . PHE A 1 240 ? -2.053 12.117 0.246 1 97.56 240 PHE A C 1
ATOM 1909 O O . PHE A 1 240 ? -0.97 12.523 -0.174 1 97.56 240 PHE A O 1
ATOM 1916 N N . VAL A 1 241 ? -2.193 11.477 1.376 1 98.31 241 VAL A N 1
ATOM 1917 C CA . VAL A 1 241 ? -1.055 11.219 2.254 1 98.31 241 VAL A CA 1
ATOM 1918 C C . VAL A 1 241 ? -0.062 10.297 1.556 1 98.31 241 VAL A C 1
ATOM 1920 O O . VAL A 1 241 ? 1.15 10.508 1.621 1 98.31 241 VAL A O 1
ATOM 1923 N N . SER A 1 242 ? -0.573 9.266 0.912 1 97.81 242 SER A N 1
ATOM 1924 C CA . SER A 1 242 ? 0.303 8.352 0.185 1 97.81 242 SER A CA 1
ATOM 1925 C C . SER A 1 242 ? 1.017 9.062 -0.959 1 97.81 242 SER A C 1
ATOM 1927 O O . SER A 1 242 ? 2.209 8.844 -1.186 1 97.81 242 SER A O 1
ATOM 1929 N N . ASN A 1 243 ? 0.287 9.883 -1.716 1 97.75 243 ASN A N 1
ATOM 1930 C CA . ASN A 1 243 ? 0.891 10.688 -2.77 1 97.75 243 ASN A CA 1
ATOM 1931 C C . ASN A 1 243 ? 1.986 11.602 -2.219 1 97.75 243 ASN A C 1
ATOM 1933 O O . ASN A 1 243 ? 3.074 11.688 -2.793 1 97.75 243 ASN A O 1
ATOM 1937 N N . PHE A 1 244 ? 1.647 12.227 -1.096 1 98.5 244 PHE A N 1
ATOM 1938 C CA . PHE A 1 244 ? 2.58 13.156 -0.466 1 98.5 244 PHE A CA 1
ATOM 1939 C C . PHE A 1 244 ? 3.848 12.43 -0.026 1 98.5 244 PHE A C 1
ATOM 1941 O O . PHE A 1 244 ? 4.957 12.922 -0.257 1 98.5 244 PHE A O 1
ATOM 1948 N N . HIS A 1 245 ? 3.688 11.258 0.543 1 98.44 245 HIS A N 1
ATOM 1949 C CA . HIS A 1 245 ? 4.84 10.492 1.013 1 98.44 245 HIS A CA 1
ATOM 1950 C C . HIS A 1 245 ? 5.719 10.047 -0.152 1 98.44 245 HIS A C 1
ATOM 1952 O O . HIS A 1 245 ? 6.945 10.039 -0.042 1 98.44 245 HIS A O 1
ATOM 1958 N N . LEU A 1 246 ? 5.086 9.641 -1.223 1 97.75 246 LEU A N 1
ATOM 1959 C CA . LEU A 1 246 ? 5.836 9.289 -2.424 1 97.75 246 LEU A CA 1
ATOM 1960 C C . LEU A 1 246 ? 6.691 10.461 -2.895 1 97.75 246 LEU A C 1
ATOM 1962 O O . LEU A 1 246 ? 7.871 10.289 -3.213 1 97.75 246 LEU A O 1
ATOM 1966 N N . VAL A 1 247 ? 6.102 11.648 -2.918 1 97.69 247 VAL A N 1
ATOM 1967 C CA . VAL A 1 247 ? 6.805 12.852 -3.348 1 97.69 247 VAL A CA 1
ATOM 1968 C C . VAL A 1 247 ? 7.93 13.172 -2.365 1 97.69 247 VAL A C 1
ATOM 1970 O O . VAL A 1 247 ? 9.023 13.578 -2.773 1 97.69 247 VAL A O 1
ATOM 1973 N N . MET A 1 248 ? 7.641 12.992 -1.091 1 98.06 248 MET A N 1
ATOM 1974 C CA . MET A 1 248 ? 8.664 13.211 -0.073 1 98.06 248 MET A CA 1
ATOM 1975 C C . MET A 1 248 ? 9.883 12.336 -0.323 1 98.06 248 MET A C 1
ATOM 1977 O O . MET A 1 248 ? 11.023 12.773 -0.146 1 98.06 248 MET A O 1
ATOM 1981 N N . ARG A 1 249 ? 9.656 11.109 -0.771 1 96.81 249 ARG A N 1
ATOM 1982 C CA . ARG A 1 249 ? 10.727 10.133 -0.936 1 96.81 249 ARG A CA 1
ATOM 1983 C C . ARG A 1 249 ? 11.398 10.273 -2.297 1 96.81 249 ARG A C 1
ATOM 1985 O O . ARG A 1 249 ? 12.625 10.25 -2.396 1 96.81 249 ARG A O 1
ATOM 1992 N N . LYS A 1 250 ? 10.672 10.484 -3.35 1 96.12 250 LYS A N 1
ATOM 1993 C CA . LYS A 1 250 ? 11.195 10.43 -4.711 1 96.12 250 LYS A CA 1
ATOM 1994 C C . LYS A 1 250 ? 11.445 11.836 -5.254 1 96.12 250 LYS A C 1
ATOM 1996 O O . LYS A 1 250 ? 12.18 12.008 -6.23 1 96.12 250 LYS A O 1
ATOM 2001 N N . GLY A 1 251 ? 10.852 12.781 -4.648 1 97.12 251 GLY A N 1
ATOM 2002 C CA . GLY A 1 251 ? 10.805 14.109 -5.25 1 97.12 251 GLY A CA 1
ATOM 2003 C C . GLY A 1 251 ? 9.711 14.25 -6.293 1 97.12 251 GLY A C 1
ATOM 2004 O O . GLY A 1 251 ? 9.234 13.258 -6.836 1 97.12 251 GLY A O 1
ATOM 2005 N N . GLY A 1 252 ? 9.336 15.43 -6.48 1 96.38 252 GLY A N 1
ATOM 2006 C CA . GLY A 1 252 ? 8.266 15.719 -7.418 1 96.38 252 GLY A CA 1
ATOM 2007 C C . GLY A 1 252 ? 7.242 16.703 -6.871 1 96.38 252 GLY A C 1
ATOM 2008 O O . GLY A 1 252 ? 7.59 17.609 -6.109 1 96.38 252 GLY A O 1
ATOM 2009 N N . VAL A 1 253 ? 5.965 16.516 -7.434 1 95.38 253 VAL A N 1
ATOM 2010 C CA . VAL A 1 253 ? 4.945 17.469 -7.023 1 95.38 253 VAL A CA 1
ATOM 2011 C C . VAL A 1 253 ? 3.596 16.766 -6.906 1 95.38 253 VAL A C 1
ATOM 2013 O O . VAL A 1 253 ? 3.344 15.773 -7.586 1 95.38 253 VAL A O 1
ATOM 2016 N N . ILE A 1 254 ? 2.85 17.172 -5.98 1 96.5 254 ILE A N 1
ATOM 2017 C CA . ILE A 1 254 ? 1.44 16.812 -5.867 1 96.5 254 ILE A CA 1
ATOM 2018 C C . ILE A 1 254 ? 0.574 18.031 -6.227 1 96.5 254 ILE A C 1
ATOM 2020 O O . ILE A 1 254 ? 0.819 19.141 -5.75 1 96.5 254 ILE A O 1
ATOM 2024 N N . ILE A 1 255 ? -0.389 17.812 -7.121 1 92.94 255 ILE A N 1
ATOM 2025 C CA . ILE A 1 255 ? -1.269 18.891 -7.566 1 92.94 255 ILE A CA 1
ATOM 2026 C C . ILE A 1 255 ? -2.725 18.5 -7.34 1 92.94 255 ILE A C 1
ATOM 2028 O O . ILE A 1 255 ? -3.158 17.422 -7.77 1 92.94 255 ILE A O 1
ATOM 2032 N N . ASP A 1 256 ? -3.385 19.234 -6.586 1 93.88 256 ASP A N 1
ATOM 2033 C CA . ASP A 1 256 ? -4.836 19.141 -6.445 1 93.88 256 ASP A CA 1
ATOM 2034 C C . ASP A 1 256 ? -5.512 20.422 -6.93 1 93.88 256 ASP A C 1
ATOM 2036 O O . ASP A 1 256 ? -5.777 21.328 -6.141 1 93.88 256 ASP A O 1
ATOM 2040 N N . PRO A 1 257 ? -5.828 20.453 -8.172 1 90.44 257 PRO A N 1
ATOM 2041 C CA . PRO A 1 257 ? -6.438 21.656 -8.75 1 90.44 257 PRO A CA 1
ATOM 2042 C C . PRO A 1 257 ? -7.93 21.766 -8.438 1 90.44 257 PRO A C 1
ATOM 2044 O O . PRO A 1 257 ? -8.562 20.781 -8.078 1 90.44 257 PRO A O 1
ATOM 2047 N N . PRO A 1 258 ? -8.398 23 -8.578 1 90.25 258 PRO A N 1
ATOM 2048 C CA . PRO A 1 258 ? -9.859 23.109 -8.469 1 90.25 258 PRO A CA 1
ATOM 2049 C C . PRO A 1 258 ? -10.594 22.391 -9.602 1 90.25 258 PRO A C 1
ATOM 2051 O O . PRO A 1 258 ? -10.125 22.391 -10.742 1 90.25 258 PRO A O 1
ATOM 2054 N N . THR A 1 259 ? -11.625 21.766 -9.242 1 89.81 259 THR A N 1
ATOM 2055 C CA . THR A 1 259 ? -12.484 21.094 -10.211 1 89.81 259 THR A CA 1
ATOM 2056 C C . THR A 1 259 ? -13.883 21.703 -10.211 1 89.81 259 THR A C 1
ATOM 2058 O O . THR A 1 259 ? -14.211 22.516 -9.352 1 89.81 259 THR A O 1
ATOM 2061 N N . GLU A 1 260 ? -14.656 21.297 -11.195 1 90.44 260 GLU A N 1
ATOM 2062 C CA . GLU A 1 260 ? -16.047 21.75 -11.219 1 90.44 260 GLU A CA 1
ATOM 2063 C C . GLU A 1 260 ? -16.812 21.266 -9.992 1 90.44 260 GLU A C 1
ATOM 2065 O O . GLU A 1 260 ? -17.609 22 -9.422 1 90.44 260 GLU A O 1
ATOM 2070 N N . THR A 1 261 ? -16.531 20.078 -9.547 1 90.56 261 THR A N 1
ATOM 2071 C CA . THR A 1 261 ? -17.172 19.469 -8.391 1 90.56 261 THR A CA 1
ATOM 2072 C C . THR A 1 261 ? -16.672 20.109 -7.098 1 90.56 261 THR A C 1
ATOM 2074 O O . THR A 1 261 ? -17.438 20.297 -6.152 1 90.56 261 THR A O 1
ATOM 2077 N N . PHE A 1 262 ? -15.391 20.406 -7.094 1 92.06 262 PHE A N 1
ATOM 2078 C CA . PHE A 1 262 ? -14.75 21.031 -5.945 1 92.06 262 PHE A CA 1
ATOM 2079 C C . PHE A 1 262 ? -14.023 22.312 -6.359 1 92.06 262 PHE A C 1
ATOM 2081 O O . PHE A 1 262 ? -12.789 22.359 -6.348 1 92.06 262 PHE A O 1
ATOM 2088 N N . PRO A 1 263 ? -14.766 23.359 -6.551 1 90.06 263 PRO A N 1
ATOM 2089 C CA . PRO A 1 263 ? -14.156 24.594 -7.055 1 90.06 263 PRO A CA 1
ATOM 2090 C C . PRO A 1 263 ? -13.188 25.219 -6.055 1 90.06 263 PRO A C 1
ATOM 2092 O O . PRO A 1 263 ? -12.273 25.953 -6.449 1 90.06 263 PRO A O 1
ATOM 2095 N N . ASN A 1 264 ? -13.414 24.984 -4.734 1 90.19 264 ASN A N 1
ATOM 2096 C CA . ASN A 1 264 ? -12.531 25.516 -3.703 1 90.19 264 ASN A CA 1
ATOM 2097 C C . ASN A 1 264 ? -11.602 24.438 -3.145 1 90.19 264 ASN A C 1
ATOM 2099 O O . ASN A 1 264 ? -11.18 24.516 -1.99 1 90.19 264 ASN A O 1
ATOM 2103 N N . GLY A 1 265 ? -11.359 23.422 -3.947 1 91.12 265 GLY A N 1
ATOM 2104 C CA . GLY A 1 265 ? -10.492 22.328 -3.516 1 91.12 265 GLY A CA 1
ATOM 2105 C C . GLY A 1 265 ? -11.219 21.266 -2.73 1 91.12 265 GLY A C 1
ATOM 2106 O O . GLY A 1 265 ? -12.328 21.484 -2.242 1 91.12 265 GLY A O 1
ATOM 2107 N N . GLN A 1 266 ? -10.578 20.188 -2.619 1 91.31 266 GLN A N 1
ATOM 2108 C CA . GLN A 1 266 ? -11.203 19.016 -2.02 1 91.31 266 GLN A CA 1
ATOM 2109 C C . GLN A 1 266 ? -10.789 18.859 -0.559 1 91.31 266 GLN A C 1
ATOM 2111 O O . GLN A 1 266 ? -11.523 18.266 0.237 1 91.31 266 GLN A O 1
ATOM 2116 N N . PHE A 1 267 ? -9.688 19.406 -0.183 1 94.12 267 PHE A N 1
ATOM 2117 C CA . PHE A 1 267 ? -9.094 19.047 1.1 1 94.12 267 PHE A CA 1
ATOM 2118 C C . PHE A 1 267 ? -9.117 20.219 2.059 1 94.12 267 PHE A C 1
ATOM 2120 O O . PHE A 1 267 ? -8.906 21.359 1.647 1 94.12 267 PHE A O 1
ATOM 2127 N N . GLN A 1 268 ? -9.305 19.938 3.316 1 93.06 268 GLN A N 1
ATOM 2128 C CA . GLN A 1 268 ? -9.438 20.969 4.348 1 93.06 268 GLN A CA 1
ATOM 2129 C C . GLN A 1 268 ? -8.086 21.562 4.711 1 93.06 268 GLN A C 1
ATOM 2131 O O . GLN A 1 268 ? -7.098 20.844 4.855 1 93.06 268 GLN A O 1
ATOM 2136 N N . ILE A 1 269 ? -8.125 22.828 4.898 1 91.75 269 ILE A N 1
ATOM 2137 C CA . ILE A 1 269 ? -6.895 23.578 5.145 1 91.75 269 ILE A CA 1
ATOM 2138 C C . ILE A 1 269 ? -6.336 23.219 6.52 1 91.75 269 ILE A C 1
ATOM 2140 O O . ILE A 1 269 ? -5.176 22.812 6.641 1 91.75 269 ILE A O 1
ATOM 2144 N N . LEU A 1 270 ? -7.141 23.203 7.535 1 88.88 270 LEU A N 1
ATOM 2145 C CA . LEU A 1 270 ? -6.68 23.125 8.914 1 88.88 270 LEU A CA 1
ATOM 2146 C C . LEU A 1 270 ? -6.246 21.703 9.258 1 88.88 270 LEU A C 1
ATOM 2148 O O . LEU A 1 270 ? -5.238 21.5 9.945 1 88.88 270 LEU A O 1
ATOM 2152 N N . THR A 1 271 ? -6.969 20.703 8.805 1 93 271 THR A N 1
ATOM 2153 C CA . THR A 1 271 ? -6.77 19.344 9.273 1 93 271 THR A CA 1
ATOM 2154 C C . THR A 1 271 ? -5.82 18.578 8.352 1 93 271 THR A C 1
ATOM 2156 O O . THR A 1 271 ? -5.246 17.562 8.742 1 93 271 THR A O 1
ATOM 2159 N N . LYS A 1 272 ? -5.625 19.078 7.168 1 95.69 272 LYS A N 1
ATOM 2160 C CA . LYS A 1 272 ? -4.859 18.266 6.219 1 95.69 272 LYS A CA 1
ATOM 2161 C C . LYS A 1 272 ? -3.795 19.094 5.52 1 95.69 272 LYS A C 1
ATOM 2163 O O . LYS A 1 272 ? -2.602 18.812 5.625 1 95.69 272 LYS A O 1
ATOM 2168 N N . LEU A 1 273 ? -4.191 20.219 4.895 1 95.56 273 LEU A N 1
ATOM 2169 C CA . LEU A 1 273 ? -3.277 20.938 4.016 1 95.56 273 LEU A CA 1
ATOM 2170 C C . LEU A 1 273 ? -2.201 21.656 4.824 1 95.56 273 LEU A C 1
ATOM 2172 O O . LEU A 1 273 ? -1.017 21.594 4.484 1 95.56 273 LEU A O 1
ATOM 2176 N N . ASN A 1 274 ? -2.555 22.312 5.906 1 94.31 274 ASN A N 1
ATOM 2177 C CA . ASN A 1 274 ? -1.581 23.031 6.723 1 94.31 274 ASN A CA 1
ATOM 2178 C C . ASN A 1 274 ? -0.552 22.078 7.328 1 94.31 274 ASN A C 1
ATOM 2180 O O . ASN A 1 274 ? 0.653 22.312 7.227 1 94.31 274 ASN A O 1
ATOM 2184 N N . PRO A 1 275 ? -1.043 20.984 7.953 1 95.75 275 PRO A N 1
ATOM 2185 C CA . PRO A 1 275 ? -0.064 20.047 8.5 1 95.75 275 PRO A CA 1
ATOM 2186 C C . PRO A 1 275 ? 0.918 19.531 7.449 1 95.75 275 PRO A C 1
ATOM 2188 O O . PRO A 1 275 ? 2.127 19.5 7.691 1 95.75 275 PRO A O 1
ATOM 2191 N N . LEU A 1 276 ? 0.465 19.172 6.301 1 97.69 276 LEU A N 1
ATOM 2192 C CA . LEU A 1 276 ? 1.325 18.625 5.258 1 97.69 276 LEU A CA 1
ATOM 2193 C C . LEU A 1 276 ? 2.244 19.703 4.688 1 97.69 276 LEU A C 1
ATOM 2195 O O . LEU A 1 276 ? 3.414 19.438 4.402 1 97.69 276 LEU A O 1
ATOM 2199 N N . ALA A 1 277 ? 1.682 20.875 4.531 1 96.81 277 ALA A N 1
ATOM 2200 C CA . ALA A 1 277 ? 2.498 21.984 4.043 1 96.81 277 ALA A CA 1
ATOM 2201 C C . ALA A 1 277 ? 3.629 22.297 5.02 1 96.81 277 ALA A C 1
ATOM 2203 O O . ALA A 1 277 ? 4.746 22.625 4.602 1 96.81 277 ALA A O 1
ATOM 2204 N N . PHE A 1 278 ? 3.309 22.25 6.305 1 96.62 278 PHE A N 1
ATOM 2205 C CA . PHE A 1 278 ? 4.305 22.5 7.336 1 96.62 278 PHE A CA 1
ATOM 2206 C C . PHE A 1 278 ? 5.422 21.469 7.281 1 96.62 278 PHE A C 1
ATOM 2208 O O . PHE A 1 278 ? 6.602 21.812 7.336 1 96.62 278 PHE A O 1
ATOM 2215 N N . VAL A 1 279 ? 5.102 20.234 7.129 1 97.88 279 VAL A N 1
ATOM 2216 C CA . VAL A 1 279 ? 6.074 19.156 6.988 1 97.88 279 VAL A CA 1
ATOM 2217 C C . VAL A 1 279 ? 6.887 19.359 5.711 1 97.88 279 VAL A C 1
ATOM 2219 O O . VAL A 1 279 ? 8.109 19.203 5.715 1 97.88 279 VAL A O 1
ATOM 2222 N N . CYS A 1 280 ? 6.207 19.688 4.652 1 98.25 280 CYS A N 1
ATOM 2223 C CA . CYS A 1 280 ? 6.848 19.906 3.359 1 98.25 280 CYS A CA 1
ATOM 2224 C C . CYS A 1 280 ? 7.918 20.984 3.457 1 98.25 280 CYS A C 1
ATOM 2226 O O . CYS A 1 280 ? 9.055 20.781 3.02 1 98.25 280 CYS A O 1
ATOM 2228 N N . LYS A 1 281 ? 7.551 22.078 4.02 1 97.12 281 LYS A N 1
ATOM 2229 C CA . LYS A 1 281 ? 8.477 23.188 4.172 1 97.12 281 LYS A CA 1
ATOM 2230 C C . LYS A 1 281 ? 9.672 22.812 5.039 1 97.12 281 LYS A C 1
ATOM 2232 O O . LYS A 1 281 ? 10.82 23.078 4.684 1 97.12 281 LYS A O 1
ATOM 2237 N N . ALA A 1 282 ? 9.375 22.172 6.156 1 96.94 282 ALA A N 1
ATOM 2238 C CA . ALA A 1 282 ? 10.43 21.734 7.066 1 96.94 282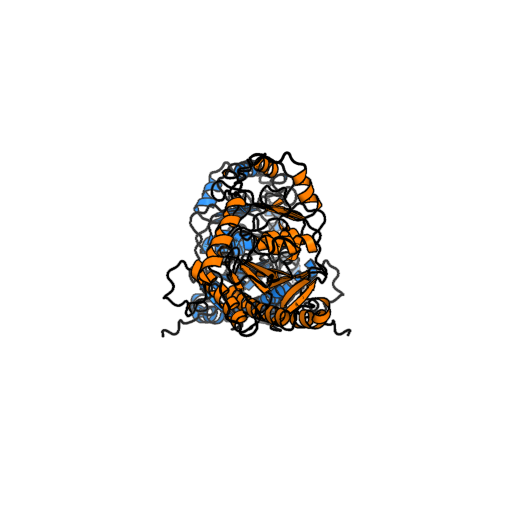 ALA A CA 1
ATOM 2239 C C . ALA A 1 282 ? 11.398 20.781 6.379 1 96.94 282 ALA A C 1
ATOM 2241 O O . ALA A 1 282 ? 12.586 20.75 6.703 1 96.94 282 ALA A O 1
ATOM 2242 N N . ALA A 1 283 ? 10.922 20.031 5.426 1 98.31 283 ALA A N 1
ATOM 2243 C CA . ALA A 1 283 ? 11.727 19.047 4.711 1 98.31 283 ALA A CA 1
ATOM 2244 C C . ALA A 1 283 ? 12.469 19.688 3.543 1 98.31 283 ALA A C 1
ATOM 2246 O O . ALA A 1 283 ? 13.18 19 2.803 1 98.31 283 ALA A O 1
ATOM 2247 N N . GLY A 1 284 ? 12.273 20.938 3.324 1 97.56 284 GLY A N 1
ATOM 2248 C CA . GLY A 1 284 ? 12.977 21.641 2.266 1 97.56 284 GLY A CA 1
ATOM 2249 C C . GLY A 1 284 ? 12.141 21.828 1.011 1 97.56 284 GLY A C 1
ATOM 2250 O O . GLY A 1 284 ? 12.656 22.25 -0.028 1 97.56 284 GLY A O 1
ATOM 2251 N N . GLY A 1 285 ? 10.875 21.516 1.106 1 97.94 285 GLY A N 1
ATOM 2252 C CA . GLY A 1 285 ? 9.977 21.688 -0.025 1 97.94 285 GLY A CA 1
ATOM 2253 C C . GLY A 1 285 ? 9.234 23.016 -0.001 1 97.94 285 GLY A C 1
ATOM 2254 O O . GLY A 1 285 ? 9.648 23.953 0.684 1 97.94 285 GLY A O 1
ATOM 2255 N N . LYS A 1 286 ? 8.219 23.062 -0.887 1 96.69 286 LYS A N 1
ATOM 2256 C CA . LYS A 1 286 ? 7.402 24.266 -1.027 1 96.69 286 LYS A CA 1
ATOM 2257 C C . LYS A 1 286 ? 5.949 23.906 -1.336 1 96.69 286 LYS A C 1
ATOM 2259 O O . LYS A 1 286 ? 5.66 22.812 -1.834 1 96.69 286 LYS A O 1
ATOM 2264 N N . SER A 1 287 ? 5.074 24.781 -0.938 1 96.06 287 SER A N 1
ATOM 2265 C CA . SER A 1 287 ? 3.656 24.547 -1.202 1 96.06 287 SER A CA 1
ATOM 2266 C C . SER A 1 287 ? 2.934 25.859 -1.507 1 96.06 287 SER A C 1
ATOM 2268 O O . SER A 1 287 ? 3.27 26.906 -0.946 1 96.06 287 SER A O 1
ATOM 2270 N N . TYR A 1 288 ? 1.983 25.781 -2.393 1 92.56 288 TYR A N 1
ATOM 2271 C CA . TYR A 1 288 ? 1.07 26.891 -2.695 1 92.56 288 TYR A CA 1
ATOM 2272 C C . TYR A 1 288 ? -0.381 26.438 -2.586 1 92.56 288 TYR A C 1
ATOM 2274 O O . TYR A 1 288 ? -0.687 25.25 -2.785 1 92.56 288 TYR A O 1
ATOM 2282 N N . GLY A 1 289 ? -1.259 27.312 -2.232 1 88.56 289 GLY A N 1
ATOM 2283 C CA . GLY A 1 289 ? -2.678 27.016 -2.119 1 88.56 289 GLY A CA 1
ATOM 2284 C C . GLY A 1 289 ? -3.562 28.125 -2.633 1 88.56 289 GLY A C 1
ATOM 2285 O O . GLY A 1 289 ? -3.074 29.219 -2.963 1 88.56 289 GLY A O 1
ATOM 2286 N N . GLY A 1 290 ? -4.852 27.797 -2.631 1 81.25 290 GLY A N 1
ATOM 2287 C CA . GLY A 1 290 ? -5.805 28.797 -3.086 1 81.25 290 GLY A CA 1
ATOM 2288 C C . GLY A 1 290 ? -5.691 29.094 -4.57 1 81.25 290 GLY A C 1
ATOM 2289 O O . GLY A 1 290 ? -6.125 28.297 -5.402 1 81.25 290 GLY A O 1
ATOM 2290 N N . ASP A 1 291 ? -5.023 30.188 -4.797 1 72.69 291 ASP A N 1
ATOM 2291 C CA . ASP A 1 291 ? -4.801 30.609 -6.176 1 72.69 291 ASP A CA 1
ATOM 2292 C C . ASP A 1 291 ? -3.551 29.953 -6.758 1 72.69 291 ASP A C 1
ATOM 2294 O O . ASP A 1 291 ? -3.113 30.297 -7.855 1 72.69 291 ASP A O 1
ATOM 2298 N N . LEU A 1 292 ? -2.977 29.031 -5.977 1 73.62 292 LEU A N 1
ATOM 2299 C CA . LEU A 1 292 ? -1.812 28.234 -6.336 1 73.62 292 LEU A CA 1
ATOM 2300 C C . LEU A 1 292 ? -0.58 29.109 -6.512 1 73.62 292 LEU A C 1
ATOM 2302 O O . LEU A 1 292 ? 0.351 28.75 -7.234 1 73.62 292 LEU A O 1
ATOM 2306 N N . ILE A 1 293 ? -0.617 30.359 -5.922 1 77 293 ILE A N 1
ATOM 2307 C CA . ILE A 1 293 ? 0.558 31.219 -5.902 1 77 293 ILE A CA 1
ATOM 2308 C C . ILE A 1 293 ? 0.827 31.703 -4.477 1 77 293 ILE A C 1
ATOM 2310 O O . ILE A 1 293 ? 1.947 32.094 -4.148 1 77 293 ILE A O 1
ATOM 2314 N N . THR A 1 294 ? -0.188 31.609 -3.705 1 85.75 294 THR A N 1
ATOM 2315 C CA . THR A 1 294 ? -0.055 31.984 -2.301 1 85.75 294 THR A CA 1
ATOM 2316 C C . THR A 1 294 ? 0.472 30.797 -1.481 1 85.75 294 THR A C 1
ATOM 2318 O O . THR A 1 294 ? 0.015 29.672 -1.646 1 85.75 294 THR A O 1
ATOM 2321 N N . ASN A 1 295 ? 1.507 31.203 -0.688 1 90.38 295 ASN A N 1
ATOM 2322 C CA . ASN A 1 295 ? 1.988 30.172 0.226 1 90.38 295 ASN A CA 1
ATOM 2323 C C . ASN A 1 295 ? 0.851 29.578 1.051 1 90.38 295 ASN A C 1
ATOM 2325 O O . ASN A 1 295 ? 0.067 30.312 1.656 1 90.38 295 ASN A O 1
ATOM 2329 N N . LEU A 1 296 ? 0.757 28.281 1.011 1 91.5 296 LEU A N 1
ATOM 2330 C CA . LEU A 1 296 ? -0.357 27.594 1.656 1 91.5 296 LEU A CA 1
ATOM 2331 C C . LEU A 1 296 ? -0.419 27.938 3.141 1 91.5 296 LEU A C 1
ATOM 2333 O O . LEU A 1 296 ? -1.502 28.156 3.688 1 91.5 296 LEU A O 1
ATOM 2337 N N . LEU A 1 297 ? 0.671 28.062 3.783 1 92.12 297 LEU A N 1
ATOM 2338 C CA . LEU A 1 297 ? 0.744 28.312 5.219 1 92.12 297 LEU A CA 1
ATOM 2339 C C . LEU A 1 297 ? 0.368 29.75 5.551 1 92.12 297 LEU A C 1
ATOM 2341 O O . LEU A 1 297 ? 0.14 30.078 6.715 1 92.12 297 LEU A O 1
ATOM 2345 N N . ASP A 1 298 ? 0.238 30.578 4.582 1 88.06 298 ASP A N 1
ATOM 2346 C CA . ASP A 1 298 ? -0.152 31.984 4.789 1 88.06 298 ASP A CA 1
ATOM 2347 C C . ASP A 1 298 ? -1.662 32.156 4.645 1 88.06 298 ASP A C 1
ATOM 2349 O O . ASP A 1 298 ? -2.199 33.219 4.93 1 88.06 298 ASP A O 1
ATOM 2353 N N . ILE A 1 299 ? -2.266 31.078 4.215 1 86.12 299 ILE A N 1
ATOM 2354 C CA . ILE A 1 299 ? -3.715 31.141 4.066 1 86.12 299 ILE A CA 1
ATOM 2355 C C . ILE A 1 299 ? -4.379 30.984 5.43 1 86.12 299 ILE A C 1
ATOM 2357 O O . ILE A 1 299 ? -4.113 30.016 6.148 1 86.12 299 ILE A O 1
ATOM 2361 N N . CYS A 1 300 ? -5.207 31.906 5.805 1 81.31 300 CYS A N 1
ATOM 2362 C CA . CYS A 1 300 ? -5.973 31.828 7.043 1 81.31 300 CYS A CA 1
ATOM 2363 C C . CYS A 1 300 ? -7.359 31.25 6.797 1 81.31 300 CYS A C 1
ATOM 2365 O O . CYS A 1 300 ? -8.195 31.875 6.145 1 81.31 300 CYS A O 1
ATOM 2367 N N . ALA A 1 301 ? -7.523 30.062 7.352 1 82.94 301 ALA A N 1
ATOM 2368 C CA . ALA A 1 301 ? -8.836 29.438 7.191 1 82.94 301 ALA A CA 1
ATOM 2369 C C . ALA A 1 301 ? -9.93 30.297 7.836 1 82.94 301 ALA A C 1
ATOM 2371 O O . ALA A 1 301 ? -9.742 30.828 8.938 1 82.94 301 ALA A O 1
ATOM 2372 N N . GLN A 1 302 ? -11.031 30.438 7.168 1 77.5 302 GLN A N 1
ATOM 2373 C CA . GLN A 1 302 ? -12.141 31.25 7.652 1 77.5 302 GLN A CA 1
ATOM 2374 C C . GLN A 1 302 ? -13.125 30.406 8.461 1 77.5 302 GLN A C 1
ATOM 2376 O O . GLN A 1 302 ? -13.891 30.938 9.266 1 77.5 302 GLN A O 1
ATOM 2381 N N . ASN A 1 303 ? -13.203 29.203 8.18 1 78.94 303 ASN A N 1
ATOM 2382 C CA . ASN A 1 303 ? -14.023 28.234 8.906 1 78.94 303 ASN A CA 1
ATOM 2383 C C . ASN A 1 303 ? -13.305 26.906 9.086 1 78.94 303 ASN A C 1
ATOM 2385 O O . ASN A 1 303 ? -12.266 26.672 8.469 1 78.94 303 ASN A O 1
ATOM 2389 N N . LEU A 1 304 ? -13.875 26 9.875 1 78.69 304 LEU A N 1
ATOM 2390 C CA . LEU A 1 304 ? -13.234 24.75 10.25 1 78.69 304 LEU A CA 1
ATOM 2391 C C . LEU A 1 304 ? -13.117 23.812 9.055 1 78.69 304 LEU A C 1
ATOM 2393 O O . LEU A 1 304 ? -12.18 23.016 8.969 1 78.69 304 LEU A O 1
ATOM 2397 N N . ASP A 1 305 ? -14.031 23.922 8.148 1 84.31 305 ASP A N 1
ATOM 2398 C CA . ASP A 1 305 ? -14.078 22.969 7.047 1 84.31 305 ASP A CA 1
ATOM 2399 C C . ASP A 1 305 ? -13.633 23.609 5.738 1 84.31 305 ASP A C 1
ATOM 2401 O O . ASP A 1 305 ? -13.906 23.094 4.656 1 84.31 305 ASP A O 1
ATOM 2405 N N . GLU A 1 306 ? -12.977 24.766 5.898 1 88.69 306 GLU A N 1
ATOM 2406 C CA . GLU A 1 306 ? -12.531 25.453 4.688 1 88.69 306 GLU A CA 1
ATOM 2407 C C . GLU A 1 306 ? -11.539 24.594 3.9 1 88.69 306 GLU A C 1
ATOM 2409 O O . GLU A 1 306 ? -10.656 23.969 4.484 1 88.69 306 GLU A O 1
ATOM 2414 N N . THR A 1 307 ? -11.766 24.562 2.578 1 92.81 307 THR A N 1
ATOM 2415 C CA . THR A 1 307 ? -10.93 23.766 1.683 1 92.81 307 THR A CA 1
ATOM 2416 C C . THR A 1 307 ? -10.141 24.672 0.737 1 92.81 307 THR A C 1
ATOM 2418 O O . THR A 1 307 ? -10.414 25.875 0.646 1 92.81 307 THR A O 1
ATOM 2421 N N . ALA A 1 308 ? -9.117 24.156 0.088 1 92.81 308 ALA A N 1
ATOM 2422 C CA . ALA A 1 308 ? -8.344 24.906 -0.896 1 92.81 308 ALA A CA 1
ATOM 2423 C C . ALA A 1 308 ? -7.672 23.969 -1.896 1 92.81 308 ALA A C 1
ATOM 2425 O O . ALA A 1 308 ? -7.277 22.859 -1.543 1 92.81 308 ALA A O 1
ATOM 2426 N N . PRO A 1 309 ? -7.59 24.453 -3.164 1 93.62 309 PRO A N 1
ATOM 2427 C CA . PRO A 1 309 ? -6.648 23.766 -4.055 1 93.62 309 PRO A CA 1
ATOM 2428 C C . PRO A 1 309 ? -5.199 23.906 -3.598 1 93.62 309 PRO A C 1
ATOM 2430 O O . PRO A 1 309 ? -4.875 24.812 -2.818 1 93.62 309 PRO A O 1
ATOM 2433 N N . CYS A 1 310 ? -4.355 22.969 -4.094 1 94.81 310 CYS A N 1
ATOM 2434 C CA . CYS A 1 310 ? -2.982 23.094 -3.613 1 94.81 310 CYS A CA 1
ATOM 2435 C C . CYS A 1 310 ? -2.008 22.422 -4.574 1 94.81 310 CYS A C 1
ATOM 2437 O O . CYS A 1 310 ? -2.41 21.609 -5.41 1 94.81 310 CYS A O 1
ATOM 2439 N N . ILE A 1 311 ? -0.778 22.891 -4.535 1 94.19 311 ILE A N 1
ATOM 2440 C CA . ILE A 1 311 ? 0.402 22.266 -5.117 1 94.19 311 ILE A CA 1
ATOM 2441 C C . ILE A 1 311 ? 1.517 22.188 -4.078 1 94.19 311 ILE A C 1
ATOM 2443 O O . ILE A 1 311 ? 1.74 23.141 -3.33 1 94.19 311 ILE A O 1
ATOM 2447 N N . MET A 1 312 ? 2.119 21.062 -3.904 1 97.06 312 MET A N 1
ATOM 2448 C CA . MET A 1 312 ? 3.193 20.891 -2.93 1 97.06 312 MET A CA 1
ATOM 2449 C C . MET A 1 312 ? 4.211 19.875 -3.416 1 97.06 312 MET A C 1
ATOM 2451 O O . MET A 1 312 ? 3.875 18.969 -4.188 1 97.06 312 MET A O 1
ATOM 2455 N N . GLY A 1 313 ? 5.449 20.047 -2.975 1 97.69 313 GLY A N 1
ATOM 2456 C CA . GLY A 1 313 ? 6.484 19.078 -3.312 1 97.69 313 GLY A CA 1
ATOM 2457 C C . GLY A 1 313 ? 7.879 19.672 -3.326 1 97.69 313 GLY A C 1
ATOM 2458 O O . GLY A 1 313 ? 8.188 20.578 -2.535 1 97.69 313 GLY A O 1
ATOM 2459 N N . SER A 1 314 ? 8.711 19.125 -4.164 1 97.81 314 SER A N 1
ATOM 2460 C CA . SER A 1 314 ? 10.102 19.547 -4.309 1 97.81 314 SER A CA 1
ATOM 2461 C C . SER A 1 314 ? 10.203 21.016 -4.703 1 97.81 314 SER A C 1
ATOM 2463 O O . SER A 1 314 ? 9.43 21.484 -5.535 1 97.81 314 SER A O 1
ATOM 2465 N N . LEU A 1 315 ? 11.164 21.641 -4.137 1 96.69 315 LEU A N 1
ATOM 2466 C CA . LEU A 1 315 ? 11.359 23.078 -4.309 1 96.69 315 LEU A CA 1
ATOM 2467 C C . LEU A 1 315 ? 11.406 23.453 -5.789 1 96.69 315 LEU A C 1
ATOM 2469 O O . LEU A 1 315 ? 10.672 24.328 -6.234 1 96.69 315 LEU A O 1
ATOM 2473 N N . HIS A 1 316 ? 12.172 22.734 -6.582 1 94.88 316 HIS A N 1
ATOM 2474 C CA . HIS A 1 316 ? 12.367 23.078 -7.984 1 94.88 316 HIS A CA 1
ATOM 2475 C C . HIS A 1 316 ? 11.125 22.766 -8.805 1 94.88 316 HIS A C 1
ATOM 2477 O O . HIS A 1 316 ? 10.789 23.484 -9.75 1 94.88 316 HIS A O 1
ATOM 2483 N N . ASN A 1 317 ? 10.43 21.719 -8.438 1 93.06 317 ASN A N 1
ATOM 2484 C CA . ASN A 1 317 ? 9.203 21.375 -9.141 1 93.06 317 ASN A CA 1
ATOM 2485 C C . ASN A 1 317 ? 8.117 22.422 -8.93 1 93.06 317 ASN A C 1
ATOM 2487 O O . ASN A 1 317 ? 7.453 22.828 -9.875 1 93.06 317 ASN A O 1
ATOM 2491 N N . VAL A 1 318 ? 7.934 22.875 -7.754 1 93.06 318 VAL A N 1
ATOM 2492 C CA . VAL A 1 318 ? 6.887 23.828 -7.418 1 93.06 318 VAL A CA 1
ATOM 2493 C C . VAL A 1 318 ? 7.234 25.203 -7.992 1 93.06 318 VAL A C 1
ATOM 2495 O O . VAL A 1 318 ? 6.359 25.922 -8.477 1 93.06 318 VAL A O 1
ATOM 2498 N N . ASN A 1 319 ? 8.492 25.516 -7.992 1 89.25 319 ASN A N 1
ATOM 2499 C CA . ASN A 1 319 ? 8.93 26.781 -8.57 1 89.25 319 ASN A CA 1
ATOM 2500 C C . ASN A 1 319 ? 8.664 26.844 -10.07 1 89.25 319 ASN A C 1
ATOM 2502 O O . ASN A 1 319 ? 8.375 27.906 -10.609 1 89.25 319 ASN A O 1
ATOM 2506 N N . PHE A 1 320 ? 8.836 25.734 -10.688 1 81.12 320 PHE A N 1
ATOM 2507 C CA . PHE A 1 320 ? 8.555 25.672 -12.117 1 81.12 320 PHE A CA 1
ATOM 2508 C C . PHE A 1 320 ? 7.094 25.984 -12.406 1 81.12 320 PHE A C 1
ATOM 2510 O O . PHE A 1 320 ? 6.77 26.625 -13.406 1 81.12 320 PHE A O 1
ATOM 2517 N N . TRP A 1 321 ? 6.262 25.562 -11.594 1 74.88 321 TRP A N 1
ATOM 2518 C CA . TRP A 1 321 ? 4.836 25.844 -11.719 1 74.88 321 TRP A CA 1
ATOM 2519 C C . TRP A 1 321 ? 4.57 27.344 -11.578 1 74.88 321 TRP A C 1
ATOM 2521 O O . TRP A 1 321 ? 3.691 27.891 -12.25 1 74.88 321 TRP A O 1
ATOM 2531 N N . ASP A 1 322 ? 5.289 27.953 -10.844 1 64.44 322 ASP A N 1
ATOM 2532 C CA . ASP A 1 322 ? 5.176 29.391 -10.625 1 64.44 322 ASP A CA 1
ATOM 2533 C C . ASP A 1 322 ? 5.441 30.156 -11.914 1 64.44 322 ASP A C 1
ATOM 2535 O O . ASP A 1 322 ? 4.801 31.188 -12.172 1 64.44 322 ASP A O 1
ATOM 2539 N N . LYS A 1 323 ? 6.262 29.594 -12.742 1 59.16 323 LYS A N 1
ATOM 2540 C CA . LYS A 1 323 ? 6.672 30.297 -13.953 1 59.16 323 LYS A CA 1
ATOM 2541 C C . LYS A 1 323 ? 5.699 30.031 -15.102 1 59.16 323 LYS A C 1
ATOM 2543 O O . LYS A 1 323 ? 5.707 30.75 -16.109 1 59.16 323 LYS A O 1
ATOM 2548 N N . GLN A 1 324 ? 5.062 28.891 -14.992 1 55.78 324 GLN 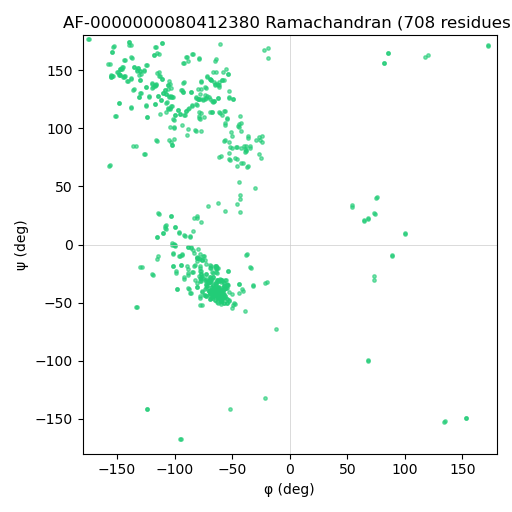A N 1
ATOM 2549 C CA . GLN A 1 324 ? 4.125 28.609 -16.078 1 55.78 324 GLN A CA 1
ATOM 2550 C C . GLN A 1 324 ? 2.893 29.5 -15.992 1 55.78 324 GLN A C 1
ATOM 2552 O O . GLN A 1 324 ? 2.531 29.953 -14.906 1 55.78 324 GLN A O 1
ATOM 2557 N N . GLU A 1 325 ? 2.484 30.234 -17.109 1 47.94 325 GLU A N 1
ATOM 2558 C CA . GLU A 1 325 ? 1.331 31.125 -17.203 1 47.94 325 GLU A CA 1
ATOM 2559 C C . GLU A 1 325 ? 0.156 30.594 -16.391 1 47.94 325 GLU A C 1
ATOM 2561 O O . GLU A 1 325 ? -0.309 29.484 -16.609 1 47.94 325 GLU A O 1
ATOM 2566 N N . LYS A 1 326 ? 0.045 31.016 -15.195 1 47.75 326 LYS A N 1
ATOM 2567 C CA . LYS A 1 326 ? -0.96 30.688 -14.188 1 47.75 326 LYS A CA 1
ATOM 2568 C C . LYS A 1 326 ? -2.357 31.094 -14.648 1 47.75 326 LYS A C 1
ATOM 2570 O O . LYS A 1 326 ? -2.547 32.156 -15.219 1 47.75 326 LYS A O 1
ATOM 2575 N N . PRO A 1 327 ? -3.195 30.156 -14.867 1 41.53 327 PRO A N 1
ATOM 2576 C CA . PRO A 1 327 ? -4.512 30.688 -15.25 1 41.53 327 PRO A CA 1
ATOM 2577 C C . PRO A 1 327 ? -5.012 31.781 -14.305 1 41.53 327 PRO A C 1
ATOM 2579 O O . PRO A 1 327 ? -4.68 31.766 -13.117 1 41.53 327 PRO A O 1
ATOM 2582 N N . ILE A 1 328 ? -5.332 32.906 -14.82 1 36.09 328 ILE A N 1
ATOM 2583 C CA . ILE A 1 328 ? -6.027 33.969 -14.102 1 36.09 328 ILE A CA 1
ATOM 2584 C C . ILE A 1 328 ? -7.285 33.406 -13.445 1 36.09 328 ILE A C 1
ATOM 2586 O O . ILE A 1 328 ? -8.227 33 -14.133 1 36.09 328 ILE A O 1
ATOM 2590 N N . ILE A 1 329 ? -7.148 32.656 -12.422 1 39.84 329 ILE A N 1
ATOM 2591 C CA . ILE A 1 329 ? -8.367 32.344 -11.68 1 39.84 329 ILE A CA 1
ATOM 2592 C C . ILE A 1 329 ? -9.039 33.656 -11.234 1 39.84 329 ILE A C 1
ATOM 2594 O O . ILE A 1 329 ? -8.406 34.5 -10.625 1 39.84 329 ILE A O 1
ATOM 2598 N N . PRO A 1 330 ? -10.219 33.938 -11.742 1 34.97 330 PRO A N 1
ATOM 2599 C CA . PRO A 1 330 ? -10.914 35.156 -11.258 1 34.97 330 PRO A CA 1
ATOM 2600 C C . PRO A 1 330 ? -11.102 35.156 -9.742 1 34.97 330 PRO A C 1
ATOM 2602 O O . PRO A 1 330 ? -11.492 34.125 -9.164 1 34.97 330 PRO A O 1
ATOM 2605 N N . ARG A 1 331 ? -10.328 35.906 -9.109 1 32.44 331 ARG A N 1
ATOM 2606 C CA . ARG A 1 331 ? -10.539 36.188 -7.691 1 32.44 331 ARG A CA 1
ATOM 2607 C C . ARG A 1 331 ? -11.969 36.656 -7.43 1 32.44 331 ARG A C 1
ATOM 2609 O O . ARG A 1 331 ? -12.383 37.688 -7.922 1 32.44 331 ARG A O 1
ATOM 2616 N N . LYS A 1 332 ? -12.969 35.906 -7.266 1 33.47 332 LYS A N 1
ATOM 2617 C CA . LYS A 1 332 ? -14.086 36.594 -6.621 1 33.47 332 LYS A CA 1
ATOM 2618 C C . LYS A 1 332 ? -13.688 37.125 -5.242 1 33.47 332 LYS A C 1
ATOM 2620 O O . LYS A 1 332 ? -13.453 36.344 -4.32 1 33.47 332 LYS A O 1
ATOM 2625 N N . ARG A 1 333 ? -12.93 38.219 -5.148 1 27.58 333 ARG A N 1
ATOM 2626 C CA . ARG A 1 333 ? -12.703 38.938 -3.912 1 27.58 333 ARG A CA 1
ATOM 2627 C C . ARG A 1 333 ? -14.008 39.188 -3.166 1 27.58 333 ARG A C 1
ATOM 2629 O O . ARG A 1 333 ? -14.867 39.938 -3.627 1 27.58 333 ARG A O 1
ATOM 2636 N N . ARG A 1 334 ? -14.57 38.312 -2.584 1 30.84 334 ARG A N 1
ATOM 2637 C CA . ARG A 1 334 ? -15.562 38.844 -1.651 1 30.84 334 ARG A CA 1
ATOM 2638 C C . ARG A 1 334 ? -14.938 39.812 -0.677 1 30.84 334 ARG A C 1
ATOM 2640 O O . ARG A 1 334 ? -14.008 39.469 0.056 1 30.84 334 ARG A O 1
ATOM 2647 N N . SER A 1 335 ? -14.938 41.031 -1.081 1 26.55 335 SER A N 1
ATOM 2648 C CA . SER A 1 335 ? -14.766 42.156 -0.136 1 26.55 335 SER A CA 1
ATOM 2649 C C . SER A 1 335 ? -15.555 41.906 1.143 1 26.55 335 SER A C 1
ATOM 2651 O O . SER A 1 335 ? -16.797 41.875 1.121 1 26.55 335 SER A O 1
ATOM 2653 N N . ILE A 1 336 ? -15.18 41.062 1.865 1 26.61 336 ILE A N 1
ATOM 2654 C CA . ILE A 1 336 ? -15.789 41.219 3.178 1 26.61 336 ILE A CA 1
ATOM 2655 C C . ILE A 1 336 ? -15.625 42.656 3.662 1 26.61 336 ILE A C 1
ATOM 2657 O O . ILE A 1 336 ? -14.5 43.125 3.787 1 26.61 336 ILE A O 1
ATOM 2661 N N . LYS A 1 337 ? -16.594 43.406 3.381 1 31.38 337 LYS A N 1
ATOM 2662 C CA . LYS A 1 337 ? -16.859 44.656 4.086 1 31.38 337 LYS A CA 1
ATOM 2663 C C . LYS A 1 337 ? -16.562 44.5 5.578 1 31.38 337 LYS A C 1
ATOM 2665 O O . LYS A 1 337 ? -17.25 43.75 6.277 1 31.38 337 LYS A O 1
ATOM 2670 N N . LEU A 1 338 ? -15.328 44.594 6.035 1 28.09 338 LEU A N 1
ATOM 2671 C CA . LEU A 1 338 ? -14.766 44.781 7.367 1 28.09 338 LEU A CA 1
ATOM 2672 C C . LEU A 1 338 ? -15.664 45.688 8.203 1 28.09 338 LEU A C 1
ATOM 2674 O O . LEU A 1 338 ? -15.477 45.812 9.414 1 28.09 338 LEU A O 1
ATOM 2678 N N . ASN A 1 339 ? -16.531 46.469 7.527 1 31.06 339 ASN A N 1
ATOM 2679 C CA . ASN A 1 339 ? -17.266 47.5 8.25 1 31.06 339 ASN A CA 1
ATOM 2680 C C . ASN A 1 339 ? -18.297 46.906 9.188 1 31.06 339 ASN A C 1
ATOM 2682 O O . ASN A 1 339 ? -18.766 47.562 10.117 1 31.06 339 ASN A O 1
ATOM 2686 N N . GLU A 1 340 ? -18.859 45.781 8.828 1 33.44 340 GLU A N 1
ATOM 2687 C CA . GLU A 1 340 ? -20.031 45.469 9.648 1 33.44 340 GLU A CA 1
ATOM 2688 C C . GLU A 1 340 ? -19.609 44.844 10.969 1 33.44 340 GLU A C 1
ATOM 2690 O O . GLU A 1 340 ? -20.422 44.688 11.875 1 33.44 340 GLU A O 1
ATOM 2695 N N . MET A 1 341 ? -18.344 44.469 11.117 1 30.19 341 MET A N 1
ATOM 2696 C CA . MET A 1 341 ? -17.922 43.969 12.43 1 30.19 341 MET A CA 1
ATOM 2697 C C . MET A 1 341 ? -17.719 45.156 13.391 1 30.19 341 MET A C 1
ATOM 2699 O O . MET A 1 341 ? -17.594 44.938 14.602 1 30.19 341 MET A O 1
ATOM 2703 N N . ARG A 1 342 ? -17.531 46.344 12.898 1 33.09 342 ARG A N 1
ATOM 2704 C CA . ARG A 1 342 ? -17.344 47.438 13.812 1 33.09 342 ARG A CA 1
ATOM 2705 C C . ARG A 1 342 ? -18.656 47.812 14.516 1 33.09 342 ARG A C 1
ATOM 2707 O O . ARG A 1 342 ? -18.641 48.219 15.672 1 33.09 342 ARG A O 1
ATOM 2714 N N . GLU A 1 343 ? -19.75 47.594 13.836 1 33.47 343 GLU A N 1
ATOM 2715 C CA . GLU A 1 343 ? -20.969 48.094 14.453 1 33.47 343 GLU A CA 1
ATOM 2716 C C . GLU A 1 343 ? -21.453 47.188 15.562 1 33.47 343 GLU A C 1
ATOM 2718 O O . GLU A 1 343 ? -22.078 47.625 16.531 1 33.47 343 GLU A O 1
ATOM 2723 N N . SER A 1 344 ? -21.141 45.875 15.438 1 32.09 344 SER A N 1
ATOM 2724 C CA . SER A 1 344 ? -21.781 45.094 16.484 1 32.09 344 SER A CA 1
ATOM 2725 C C . SER A 1 344 ? -20.969 45.125 17.781 1 32.09 344 SER A C 1
ATOM 2727 O O . SER A 1 344 ? -21.406 44.594 18.797 1 32.09 344 SER A O 1
ATOM 2729 N N . ARG A 1 345 ? -19.75 45.688 17.812 1 34.28 345 ARG A N 1
ATOM 2730 C CA . ARG A 1 345 ? -19.078 46 19.078 1 34.28 345 ARG A CA 1
ATOM 2731 C C . ARG A 1 345 ? -19.891 46.969 19.906 1 34.28 345 ARG A C 1
ATOM 2733 O O . ARG A 1 345 ? -19.828 46.969 21.141 1 34.28 345 ARG A O 1
ATOM 2740 N N . THR A 1 346 ? -20.609 47.844 19.219 1 32.78 346 THR A N 1
ATOM 2741 C CA . THR A 1 346 ? -21.234 48.938 19.953 1 32.78 346 THR A CA 1
ATOM 2742 C C . THR A 1 346 ? -22.469 48.438 20.688 1 32.78 346 THR A C 1
ATOM 2744 O O . THR A 1 346 ? -22.875 49.031 21.703 1 32.78 346 THR A O 1
ATOM 2747 N N . MET A 1 347 ? -23.109 47.375 20.156 1 30.77 347 MET A N 1
ATOM 2748 C CA . MET A 1 347 ? -24.359 47.125 20.844 1 30.77 347 MET A CA 1
ATOM 2749 C C . MET A 1 347 ? -24.141 46.375 22.141 1 30.77 347 MET A C 1
ATOM 2751 O O . MET A 1 347 ? -24.984 46.375 23.031 1 30.77 347 MET A O 1
ATOM 2755 N N . SER A 1 348 ? -23.094 45.5 22.125 1 30.22 348 SER A N 1
ATOM 2756 C CA . SER A 1 348 ? -23.062 44.719 23.359 1 30.22 348 SER A CA 1
ATOM 2757 C C . SER A 1 348 ? -22.594 45.594 24.531 1 30.22 348 SER A C 1
ATOM 2759 O O . SER A 1 348 ? -22.609 45.125 25.688 1 30.22 348 SER A O 1
ATOM 2761 N N . ASN A 1 349 ? -22 46.719 24.219 1 29.34 349 ASN A N 1
ATOM 2762 C CA . ASN A 1 349 ? -21.641 47.5 25.391 1 29.34 349 ASN A CA 1
ATOM 2763 C C . ASN A 1 349 ? -22.875 47.969 26.172 1 29.34 349 ASN A C 1
ATOM 2765 O O . ASN A 1 349 ? -22.766 48.656 27.188 1 29.34 349 ASN A O 1
ATOM 2769 N N . LEU A 1 350 ? -24.078 47.938 25.453 1 30.08 350 LEU A N 1
ATOM 2770 C CA . LEU A 1 350 ? -25.141 48.656 26.141 1 30.08 350 LEU A CA 1
ATOM 2771 C C . LEU A 1 350 ? -25.688 47.812 27.297 1 30.08 350 LEU A C 1
ATOM 2773 O O . LEU A 1 350 ? -26.406 48.344 28.156 1 30.08 350 LEU A O 1
ATOM 2777 N N . TYR A 1 351 ? -25.625 46.5 27.156 1 28.95 351 TYR A N 1
ATOM 2778 C CA . TYR A 1 351 ? -26.531 45.844 28.094 1 28.95 351 TYR A CA 1
ATOM 2779 C C . TYR A 1 351 ? -25.922 45.812 29.5 1 28.95 351 TYR A C 1
ATOM 2781 O O . TYR A 1 351 ? -26.5 45.219 30.422 1 28.95 351 TYR A O 1
ATOM 2789 N N . LEU A 1 352 ? -24.656 46.219 29.594 1 27.72 352 LEU A N 1
ATOM 2790 C CA . LEU A 1 352 ? -24.156 46.094 30.953 1 27.72 352 LEU A CA 1
ATOM 2791 C C . LEU A 1 352 ? -24.625 47.281 31.797 1 27.72 352 LEU A C 1
ATOM 2793 O O . LEU A 1 352 ? -23.828 48.125 32.188 1 27.72 352 LEU A O 1
ATOM 2797 N N . SER A 1 353 ? -25.797 47.938 31.375 1 26.8 353 SER A N 1
ATOM 2798 C CA . SER A 1 353 ? -26.141 48.938 32.344 1 26.8 353 SER A CA 1
ATOM 2799 C C . SER A 1 353 ? -26.547 48.312 33.688 1 26.8 353 SER A C 1
ATOM 2801 O O . SER A 1 353 ? -27.297 47.344 33.719 1 26.8 353 SER A O 1
ATOM 2803 N N . PRO A 1 354 ? -25.859 48.688 34.75 1 25.14 354 PRO A N 1
ATOM 2804 C CA . PRO A 1 354 ? -26.172 48.375 36.156 1 25.14 354 PRO A CA 1
ATOM 2805 C C . PRO A 1 354 ? -27.594 48.75 36.531 1 25.14 354 PRO A C 1
ATOM 2807 O O . PRO A 1 354 ? -28.016 49.875 36.312 1 25.14 354 PRO A O 1
ATOM 2810 N N . LYS A 1 355 ? -28.656 47.969 36.188 1 24.58 355 LYS A N 1
ATOM 2811 C CA . LYS A 1 355 ? -29.844 48.375 36.906 1 24.58 355 LYS A CA 1
ATOM 2812 C C . LYS A 1 355 ? -29.516 48.656 38.375 1 24.58 355 LYS A C 1
ATOM 2814 O O . LYS A 1 355 ? -28.906 47.844 39.062 1 24.58 355 LYS A O 1
ATOM 2819 N N . GLU A 1 356 ? -29.578 49.969 38.75 1 21.72 356 GLU A N 1
ATOM 2820 C CA . GLU A 1 356 ? -30.016 50.438 40.062 1 21.72 356 GLU A CA 1
ATOM 2821 C C . GLU A 1 356 ? -31.375 49.875 40.438 1 21.72 356 GLU A C 1
ATOM 2823 O O . GLU A 1 356 ? -32.281 49.812 39.594 1 21.72 356 GLU A O 1
ATOM 2828 N N . MET B 1 1 ? -24.438 -15.602 21.391 1 29.5 1 MET B N 1
ATOM 2829 C CA . MET B 1 1 ? -23.734 -14.797 20.406 1 29.5 1 MET B CA 1
ATOM 2830 C C . MET B 1 1 ? -23.094 -15.688 19.344 1 29.5 1 MET B C 1
ATOM 2832 O O . MET B 1 1 ? -22.359 -16.625 19.688 1 29.5 1 MET B O 1
ATOM 2836 N N . PRO B 1 2 ? -23.703 -15.945 18.297 1 35.62 2 PRO B N 1
ATOM 2837 C CA . PRO B 1 2 ? -23.125 -17 17.469 1 35.62 2 PRO B CA 1
ATOM 2838 C C . PRO B 1 2 ? -21.609 -16.891 17.312 1 35.62 2 PRO B C 1
ATOM 2840 O O . PRO B 1 2 ? -21.078 -15.781 17.188 1 35.62 2 PRO B O 1
ATOM 2843 N N . ILE B 1 3 ? -20.891 -17.609 17.984 1 40.12 3 ILE B N 1
ATOM 2844 C CA . ILE B 1 3 ? -19.438 -17.75 17.891 1 40.12 3 ILE B CA 1
ATOM 2845 C C . ILE B 1 3 ? -19 -17.672 16.422 1 40.12 3 ILE B C 1
ATOM 2847 O O . ILE B 1 3 ? -19.375 -18.547 15.617 1 40.12 3 ILE B O 1
ATOM 2851 N N . LEU B 1 4 ? -19.156 -16.562 15.82 1 49 4 LEU B N 1
ATOM 2852 C CA . LEU B 1 4 ? -18.688 -16.422 14.445 1 49 4 LEU B CA 1
ATOM 2853 C C . LEU B 1 4 ? -17.422 -17.234 14.211 1 49 4 LEU B C 1
ATOM 2855 O O . LEU B 1 4 ? -16.406 -17.047 14.891 1 49 4 LEU B O 1
ATOM 2859 N N . LEU B 1 5 ? -17.547 -18.453 13.914 1 60.53 5 LEU B N 1
ATOM 2860 C CA . LEU B 1 5 ? -16.5 -19.438 13.648 1 60.53 5 LEU B CA 1
ATOM 2861 C C . LEU B 1 5 ? -15.453 -18.891 12.695 1 60.53 5 LEU B C 1
ATOM 2863 O O . LEU B 1 5 ? -15.719 -18.703 11.508 1 60.53 5 LEU B O 1
ATOM 2867 N N . ILE B 1 6 ? -14.477 -18.141 13.273 1 73.75 6 ILE B N 1
ATOM 2868 C CA . ILE B 1 6 ? -13.281 -17.688 12.562 1 73.75 6 ILE B CA 1
ATOM 2869 C C . ILE B 1 6 ? -12.562 -18.891 11.945 1 73.75 6 ILE B C 1
ATOM 2871 O O . ILE B 1 6 ? -12.258 -19.859 12.641 1 73.75 6 ILE B O 1
ATOM 2875 N N . GLU B 1 7 ? -12.602 -19.016 10.641 1 85.88 7 GLU B N 1
ATOM 2876 C CA . GLU B 1 7 ? -11.852 -20.047 9.938 1 85.88 7 GLU B CA 1
ATOM 2877 C C . GLU B 1 7 ? -10.445 -19.578 9.586 1 85.88 7 GLU B C 1
ATOM 2879 O O . GLU B 1 7 ? -10.281 -18.547 8.922 1 85.88 7 GLU B O 1
ATOM 2884 N N . THR B 1 8 ? -9.5 -20.281 10.172 1 88.31 8 THR B N 1
ATOM 2885 C CA . THR B 1 8 ? -8.102 -19.984 9.891 1 88.31 8 THR B CA 1
ATOM 2886 C C . THR B 1 8 ? -7.602 -20.781 8.688 1 88.31 8 THR B C 1
ATOM 2888 O O . THR B 1 8 ? -8.25 -21.734 8.266 1 88.31 8 THR B O 1
ATOM 2891 N N . PHE B 1 9 ? -6.527 -20.312 8.141 1 92.25 9 PHE B N 1
ATOM 2892 C CA . PHE B 1 9 ? -5.93 -21.031 7.027 1 92.25 9 PHE B CA 1
ATOM 2893 C C . PHE B 1 9 ? -5.531 -22.438 7.445 1 92.25 9 PHE B C 1
ATOM 2895 O O . PHE B 1 9 ? -5.781 -23.406 6.719 1 92.25 9 PHE B O 1
ATOM 2902 N N . SER B 1 10 ? -4.934 -22.562 8.625 1 83.81 10 SER B N 1
ATOM 2903 C CA . SER B 1 10 ? -4.523 -23.875 9.133 1 83.81 10 SER B CA 1
ATOM 2904 C C . SER B 1 10 ? -5.711 -24.828 9.227 1 83.81 10 SER B C 1
ATOM 2906 O O . SER B 1 10 ? -5.621 -25.984 8.797 1 83.81 10 SER B O 1
ATOM 2908 N N . ARG B 1 11 ? -6.793 -24.297 9.703 1 81.88 11 ARG B N 1
ATOM 2909 C CA . ARG B 1 11 ? -7.996 -25.109 9.82 1 81.88 11 ARG B CA 1
ATOM 2910 C C . ARG B 1 11 ? -8.57 -25.438 8.453 1 81.88 11 ARG B C 1
ATOM 2912 O O . ARG B 1 11 ? -9.031 -26.562 8.227 1 81.88 11 ARG B O 1
ATOM 2919 N N . HIS B 1 12 ? -8.531 -24.469 7.621 1 85.69 12 HIS B N 1
ATOM 2920 C CA . HIS B 1 12 ? -9.039 -24.672 6.27 1 85.69 12 HIS B CA 1
ATOM 2921 C C . HIS B 1 12 ? -8.289 -25.781 5.555 1 85.69 12 HIS B C 1
ATOM 2923 O O . HIS B 1 12 ? -8.898 -26.656 4.926 1 85.69 12 HIS B O 1
ATOM 2929 N N . VAL B 1 13 ? -7.016 -25.719 5.613 1 81.06 13 VAL B N 1
ATOM 2930 C CA . VAL B 1 13 ? -6.164 -26.703 4.969 1 81.06 13 VAL B CA 1
ATOM 2931 C C . VAL B 1 13 ? -6.414 -28.078 5.586 1 81.06 13 VAL B C 1
ATOM 2933 O O . VAL B 1 13 ? -6.539 -29.078 4.871 1 81.06 13 VAL B O 1
ATOM 2936 N N . MET B 1 14 ? -6.609 -28.141 6.859 1 76.44 14 MET B N 1
ATOM 2937 C CA . MET B 1 14 ? -6.789 -29.406 7.559 1 76.44 14 MET B CA 1
ATOM 2938 C C . MET B 1 14 ? -8.172 -29.984 7.281 1 76.44 14 MET B C 1
ATOM 2940 O O . MET B 1 14 ? -8.312 -31.203 7.078 1 76.44 14 MET B O 1
ATOM 2944 N N . MET B 1 15 ? -9.148 -29.125 7.32 1 72.94 15 MET B N 1
ATOM 2945 C CA . MET B 1 15 ? -10.531 -29.609 7.191 1 72.94 15 MET B CA 1
ATOM 2946 C C . MET B 1 15 ? -10.828 -30.016 5.758 1 72.94 15 MET B C 1
ATOM 2948 O O . MET B 1 15 ? -11.68 -30.875 5.523 1 72.94 15 MET B O 1
ATOM 2952 N N . ASN B 1 16 ? -10.227 -29.406 4.859 1 67 16 ASN B N 1
ATOM 2953 C CA . ASN B 1 16 ? -10.516 -29.719 3.467 1 67 16 ASN B CA 1
ATOM 2954 C C . ASN B 1 16 ? -9.516 -30.719 2.9 1 67 16 ASN B C 1
ATOM 2956 O O . ASN B 1 16 ? -9.438 -30.906 1.685 1 67 16 ASN B O 1
ATOM 2960 N N . ARG B 1 17 ? -8.773 -31.219 3.799 1 59.53 17 ARG B N 1
ATOM 2961 C CA . ARG B 1 17 ? -7.727 -32.188 3.492 1 59.53 17 ARG B CA 1
ATOM 2962 C C . ARG B 1 17 ? -8.25 -33.281 2.572 1 59.53 17 ARG B C 1
ATOM 2964 O O . ARG B 1 17 ? -7.578 -33.656 1.61 1 59.53 17 ARG B O 1
ATOM 2971 N N . ALA B 1 18 ? -9.344 -33.812 3.02 1 54.03 18 ALA B N 1
ATOM 2972 C CA . ALA B 1 18 ? -9.914 -34.938 2.307 1 54.03 18 ALA B CA 1
ATOM 2973 C C . ALA B 1 18 ? -10.312 -34.562 0.882 1 54.03 18 ALA B C 1
ATOM 2975 O O . ALA B 1 18 ? -10.297 -35.406 -0.019 1 54.03 18 ALA B O 1
ATOM 2976 N N . ARG B 1 19 ? -10.781 -33.5 0.74 1 53.78 19 ARG B N 1
ATOM 2977 C CA . ARG B 1 19 ? -11.297 -33.062 -0.553 1 53.78 19 ARG B CA 1
ATOM 2978 C C . ARG B 1 19 ? -10.156 -32.656 -1.484 1 53.78 19 ARG B C 1
ATOM 2980 O O . ARG B 1 19 ? -10.258 -32.812 -2.703 1 53.78 19 ARG B O 1
ATOM 2987 N N . LEU B 1 20 ? -9.414 -31.828 -0.885 1 52.75 20 LEU B N 1
ATOM 2988 C CA . LEU B 1 20 ? -8.383 -31.188 -1.706 1 52.75 20 LEU B CA 1
ATOM 2989 C C . LEU B 1 20 ? -7.441 -32.25 -2.297 1 52.75 20 LEU B C 1
ATOM 2991 O O . LEU B 1 20 ? -6.914 -32.062 -3.396 1 52.75 20 LEU B O 1
ATOM 2995 N N . LEU B 1 21 ? -6.863 -33.188 -1.54 1 52.56 21 LEU B N 1
ATOM 2996 C CA . LEU B 1 21 ? -5.66 -33.844 -2.039 1 52.56 21 LEU B CA 1
ATOM 2997 C C . LEU B 1 21 ? -5.758 -35.344 -1.853 1 52.56 21 LEU B C 1
ATOM 2999 O O . LEU B 1 21 ? -5.906 -35.844 -0.728 1 52.56 21 LEU B O 1
ATOM 3003 N N . PRO B 1 22 ? -6.438 -36 -2.908 1 50.88 22 PRO B N 1
ATOM 3004 C CA . PRO B 1 22 ? -5.809 -37.281 -2.611 1 50.88 22 PRO B CA 1
ATOM 3005 C C . PRO B 1 22 ? -4.395 -37.125 -2.049 1 50.88 22 PRO B C 1
ATOM 3007 O O . PRO B 1 22 ? -3.674 -38.125 -1.911 1 50.88 22 PRO B O 1
ATOM 3010 N N . PRO B 1 23 ? -3.727 -35.969 -2.707 1 50.91 23 PRO B N 1
ATOM 3011 C CA . PRO B 1 23 ? -2.316 -36.125 -2.334 1 50.91 23 PRO B CA 1
ATOM 3012 C C . PRO B 1 23 ? -2.09 -36.031 -0.828 1 50.91 23 PRO B C 1
ATOM 3014 O O . PRO B 1 23 ? -2.744 -35.219 -0.153 1 50.91 23 PRO B O 1
ATOM 3017 N N . GLY B 1 24 ? -1.493 -36.969 -0.288 1 58.94 24 GLY B N 1
ATOM 3018 C CA . GLY B 1 24 ? -0.845 -37.5 0.9 1 58.94 24 GLY B CA 1
ATOM 3019 C C . GLY B 1 24 ? -0.442 -36.438 1.892 1 58.94 24 GLY B C 1
ATOM 3020 O O . GLY B 1 24 ? -0.677 -35.25 1.656 1 58.94 24 GLY B O 1
ATOM 3021 N N . LEU B 1 25 ? -0.067 -36.688 3.031 1 65.31 25 LEU B N 1
ATOM 3022 C CA . LEU B 1 25 ? 0.534 -36.031 4.184 1 65.31 25 LEU B CA 1
ATOM 3023 C C . LEU B 1 25 ? 1.583 -35 3.742 1 65.31 25 LEU B C 1
ATOM 3025 O O . LEU B 1 25 ? 1.781 -33.969 4.406 1 65.31 25 LEU B O 1
ATOM 3029 N N . GLY B 1 26 ? 1.875 -35.062 2.332 1 75.88 26 GLY B N 1
ATOM 3030 C CA . GLY B 1 26 ? 2.961 -34.219 1.869 1 75.88 26 GLY B CA 1
ATOM 3031 C C . GLY B 1 26 ? 2.508 -32.812 1.502 1 75.88 26 GLY B C 1
ATOM 3032 O O . GLY B 1 26 ? 3.184 -31.828 1.821 1 75.88 26 GLY B O 1
ATOM 3033 N N . LEU B 1 27 ? 1.335 -32.688 0.899 1 81.06 27 LEU B N 1
ATOM 3034 C CA . LEU B 1 27 ? 0.823 -31.391 0.504 1 81.06 27 LEU B CA 1
ATOM 3035 C C . LEU B 1 27 ? 0.454 -30.562 1.729 1 81.06 27 LEU B C 1
ATOM 3037 O O . LEU B 1 27 ? 0.693 -29.344 1.758 1 81.06 27 LEU B O 1
ATOM 3041 N N . LEU B 1 28 ? -0.105 -31.234 2.709 1 81 28 LEU B N 1
ATOM 3042 C CA . LEU B 1 28 ? -0.478 -30.531 3.936 1 81 28 LEU B CA 1
ATOM 3043 C C . LEU B 1 28 ? 0.75 -29.953 4.621 1 81 28 LEU B C 1
ATOM 3045 O O . LEU B 1 28 ? 0.705 -28.828 5.137 1 81 28 LEU B O 1
ATOM 3049 N N . GLU B 1 29 ? 1.714 -30.719 4.617 1 81.38 29 GLU B N 1
ATOM 3050 C CA . GLU B 1 29 ? 2.955 -30.266 5.23 1 81.38 29 GLU B CA 1
ATOM 3051 C C . GLU B 1 29 ? 3.549 -29.078 4.465 1 81.38 29 GLU B C 1
ATOM 3053 O O . GLU B 1 29 ? 4.062 -28.141 5.07 1 81.38 29 GLU B O 1
ATOM 3058 N N . LEU B 1 30 ? 3.521 -29.172 3.174 1 84.12 30 LEU B N 1
ATOM 3059 C CA . LEU B 1 30 ? 4.023 -28.094 2.33 1 84.12 30 LEU B CA 1
ATOM 3060 C C . LEU B 1 30 ? 3.24 -26.797 2.574 1 84.12 30 LEU B C 1
ATOM 3062 O O . LEU B 1 30 ? 3.832 -25.734 2.738 1 84.12 30 LEU B O 1
ATOM 3066 N N . LEU B 1 31 ? 1.979 -26.938 2.686 1 88.81 31 LEU B N 1
ATOM 3067 C CA . LEU B 1 31 ? 1.12 -25.766 2.889 1 88.81 31 LEU B CA 1
ATOM 3068 C C . LEU B 1 31 ? 1.335 -25.172 4.277 1 88.81 31 LEU B C 1
ATOM 3070 O O . LEU B 1 31 ? 1.313 -23.953 4.441 1 88.81 31 LEU B O 1
ATOM 3074 N N . SER B 1 32 ? 1.481 -26 5.219 1 87.25 32 SER B N 1
ATOM 3075 C CA . SER B 1 32 ? 1.762 -25.531 6.57 1 87.25 32 SER B CA 1
ATOM 3076 C C . SER B 1 32 ? 3.088 -24.781 6.629 1 87.25 32 SER B C 1
ATOM 3078 O O . SER B 1 32 ? 3.207 -23.781 7.336 1 87.25 32 SER B O 1
ATOM 3080 N N . SER B 1 33 ? 4.062 -25.312 5.91 1 87.81 33 SER B N 1
ATOM 3081 C CA . SER B 1 33 ? 5.363 -24.656 5.848 1 87.81 33 SER B CA 1
ATOM 3082 C C . SER B 1 33 ? 5.254 -23.297 5.172 1 87.81 33 SER B C 1
ATOM 3084 O O . SER B 1 33 ? 5.867 -22.312 5.621 1 87.81 33 SER B O 1
ATOM 3086 N N . LEU B 1 34 ? 4.52 -23.234 4.133 1 91.5 34 LEU B N 1
ATOM 3087 C CA . LEU B 1 34 ? 4.316 -21.969 3.443 1 91.5 34 LEU B CA 1
ATOM 3088 C C . LEU B 1 34 ? 3.604 -20.969 4.348 1 91.5 34 LEU B C 1
ATOM 3090 O O . LEU B 1 34 ? 3.959 -19.781 4.379 1 91.5 34 LEU B O 1
ATOM 3094 N N . ASP B 1 35 ? 2.623 -21.469 5.055 1 93.06 35 ASP B N 1
ATOM 3095 C CA . ASP B 1 35 ? 1.904 -20.641 6.016 1 93.06 35 ASP B CA 1
ATOM 3096 C C . ASP B 1 35 ? 2.865 -20 7.008 1 93.06 35 ASP B C 1
ATOM 3098 O O . ASP B 1 35 ? 2.826 -18.781 7.215 1 93.06 35 ASP B O 1
ATOM 3102 N N . SER B 1 36 ? 3.693 -20.781 7.574 1 92.31 36 SER B N 1
ATOM 3103 C CA . SER B 1 36 ? 4.668 -20.297 8.547 1 92.31 36 SER B CA 1
ATOM 3104 C C . SER B 1 36 ? 5.652 -19.328 7.898 1 92.31 36 SER B C 1
ATOM 3106 O O . SER B 1 36 ? 5.996 -18.312 8.492 1 92.31 36 SER B O 1
ATOM 3108 N N . ALA B 1 37 ? 6.113 -19.672 6.734 1 93.5 37 ALA B N 1
ATOM 3109 C CA . ALA B 1 37 ? 7.055 -18.812 6.02 1 93.5 37 ALA B CA 1
ATOM 3110 C C . ALA B 1 37 ? 6.441 -17.453 5.73 1 93.5 37 ALA B C 1
ATOM 3112 O O . ALA B 1 37 ? 7.074 -16.406 5.957 1 93.5 37 ALA B O 1
ATOM 3113 N N . PHE B 1 38 ? 5.227 -17.422 5.301 1 95.81 38 PHE B N 1
ATOM 3114 C CA . PHE B 1 38 ? 4.574 -16.172 4.914 1 95.81 38 PHE B CA 1
ATOM 3115 C C . PHE B 1 38 ? 4.328 -15.289 6.129 1 95.81 38 PHE B C 1
ATOM 3117 O O . PHE B 1 38 ? 4.41 -14.062 6.039 1 95.81 38 PHE B O 1
ATOM 3124 N N . ARG B 1 39 ? 4.004 -15.891 7.234 1 94.38 39 ARG B N 1
ATOM 3125 C CA . ARG B 1 39 ? 3.861 -15.117 8.461 1 94.38 39 ARG B CA 1
ATOM 3126 C C . ARG B 1 39 ? 5.172 -14.43 8.836 1 94.38 39 ARG B C 1
ATOM 3128 O O . ARG B 1 39 ? 5.184 -13.25 9.188 1 94.38 39 ARG B O 1
ATOM 3135 N N . GLN B 1 40 ? 6.207 -15.203 8.703 1 93.06 40 GLN B N 1
ATOM 3136 C CA . GLN B 1 40 ? 7.52 -14.648 9.031 1 93.06 40 GLN B CA 1
ATOM 3137 C C . GLN B 1 40 ? 7.91 -13.547 8.047 1 93.06 40 GLN B C 1
ATOM 3139 O O . GLN B 1 40 ? 8.453 -12.516 8.453 1 93.06 40 GLN B O 1
ATOM 3144 N N . VAL B 1 41 ? 7.691 -13.758 6.777 1 94.44 41 VAL B N 1
ATOM 3145 C CA . VAL B 1 41 ? 8.008 -12.758 5.762 1 94.44 41 VAL B CA 1
ATOM 3146 C C . VAL B 1 41 ? 7.195 -11.492 6.012 1 94.44 41 VAL B C 1
ATOM 3148 O O . VAL B 1 41 ? 7.719 -10.375 5.891 1 94.44 41 VAL B O 1
ATOM 3151 N N . SER B 1 42 ? 5.906 -11.633 6.324 1 94.62 42 SER B N 1
ATOM 3152 C CA . SER B 1 42 ? 5.059 -10.484 6.633 1 94.62 42 SER B CA 1
ATOM 3153 C C . SER B 1 42 ? 5.656 -9.641 7.75 1 94.62 42 SER B C 1
ATOM 3155 O O . SER B 1 42 ? 5.742 -8.414 7.633 1 94.62 42 SER B O 1
ATOM 3157 N N . GLU B 1 43 ? 6.062 -10.289 8.758 1 90.19 43 GLU B N 1
ATOM 3158 C CA . GLU B 1 43 ? 6.652 -9.578 9.891 1 90.19 43 GLU B CA 1
ATOM 3159 C C . GLU B 1 43 ? 7.934 -8.859 9.484 1 90.19 43 GLU B C 1
ATOM 3161 O O . GLU B 1 43 ? 8.18 -7.727 9.906 1 90.19 43 GLU B O 1
ATOM 3166 N N . LEU B 1 44 ? 8.734 -9.523 8.719 1 90 44 LEU B N 1
ATOM 3167 C CA . LEU B 1 44 ? 9.984 -8.938 8.242 1 90 44 LEU B CA 1
ATOM 3168 C C . LEU B 1 44 ? 9.719 -7.676 7.43 1 90 44 LEU B C 1
ATOM 3170 O O . LEU B 1 44 ? 10.352 -6.645 7.664 1 90 44 LEU B O 1
ATOM 3174 N N . LEU B 1 45 ? 8.812 -7.762 6.555 1 92.25 45 LEU B N 1
ATOM 3175 C CA . LEU B 1 45 ? 8.562 -6.66 5.633 1 92.25 45 LEU B CA 1
ATOM 3176 C C . LEU B 1 45 ? 7.887 -5.496 6.348 1 92.25 45 LEU B C 1
ATOM 3178 O O . LEU B 1 45 ? 8.016 -4.344 5.93 1 92.25 45 LEU B O 1
ATOM 3182 N N . ARG B 1 46 ? 7.168 -5.727 7.438 1 92 46 ARG B N 1
ATOM 3183 C CA . ARG B 1 46 ? 6.531 -4.672 8.219 1 92 46 ARG B CA 1
ATOM 3184 C C . ARG B 1 46 ? 7.57 -3.789 8.898 1 92 46 ARG B C 1
ATOM 3186 O O . ARG B 1 46 ? 7.273 -2.654 9.281 1 92 46 ARG B O 1
ATOM 3193 N N . GLY B 1 47 ? 8.734 -4.277 9.117 1 88.88 47 GLY B N 1
ATOM 3194 C CA . GLY B 1 47 ? 9.812 -3.525 9.734 1 88.88 47 GLY B CA 1
ATOM 3195 C C . GLY B 1 47 ? 10.984 -3.275 8.805 1 88.88 47 GLY B C 1
ATOM 3196 O O . GLY B 1 47 ? 12.117 -3.131 9.25 1 88.88 47 GLY B O 1
ATOM 3197 N N . LEU B 1 48 ? 10.727 -3.24 7.543 1 84.19 48 LEU B N 1
ATOM 3198 C CA . LEU B 1 48 ? 11.75 -3.188 6.5 1 84.19 48 LEU B CA 1
ATOM 3199 C C . LEU B 1 48 ? 12.703 -2.025 6.734 1 84.19 48 LEU B C 1
ATOM 3201 O O . LEU B 1 48 ? 13.914 -2.154 6.516 1 84.19 48 LEU B O 1
ATOM 3205 N N . ASP B 1 49 ? 12.195 -0.894 7.285 1 83.19 49 ASP B N 1
ATOM 3206 C CA . ASP B 1 49 ? 13 0.318 7.391 1 83.19 49 ASP B CA 1
ATOM 3207 C C . ASP B 1 49 ? 13.656 0.421 8.766 1 83.19 49 ASP B C 1
ATOM 3209 O O . ASP B 1 49 ? 14.445 1.334 9.016 1 83.19 49 ASP B O 1
ATOM 3213 N N . ILE B 1 50 ? 13.273 -0.435 9.68 1 85.69 50 ILE B N 1
ATOM 3214 C CA . ILE B 1 50 ? 13.828 -0.377 11.023 1 85.69 50 ILE B CA 1
ATOM 3215 C C . ILE B 1 50 ? 15.258 -0.899 11.023 1 85.69 50 ILE B C 1
ATOM 3217 O O . ILE B 1 50 ? 15.531 -1.992 10.516 1 85.69 50 ILE B O 1
ATOM 3221 N N . PRO B 1 51 ? 16.062 0.088 11.578 1 73.81 51 PRO B N 1
ATOM 3222 C CA . PRO B 1 51 ? 17.453 -0.358 11.609 1 73.81 51 PRO B CA 1
ATOM 3223 C C . PRO B 1 51 ? 17.625 -1.688 12.336 1 73.81 51 PRO B C 1
ATOM 3225 O O . PRO B 1 51 ? 16.891 -1.979 13.289 1 73.81 51 PRO B O 1
ATOM 3228 N N . ASN B 1 52 ? 18.453 -2.465 12.102 1 61.19 52 ASN B N 1
ATOM 3229 C CA . ASN B 1 52 ? 18.891 -3.721 12.703 1 61.19 52 ASN B CA 1
ATOM 3230 C C . ASN B 1 52 ? 17.891 -4.844 12.43 1 61.19 52 ASN B C 1
ATOM 3232 O O . ASN B 1 52 ? 18.047 -5.953 12.953 1 61.19 52 ASN B O 1
ATOM 3236 N N . VAL B 1 53 ? 16.688 -4.48 12.25 1 55.25 53 VAL B N 1
ATOM 3237 C CA . VAL B 1 53 ? 15.828 -5.57 11.812 1 55.25 53 VAL B CA 1
ATOM 3238 C C . VAL B 1 53 ? 16.531 -6.379 10.727 1 55.25 53 VAL B C 1
ATOM 3240 O O . VAL B 1 53 ? 16.344 -7.598 10.625 1 55.25 53 VAL B O 1
ATOM 3243 N N . HIS B 1 54 ? 17.141 -5.5 9.891 1 48.94 54 HIS B N 1
ATOM 3244 C CA . HIS B 1 54 ? 18.062 -6.168 8.977 1 48.94 54 HIS B CA 1
ATOM 3245 C C . HIS B 1 54 ? 19.297 -6.68 9.719 1 48.94 54 HIS B C 1
ATOM 3247 O O . HIS B 1 54 ? 20.266 -5.945 9.891 1 48.94 54 HIS B O 1
ATOM 3253 N N . VAL B 1 55 ? 19.219 -7.07 10.852 1 44.03 55 VAL B N 1
ATOM 3254 C CA . VAL B 1 55 ? 20.375 -7.695 11.469 1 44.03 55 VAL B CA 1
ATOM 3255 C C . VAL B 1 55 ? 21.328 -8.219 10.383 1 44.03 55 VAL B C 1
ATOM 3257 O O . VAL B 1 55 ? 21.062 -8.023 9.188 1 44.03 55 VAL B O 1
ATOM 3260 N N . LYS B 1 56 ? 21.781 -9.773 10.727 1 40.53 56 LYS B N 1
ATOM 3261 C CA . LYS B 1 56 ? 22.953 -10.383 10.125 1 40.53 56 LYS B CA 1
ATOM 3262 C C . LYS B 1 56 ? 22.812 -10.477 8.609 1 40.53 56 LYS B C 1
ATOM 3264 O O . LYS B 1 56 ? 22.281 -11.453 8.086 1 40.53 56 LYS B O 1
ATOM 3269 N N . ILE B 1 57 ? 22.188 -9.5 7.965 1 40.84 57 ILE B N 1
ATOM 3270 C CA . ILE B 1 57 ? 22.562 -9.734 6.574 1 40.84 57 ILE B CA 1
ATOM 3271 C C . ILE B 1 57 ? 24.016 -10.156 6.496 1 40.84 57 ILE B C 1
ATOM 3273 O O . ILE B 1 57 ? 24.906 -9.422 6.949 1 40.84 57 ILE B O 1
ATOM 3277 N N . ASP B 1 58 ? 24.172 -11.195 6.652 1 40.47 58 ASP B N 1
ATOM 3278 C CA . ASP B 1 58 ? 25.547 -11.648 6.453 1 40.47 58 ASP B CA 1
ATOM 3279 C C . ASP B 1 58 ? 26.297 -10.727 5.496 1 40.47 58 ASP B C 1
ATOM 3281 O O . ASP B 1 58 ? 25.859 -10.492 4.371 1 40.47 58 ASP B O 1
ATOM 3285 N N . GLN B 1 59 ? 26.922 -9.734 6.008 1 40.59 59 GLN B N 1
ATOM 3286 C CA . GLN B 1 59 ? 27.906 -8.922 5.293 1 40.59 59 GLN B CA 1
ATOM 3287 C C . GLN B 1 59 ? 28.453 -9.664 4.082 1 40.59 59 GLN B C 1
ATOM 3289 O O . GLN B 1 59 ? 29.094 -9.07 3.217 1 40.59 59 GLN B O 1
ATOM 3294 N N . ASP B 1 60 ? 28.516 -10.891 4.238 1 40.97 60 ASP B N 1
ATOM 3295 C CA . ASP B 1 60 ? 29.297 -11.609 3.229 1 40.97 60 ASP B CA 1
ATOM 3296 C C . ASP B 1 60 ? 28.578 -11.578 1.875 1 40.97 60 ASP B C 1
ATOM 3298 O O . ASP B 1 60 ? 29.094 -12.141 0.896 1 40.97 60 ASP B O 1
ATOM 3302 N N . ASN B 1 61 ? 27.203 -11.531 1.878 1 43.97 61 ASN B N 1
ATOM 3303 C CA . ASN B 1 61 ? 26.766 -11.656 0.49 1 43.97 61 ASN B CA 1
ATOM 3304 C C . ASN B 1 61 ? 26.906 -10.336 -0.264 1 43.97 61 ASN B C 1
ATOM 3306 O O . ASN B 1 61 ? 26.469 -9.297 0.211 1 43.97 61 ASN B O 1
ATOM 3310 N N . ALA B 1 62 ? 27.75 -10.234 -1.129 1 53.62 62 ALA B N 1
ATOM 3311 C CA . ALA B 1 62 ? 27.969 -9.297 -2.225 1 53.62 62 ALA B CA 1
ATOM 3312 C C . ALA B 1 62 ? 26.656 -8.969 -2.932 1 53.62 62 ALA B C 1
ATOM 3314 O O . ALA B 1 62 ? 25.844 -9.859 -3.182 1 53.62 62 ALA B O 1
ATOM 3315 N N . GLY B 1 63 ? 25.922 -7.68 -2.764 1 62.94 63 GLY B N 1
ATOM 3316 C CA . GLY B 1 63 ? 24.781 -7.254 -3.566 1 62.94 63 GLY B CA 1
ATOM 3317 C C . GLY B 1 63 ? 24.125 -5.992 -3.041 1 62.94 63 GLY B C 1
ATOM 3318 O O . GLY B 1 63 ? 24.5 -5.477 -1.99 1 62.94 63 GLY B O 1
ATOM 3319 N N . SER B 1 64 ? 23.25 -5.461 -3.766 1 72.88 64 SER B N 1
ATOM 3320 C CA . SER B 1 64 ? 22.453 -4.285 -3.422 1 72.88 64 SER B CA 1
ATOM 3321 C C . SER B 1 64 ? 21.547 -4.559 -2.234 1 72.88 64 SER B C 1
ATOM 3323 O O . SER B 1 64 ? 21.266 -5.715 -1.908 1 72.88 64 SER B O 1
ATOM 3325 N N . PRO B 1 65 ? 21.266 -3.576 -1.423 1 73.44 65 PRO B N 1
ATOM 3326 C CA . PRO B 1 65 ? 20.297 -3.764 -0.34 1 73.44 65 PRO B CA 1
ATOM 3327 C C . PRO B 1 65 ? 19.047 -4.516 -0.79 1 73.44 65 PRO B C 1
ATOM 3329 O O . PRO B 1 65 ? 18.5 -5.328 -0.036 1 73.44 65 PRO B O 1
ATOM 3332 N N . GLU B 1 66 ? 18.703 -4.281 -1.966 1 76.81 66 GLU B N 1
ATOM 3333 C CA . GLU B 1 66 ? 17.547 -4.969 -2.512 1 76.81 66 GLU B CA 1
ATOM 3334 C C . GLU B 1 66 ? 17.797 -6.469 -2.629 1 76.81 66 GLU B C 1
ATOM 3336 O O . GLU B 1 66 ? 16.906 -7.273 -2.314 1 76.81 66 GLU B O 1
ATOM 3341 N N . ASP B 1 67 ? 18.906 -6.766 -3.061 1 77.25 67 ASP B N 1
ATOM 3342 C CA . ASP B 1 67 ? 19.266 -8.172 -3.205 1 77.25 67 ASP B CA 1
ATOM 3343 C C . ASP B 1 67 ? 19.312 -8.867 -1.848 1 77.25 67 ASP B C 1
ATOM 3345 O O . ASP B 1 67 ? 18.938 -10.039 -1.733 1 77.25 67 ASP B O 1
ATOM 3349 N N . LYS B 1 68 ? 19.688 -8.094 -0.926 1 81.56 68 LYS B N 1
ATOM 3350 C CA . LYS B 1 68 ? 19.781 -8.664 0.416 1 81.56 68 LYS B CA 1
ATOM 3351 C C . LYS B 1 68 ? 18.406 -8.984 0.976 1 81.56 68 LYS B C 1
ATOM 3353 O O . LYS B 1 68 ? 18.203 -10.047 1.571 1 81.56 68 LYS B O 1
ATOM 3358 N N . ILE B 1 69 ? 17.5 -8.109 0.762 1 86.06 69 ILE B N 1
ATOM 3359 C CA . ILE B 1 69 ? 16.141 -8.328 1.249 1 86.06 69 ILE B CA 1
ATOM 3360 C C . ILE B 1 69 ? 15.508 -9.508 0.515 1 86.06 69 ILE B C 1
ATOM 3362 O O . ILE B 1 69 ? 14.906 -10.383 1.138 1 86.06 69 ILE B O 1
ATOM 3366 N N . ARG B 1 70 ? 15.695 -9.531 -0.762 1 87.31 70 ARG B N 1
ATOM 3367 C CA . ARG B 1 70 ? 15.188 -10.641 -1.561 1 87.31 70 ARG B CA 1
ATOM 3368 C C . ARG B 1 70 ? 15.773 -11.969 -1.091 1 87.31 70 ARG B C 1
ATOM 3370 O O . ARG B 1 70 ? 15.055 -12.969 -0.976 1 87.31 70 ARG B O 1
ATOM 3377 N N . GLY B 1 71 ? 17.031 -11.906 -0.914 1 86.38 71 GLY B N 1
ATOM 3378 C CA . GLY B 1 71 ? 17.703 -13.102 -0.412 1 86.38 71 GLY B CA 1
ATOM 3379 C C . GLY B 1 71 ? 17.188 -13.555 0.938 1 86.38 71 GLY B C 1
ATOM 3380 O O . GLY B 1 71 ? 17 -14.75 1.17 1 86.38 71 GLY B O 1
ATOM 3381 N N . LYS B 1 72 ? 16.922 -12.648 1.797 1 88.38 72 LYS B N 1
ATOM 3382 C CA . LYS B 1 72 ? 16.406 -12.977 3.125 1 88.38 72 LYS B CA 1
ATOM 3383 C C . LYS B 1 72 ? 15.023 -13.609 3.039 1 88.38 72 LYS B C 1
ATOM 3385 O O . LYS B 1 72 ? 14.75 -14.609 3.715 1 88.38 72 LYS B O 1
ATOM 3390 N N . VAL B 1 73 ? 14.18 -13 2.277 1 91.12 73 VAL B N 1
ATOM 3391 C CA . VAL B 1 73 ? 12.836 -13.531 2.105 1 91.12 73 VAL B CA 1
ATOM 3392 C C . VAL B 1 73 ? 12.906 -14.938 1.524 1 91.12 73 VAL B C 1
ATOM 3394 O O . VAL B 1 73 ? 12.242 -15.859 2.018 1 91.12 73 VAL B O 1
ATOM 3397 N N . GLU B 1 74 ? 13.703 -15.102 0.504 1 90.06 74 GLU B N 1
ATOM 3398 C CA . GLU B 1 74 ? 13.883 -16.422 -0.104 1 90.06 74 GLU B CA 1
ATOM 3399 C C . GLU B 1 74 ? 14.367 -17.438 0.921 1 90.06 74 GLU B C 1
ATOM 3401 O O . GLU B 1 74 ? 13.867 -18.562 0.967 1 90.06 74 GLU B O 1
ATOM 3406 N N . ASN B 1 75 ? 15.281 -17.031 1.725 1 88.94 75 ASN B N 1
ATOM 3407 C CA . ASN B 1 75 ? 15.859 -17.938 2.725 1 88.94 75 ASN B CA 1
ATOM 3408 C C . ASN B 1 75 ? 14.82 -18.344 3.764 1 88.94 75 ASN B C 1
ATOM 3410 O O . ASN B 1 75 ? 14.828 -19.484 4.23 1 88.94 75 ASN B O 1
ATOM 3414 N N . ILE B 1 76 ? 13.984 -17.453 4.125 1 90.75 76 ILE B N 1
ATOM 3415 C CA . ILE B 1 76 ? 12.922 -17.766 5.078 1 90.75 76 ILE B CA 1
ATOM 3416 C C . ILE B 1 76 ? 12.039 -18.875 4.512 1 90.75 76 ILE B C 1
ATOM 3418 O O . ILE B 1 76 ? 11.758 -19.859 5.191 1 90.75 76 ILE B O 1
ATOM 3422 N N . VAL B 1 77 ? 11.672 -18.734 3.277 1 88.5 77 VAL B N 1
ATOM 3423 C CA . VAL B 1 77 ? 10.789 -19.703 2.645 1 88.5 77 VAL B CA 1
ATOM 3424 C C . VAL B 1 77 ? 11.508 -21.031 2.479 1 88.5 77 VAL B C 1
ATOM 3426 O O . VAL B 1 77 ? 10.969 -22.094 2.834 1 88.5 77 VAL B O 1
ATOM 3429 N N . LEU B 1 78 ? 12.719 -20.953 1.995 1 85.5 78 LEU B N 1
ATOM 3430 C CA . LEU B 1 78 ? 13.5 -22.172 1.772 1 85.5 78 LEU B CA 1
ATOM 3431 C C . LEU B 1 78 ? 13.727 -22.922 3.082 1 85.5 78 LEU B C 1
ATOM 3433 O O . LEU B 1 78 ? 13.594 -24.141 3.135 1 85.5 78 LEU B O 1
ATOM 3437 N N . ASN B 1 79 ? 14.047 -22.203 4.121 1 85.19 79 ASN B N 1
ATOM 3438 C CA . ASN B 1 79 ? 14.312 -22.828 5.414 1 85.19 79 ASN B CA 1
ATOM 3439 C C . ASN B 1 79 ? 13.07 -23.516 5.965 1 85.19 79 ASN B C 1
ATOM 3441 O O . ASN B 1 79 ? 13.164 -24.609 6.551 1 85.19 79 ASN B O 1
ATOM 3445 N N . MET B 1 80 ? 11.961 -22.922 5.773 1 84.56 80 MET B N 1
ATOM 3446 C CA . MET B 1 80 ? 10.719 -23.5 6.277 1 84.56 80 MET B CA 1
ATOM 3447 C C . MET B 1 80 ? 10.336 -24.734 5.484 1 84.56 80 MET B C 1
ATOM 3449 O O . MET B 1 80 ? 9.773 -25.688 6.035 1 84.56 80 MET B O 1
ATOM 3453 N N . LEU B 1 81 ? 10.703 -24.719 4.203 1 80.69 81 LEU B N 1
ATOM 3454 C CA . LEU B 1 81 ? 10.344 -25.844 3.33 1 80.69 81 LEU B CA 1
ATOM 3455 C C . LEU B 1 81 ? 11.297 -27 3.516 1 80.69 81 LEU B C 1
ATOM 3457 O O . LEU B 1 81 ? 10.906 -28.172 3.371 1 80.69 81 LEU B O 1
ATOM 3461 N N . MET B 1 82 ? 12.516 -26.75 3.721 1 76.62 82 MET B N 1
ATOM 3462 C CA . MET B 1 82 ? 13.531 -27.781 3.887 1 76.62 82 MET B CA 1
ATOM 3463 C C . MET B 1 82 ? 13.258 -28.609 5.137 1 76.62 82 MET B C 1
ATOM 3465 O O . MET B 1 82 ? 13.672 -29.766 5.223 1 76.62 82 MET B O 1
ATOM 3469 N N . THR B 1 83 ? 12.516 -28.016 5.953 1 70.06 83 THR B N 1
ATOM 3470 C CA . THR B 1 83 ? 12.195 -28.75 7.172 1 70.06 83 THR B CA 1
ATOM 3471 C C . THR B 1 83 ? 11.078 -29.75 6.918 1 70.06 83 THR B C 1
ATOM 3473 O O . THR B 1 83 ? 10.891 -30.688 7.699 1 70.06 83 THR B O 1
ATOM 3476 N N . THR B 1 84 ? 10.461 -29.5 5.723 1 66.12 84 THR B N 1
ATOM 3477 C CA . THR B 1 84 ? 9.336 -30.375 5.41 1 66.12 84 THR B CA 1
ATOM 3478 C C . THR B 1 84 ? 9.742 -31.422 4.379 1 66.12 84 THR B C 1
ATOM 3480 O O . THR B 1 84 ? 10.609 -31.188 3.537 1 66.12 84 THR B O 1
ATOM 3483 N N . ASN B 1 85 ? 10.234 -32.5 4.594 1 61.78 85 ASN B N 1
ATOM 3484 C CA . ASN B 1 85 ? 10.641 -33.594 3.697 1 61.78 85 ASN B CA 1
ATOM 3485 C C . ASN B 1 85 ? 9.594 -33.844 2.613 1 61.78 85 ASN B C 1
ATOM 3487 O O . ASN B 1 85 ? 9.398 -34.969 2.184 1 61.78 85 ASN B O 1
ATOM 3491 N N . CYS B 1 86 ? 8.789 -32.781 2.209 1 62.03 86 CYS B N 1
ATOM 3492 C CA . CYS B 1 86 ? 7.664 -33.125 1.334 1 62.03 86 CYS B CA 1
ATOM 3493 C C . CYS B 1 86 ? 7.852 -32.5 -0.043 1 62.03 86 CYS B C 1
ATOM 3495 O O . CYS B 1 86 ? 7.039 -32.719 -0.943 1 62.03 86 CYS B O 1
ATOM 3497 N N . ALA B 1 87 ? 8.789 -31.609 -0.307 1 61.12 87 ALA B N 1
ATOM 3498 C CA . ALA B 1 87 ? 9.016 -31.047 -1.637 1 61.12 87 ALA B CA 1
ATOM 3499 C C . ALA B 1 87 ? 10.281 -31.625 -2.271 1 61.12 87 ALA B C 1
ATOM 3501 O O . ALA B 1 87 ? 11.297 -31.797 -1.597 1 61.12 87 ALA B O 1
ATOM 3502 N N . TYR B 1 88 ? 10.117 -32.031 -3.646 1 63.34 88 TYR B N 1
ATOM 3503 C CA . TYR B 1 88 ? 11.242 -32.562 -4.395 1 63.34 88 TYR B CA 1
ATOM 3504 C C . TYR B 1 88 ? 12.18 -31.453 -4.859 1 63.34 88 TYR B C 1
ATOM 3506 O O . TYR B 1 88 ? 13.398 -31.578 -4.727 1 63.34 88 TYR B O 1
ATOM 3514 N N . TYR B 1 89 ? 11.422 -30.406 -5.359 1 70.69 89 TYR B N 1
ATOM 3515 C CA . TYR B 1 89 ? 12.195 -29.312 -5.938 1 70.69 89 TYR B CA 1
ATOM 3516 C C . TYR B 1 89 ? 11.562 -27.969 -5.605 1 70.69 89 TYR B C 1
ATOM 3518 O O . TYR B 1 89 ? 10.336 -27.859 -5.453 1 70.69 89 TYR B O 1
ATOM 3526 N N . ILE B 1 90 ? 12.453 -27.078 -5.344 1 73.75 90 ILE B N 1
ATOM 3527 C CA . ILE B 1 90 ? 12.039 -25.688 -5.129 1 73.75 90 ILE B CA 1
ATOM 3528 C C . ILE B 1 90 ? 12.648 -24.797 -6.207 1 73.75 90 ILE B C 1
ATOM 3530 O O . ILE B 1 90 ? 13.859 -24.828 -6.438 1 73.75 90 ILE B O 1
ATOM 3534 N N . VAL B 1 91 ? 11.789 -24.141 -6.945 1 73.25 91 VAL B N 1
ATOM 3535 C CA . VAL B 1 91 ? 12.188 -23.172 -7.957 1 73.25 91 VAL B CA 1
ATOM 3536 C C . VAL B 1 91 ? 11.867 -21.75 -7.473 1 73.25 91 VAL B C 1
ATOM 3538 O O . VAL B 1 91 ? 10.734 -21.469 -7.078 1 73.25 91 VAL B O 1
ATOM 3541 N N . SER B 1 92 ? 12.938 -20.938 -7.418 1 77.81 92 SER B N 1
ATOM 3542 C CA . SER B 1 92 ? 12.781 -19.547 -7.023 1 77.81 92 SER B CA 1
ATOM 3543 C C . SER B 1 92 ? 13.172 -18.609 -8.156 1 77.81 92 SER B C 1
ATOM 3545 O O . SER B 1 92 ? 14.156 -18.844 -8.859 1 77.81 92 SER B O 1
ATOM 3547 N N . SER B 1 93 ? 12.406 -17.594 -8.383 1 78.75 93 SER B N 1
ATOM 3548 C CA . SER B 1 93 ? 12.734 -16.609 -9.414 1 78.75 93 SER B CA 1
ATOM 3549 C C . SER B 1 93 ? 14.031 -15.875 -9.086 1 78.75 93 SER B C 1
ATOM 3551 O O . SER B 1 93 ? 14.617 -15.227 -9.953 1 78.75 93 SER B O 1
ATOM 3553 N N . ALA B 1 94 ? 14.438 -15.922 -7.879 1 74.56 94 ALA B N 1
ATOM 3554 C CA . ALA B 1 94 ? 15.641 -15.211 -7.457 1 74.56 94 ALA B CA 1
ATOM 3555 C C . ALA B 1 94 ? 16.891 -16.078 -7.645 1 74.56 94 ALA B C 1
ATOM 3557 O O . ALA B 1 94 ? 18 -15.641 -7.352 1 74.56 94 ALA B O 1
ATOM 3558 N N . ARG B 1 95 ? 16.594 -17.375 -8.133 1 74 95 ARG B N 1
ATOM 3559 C CA . ARG B 1 95 ? 17.703 -18.312 -8.305 1 74 95 ARG B CA 1
ATOM 3560 C C . ARG B 1 95 ? 17.672 -18.938 -9.695 1 74 95 ARG B C 1
ATOM 3562 O O . ARG B 1 95 ? 16.609 -19.203 -10.242 1 74 95 ARG B O 1
ATOM 3569 N N . LYS B 1 96 ? 18.844 -19.234 -10.141 1 69.38 96 LYS B N 1
ATOM 3570 C CA . LYS B 1 96 ? 18.938 -19.859 -11.461 1 69.38 96 LYS B CA 1
ATOM 3571 C C . LYS B 1 96 ? 18.859 -21.375 -11.359 1 69.38 96 LYS B C 1
ATOM 3573 O O . LYS B 1 96 ? 18.484 -22.047 -12.32 1 69.38 96 LYS B O 1
ATOM 3578 N N . GLU B 1 97 ? 19.125 -21.844 -10.117 1 68.62 97 GLU B N 1
ATOM 3579 C CA . GLU B 1 97 ? 19.188 -23.297 -9.969 1 68.62 97 GLU B CA 1
ATOM 3580 C C . GLU B 1 97 ? 18.062 -23.797 -9.062 1 68.62 97 GLU B C 1
ATOM 3582 O O . GLU B 1 97 ? 17.641 -23.094 -8.141 1 68.62 97 GLU B O 1
ATOM 3587 N N . VAL B 1 98 ? 17.656 -24.969 -9.391 1 68.44 98 VAL B N 1
ATOM 3588 C CA . VAL B 1 98 ? 16.656 -25.656 -8.578 1 68.44 98 VAL B CA 1
ATOM 3589 C C . VAL B 1 98 ? 17.297 -26.125 -7.27 1 68.44 98 VAL B C 1
ATOM 3591 O O . VAL B 1 98 ? 18.438 -26.594 -7.262 1 68.44 98 VAL B O 1
ATOM 3594 N N . VAL B 1 99 ? 16.547 -25.859 -6.203 1 67.06 99 VAL B N 1
ATOM 3595 C CA . VAL B 1 99 ? 16.984 -26.391 -4.922 1 67.06 99 VAL B CA 1
ATOM 3596 C C . VAL B 1 99 ? 16.359 -27.766 -4.691 1 67.06 99 VAL B C 1
ATOM 3598 O O . VAL B 1 99 ? 15.141 -27.922 -4.727 1 67.06 99 VAL B O 1
ATOM 3601 N N . SER B 1 100 ? 17.328 -28.797 -4.742 1 66.62 100 SER B N 1
ATOM 3602 C CA . SER B 1 100 ? 16.859 -30.156 -4.48 1 66.62 100 SER B CA 1
ATOM 3603 C C . SER B 1 100 ? 16.828 -30.453 -2.984 1 66.62 100 SER B C 1
ATOM 3605 O O . SER B 1 100 ? 17.734 -30.078 -2.25 1 66.62 100 SER B O 1
ATOM 3607 N N . ILE B 1 101 ? 15.656 -30.75 -2.5 1 61.44 101 ILE B N 1
ATOM 3608 C CA . ILE B 1 101 ? 15.594 -31.203 -1.112 1 61.44 101 ILE B CA 1
ATOM 3609 C C . ILE B 1 101 ? 15.766 -32.719 -1.048 1 61.44 101 ILE B C 1
ATOM 3611 O O . ILE B 1 101 ? 15.062 -33.469 -1.738 1 61.44 101 ILE B O 1
ATOM 3615 N N . LYS B 1 102 ? 17.016 -33.219 -0.716 1 52.75 102 LYS B N 1
ATOM 3616 C CA . LYS B 1 102 ? 17.375 -34.656 -0.616 1 52.75 102 LYS B CA 1
ATOM 3617 C C . LYS B 1 102 ? 16.328 -35.438 0.17 1 52.75 102 LYS B C 1
ATOM 3619 O O . LYS B 1 102 ? 16.047 -35.125 1.329 1 52.75 102 LYS B O 1
ATOM 3624 N N . ARG B 1 103 ? 15.203 -35.594 -0.284 1 51.78 103 ARG B N 1
ATOM 3625 C CA . ARG B 1 103 ? 14.211 -36.219 0.579 1 51.78 103 ARG B CA 1
ATOM 3626 C C . ARG B 1 103 ? 14.406 -37.75 0.643 1 51.78 103 ARG B C 1
ATOM 3628 O O . ARG B 1 103 ? 14.883 -38.344 -0.316 1 51.78 103 ARG B O 1
ATOM 3635 N N . LEU B 1 104 ? 14.445 -38.219 1.803 1 47.34 104 LEU B N 1
ATOM 3636 C CA . LEU B 1 104 ? 14.156 -39.625 2.061 1 47.34 104 LEU B CA 1
ATOM 3637 C C . LEU B 1 104 ? 12.859 -40.031 1.382 1 47.34 104 LEU B C 1
ATOM 3639 O O . LEU B 1 104 ? 12.727 -41.188 0.92 1 47.34 104 LEU B O 1
ATOM 3643 N N . ARG B 1 105 ? 11.75 -39.281 1.609 1 48.28 105 ARG B N 1
ATOM 3644 C CA . ARG B 1 105 ? 10.461 -39.594 1.019 1 48.28 105 ARG B CA 1
ATOM 3645 C C . ARG B 1 105 ? 10.117 -38.656 -0.13 1 48.28 105 ARG B C 1
ATOM 3647 O O . ARG B 1 105 ? 10.086 -37.438 0.051 1 48.28 105 ARG B O 1
ATOM 3654 N N . GLN B 1 106 ? 10.492 -38.969 -1.38 1 48.75 106 GLN B N 1
ATOM 3655 C CA . GLN B 1 106 ? 10.32 -38.219 -2.631 1 48.75 106 GLN B CA 1
ATOM 3656 C C . GLN B 1 106 ? 8.93 -37.594 -2.713 1 48.75 106 GLN B C 1
ATOM 3658 O O . GLN B 1 106 ? 7.918 -38.281 -2.629 1 48.75 106 GLN B O 1
ATOM 3663 N N . GLY B 1 107 ? 8.648 -36.438 -2.121 1 54.81 107 GLY B N 1
ATOM 3664 C CA . GLY B 1 107 ? 7.352 -35.844 -2.354 1 54.81 107 GLY B CA 1
ATOM 3665 C C . GLY B 1 107 ? 7.094 -35.5 -3.814 1 54.81 107 GLY B C 1
ATOM 3666 O O . GLY B 1 107 ? 8.031 -35.375 -4.602 1 54.81 107 GLY B O 1
ATOM 3667 N N . ASP B 1 108 ? 5.879 -35.719 -4.324 1 69.56 108 ASP B N 1
ATOM 3668 C CA . ASP B 1 108 ? 5.387 -35.656 -5.699 1 69.56 108 ASP B CA 1
ATOM 3669 C C . ASP B 1 108 ? 5.102 -34.219 -6.113 1 69.56 108 ASP B C 1
ATOM 3671 O O . ASP B 1 108 ? 4.352 -34 -7.062 1 69.56 108 ASP B O 1
ATOM 3675 N N . PHE B 1 109 ? 5.855 -33.188 -5.316 1 79.38 109 PHE B N 1
ATOM 3676 C CA . PHE B 1 109 ? 5.465 -31.828 -5.652 1 79.38 109 PHE B CA 1
ATOM 3677 C C . PHE B 1 109 ? 6.688 -30.969 -5.945 1 79.38 109 PHE B C 1
ATOM 3679 O O . PHE B 1 109 ? 7.762 -31.188 -5.387 1 79.38 109 PHE B O 1
ATOM 3686 N N . ILE B 1 110 ? 6.52 -30.047 -6.84 1 81.69 110 ILE B N 1
ATOM 3687 C CA . ILE B 1 110 ? 7.477 -28.984 -7.121 1 81.69 110 ILE B CA 1
ATOM 3688 C C . ILE B 1 110 ? 6.895 -27.641 -6.699 1 81.69 110 ILE B C 1
ATOM 3690 O O . ILE B 1 110 ? 5.785 -27.281 -7.105 1 81.69 110 ILE B O 1
ATOM 3694 N N . LEU B 1 111 ? 7.629 -26.969 -5.855 1 86.5 111 LEU B N 1
ATOM 3695 C CA . LEU B 1 111 ? 7.215 -25.625 -5.477 1 86.5 111 LEU B CA 1
ATOM 3696 C C . LEU B 1 111 ? 7.949 -24.578 -6.301 1 86.5 111 LEU B C 1
ATOM 3698 O O . LEU B 1 111 ? 9.18 -24.547 -6.316 1 86.5 111 LEU B O 1
ATOM 3702 N N . ALA B 1 112 ? 7.25 -23.844 -7.078 1 89.56 112 ALA B N 1
ATOM 3703 C CA . ALA B 1 112 ? 7.777 -22.672 -7.77 1 89.56 112 ALA B CA 1
ATOM 3704 C C . ALA B 1 112 ? 7.293 -21.391 -7.113 1 89.56 112 ALA B C 1
ATOM 3706 O O . ALA B 1 112 ? 6.094 -21.219 -6.887 1 89.56 112 ALA B O 1
ATOM 3707 N N . PHE B 1 113 ? 8.203 -20.5 -6.777 1 92.06 113 PHE B N 1
ATOM 3708 C CA . PHE B 1 113 ? 7.73 -19.312 -6.082 1 92.06 113 PHE B CA 1
ATOM 3709 C C . PHE B 1 113 ? 8.602 -18.109 -6.422 1 92.06 113 PHE B C 1
ATOM 3711 O O . PHE B 1 113 ? 9.766 -18.266 -6.793 1 92.06 113 PHE B O 1
ATOM 3718 N N . ASP B 1 114 ? 8.07 -16.969 -6.492 1 95 114 ASP B N 1
ATOM 3719 C CA . ASP B 1 114 ? 8.719 -15.656 -6.551 1 95 114 ASP B CA 1
ATOM 3720 C C . ASP B 1 114 ? 8.719 -14.984 -5.184 1 95 114 ASP B C 1
ATOM 3722 O O . ASP B 1 114 ? 7.672 -14.539 -4.703 1 95 114 ASP B O 1
ATOM 3726 N N . PRO B 1 115 ? 9.922 -14.867 -4.602 1 93.69 115 PRO B N 1
ATOM 3727 C CA . PRO B 1 115 ? 9.977 -14.414 -3.207 1 93.69 115 PRO B CA 1
ATOM 3728 C C . PRO B 1 115 ? 9.43 -13.008 -3.018 1 93.69 115 PRO B C 1
ATOM 3730 O O . PRO B 1 115 ? 8.758 -12.727 -2.021 1 93.69 115 PRO B O 1
ATOM 3733 N N . ILE B 1 116 ? 9.75 -12.125 -3.881 1 94.25 116 ILE B N 1
ATOM 3734 C CA . ILE B 1 116 ? 9.297 -10.758 -3.662 1 94.25 116 ILE B CA 1
ATOM 3735 C C . ILE B 1 116 ? 9.055 -10.078 -5.004 1 94.25 116 ILE B C 1
ATOM 3737 O O . ILE B 1 116 ? 9.93 -10.07 -5.875 1 94.25 116 ILE B O 1
ATOM 3741 N N . ASP B 1 117 ? 7.914 -9.633 -5.23 1 95.31 117 ASP B N 1
ATOM 3742 C CA . ASP B 1 117 ? 7.492 -8.781 -6.34 1 95.31 117 ASP B CA 1
ATOM 3743 C C . ASP B 1 117 ? 7.324 -7.332 -5.891 1 95.31 117 ASP B C 1
ATOM 3745 O O . ASP B 1 117 ? 6.648 -7.059 -4.898 1 95.31 117 ASP B O 1
ATOM 3749 N N . GLY B 1 118 ? 7.984 -6.426 -6.613 1 94.75 118 GLY B N 1
ATOM 3750 C CA . GLY B 1 118 ? 7.824 -5.012 -6.32 1 94.75 118 GLY B CA 1
ATOM 3751 C C . GLY B 1 118 ? 8.578 -4.574 -5.078 1 94.75 118 GLY B C 1
ATOM 3752 O O . GLY B 1 118 ? 8.062 -3.789 -4.277 1 94.75 118 GLY B O 1
ATOM 3753 N N . LEU B 1 119 ? 9.758 -5.059 -4.891 1 92.38 119 LEU B N 1
ATOM 3754 C CA . LEU B 1 119 ? 10.547 -4.754 -3.699 1 92.38 119 LEU B CA 1
ATOM 3755 C C . LEU B 1 119 ? 10.75 -3.252 -3.553 1 92.38 119 LEU B C 1
ATOM 3757 O O . LEU B 1 119 ? 10.758 -2.727 -2.438 1 92.38 119 LEU B O 1
ATOM 3761 N N . GLU B 1 120 ? 10.906 -2.496 -4.602 1 91.44 120 GLU B N 1
ATOM 3762 C CA . GLU B 1 120 ? 11.086 -1.049 -4.551 1 91.44 120 GLU B CA 1
ATOM 3763 C C . GLU B 1 120 ? 9.906 -0.364 -3.877 1 91.44 120 GLU B C 1
ATOM 3765 O O . GLU B 1 120 ? 10.055 0.707 -3.285 1 91.44 120 GLU B O 1
ATOM 3770 N N . ASN B 1 121 ? 8.75 -0.9 -3.977 1 94.69 121 ASN B N 1
ATOM 3771 C CA . ASN B 1 121 ? 7.535 -0.358 -3.369 1 94.69 121 ASN B CA 1
ATOM 3772 C C . ASN B 1 121 ? 7.699 -0.172 -1.862 1 94.69 121 ASN B C 1
ATOM 3774 O O . ASN B 1 121 ? 7.086 0.719 -1.272 1 94.69 121 ASN B O 1
ATOM 3778 N N . GLY B 1 122 ? 8.5 -1.014 -1.305 1 92.75 122 GLY B N 1
ATOM 3779 C CA . GLY B 1 122 ? 8.711 -0.937 0.133 1 92.75 122 GLY B CA 1
ATOM 3780 C C . GLY B 1 122 ? 9.219 0.416 0.59 1 92.75 122 GLY B C 1
ATOM 3781 O O . GLY B 1 122 ? 8.867 0.885 1.675 1 92.75 122 GLY B O 1
ATOM 3782 N N . SER B 1 123 ? 9.984 1.058 -0.214 1 91.44 123 SER B N 1
ATOM 3783 C CA . SER B 1 123 ? 10.555 2.354 0.133 1 91.44 123 SER B CA 1
ATOM 3784 C C . SER B 1 123 ? 9.484 3.436 0.192 1 91.44 123 SER B C 1
ATOM 3786 O O . SER B 1 123 ? 9.703 4.504 0.77 1 91.44 123 SER B O 1
ATOM 3788 N N . TYR B 1 124 ? 8.391 3.131 -0.393 1 94.38 124 TYR B N 1
ATOM 3789 C CA . TYR B 1 124 ? 7.316 4.109 -0.447 1 94.38 124 TYR B CA 1
ATOM 3790 C C . TYR B 1 124 ? 6.098 3.623 0.326 1 94.38 124 TYR B C 1
ATOM 3792 O O . TYR B 1 124 ? 5.012 4.203 0.221 1 94.38 124 TYR B O 1
ATOM 3800 N N . LEU B 1 125 ? 6.258 2.531 0.982 1 96.94 125 LEU B N 1
ATOM 3801 C CA . LEU B 1 125 ? 5.246 1.922 1.841 1 96.94 125 LEU B CA 1
ATOM 3802 C C . LEU B 1 125 ? 4.07 1.409 1.018 1 96.94 125 LEU B C 1
ATOM 3804 O O . LEU B 1 125 ? 2.953 1.299 1.525 1 96.94 125 LEU B O 1
ATOM 3808 N N . LEU B 1 126 ? 4.312 1.158 -0.275 1 97.38 126 LEU B N 1
ATOM 3809 C CA . LEU B 1 126 ? 3.338 0.536 -1.165 1 97.38 126 LEU B CA 1
ATOM 3810 C C . LEU B 1 126 ? 3.391 -0.984 -1.052 1 97.38 126 LEU B C 1
ATOM 3812 O O . LEU B 1 126 ? 4.363 -1.538 -0.53 1 97.38 126 LEU B O 1
ATOM 3816 N N . PRO B 1 127 ? 2.373 -1.66 -1.535 1 98 127 PRO B N 1
ATOM 3817 C CA . PRO B 1 127 ? 2.316 -3.115 -1.375 1 98 127 PRO B CA 1
ATOM 3818 C C . PRO B 1 127 ? 3.375 -3.842 -2.201 1 98 127 PRO B C 1
ATOM 3820 O O . PRO B 1 127 ? 3.697 -3.414 -3.312 1 98 127 PRO B O 1
ATOM 3823 N N . MET B 1 128 ? 3.891 -4.867 -1.601 1 97.5 128 MET B N 1
ATOM 3824 C CA . MET B 1 128 ? 4.719 -5.879 -2.252 1 97.5 128 MET B CA 1
ATOM 3825 C C . MET B 1 128 ? 3.986 -7.215 -2.334 1 97.5 128 MET B C 1
ATOM 3827 O O . MET B 1 128 ? 2.873 -7.348 -1.823 1 97.5 128 MET B O 1
ATOM 3831 N N . GLY B 1 129 ? 4.609 -8.133 -3.025 1 97.5 129 GLY B N 1
ATOM 3832 C CA . GLY B 1 129 ? 3.906 -9.406 -3.121 1 97.5 129 GLY B CA 1
ATOM 3833 C C . GLY B 1 129 ? 4.832 -10.586 -3.361 1 97.5 129 GLY B C 1
ATOM 3834 O O . GLY B 1 129 ? 6.012 -10.398 -3.67 1 97.5 129 GLY B O 1
ATOM 3835 N N . SER B 1 130 ? 4.359 -11.781 -3.176 1 97.44 130 SER B N 1
ATOM 3836 C CA . SER B 1 130 ? 4.961 -13.055 -3.539 1 97.44 130 SER B CA 1
ATOM 3837 C C . SER B 1 130 ? 3.959 -13.961 -4.254 1 97.44 130 SER B C 1
ATOM 3839 O O . SER B 1 130 ? 2.748 -13.828 -4.059 1 97.44 130 SER B O 1
ATOM 3841 N N . THR B 1 131 ? 4.473 -14.758 -5.098 1 97.38 131 THR B N 1
ATOM 3842 C CA . THR B 1 131 ? 3.641 -15.742 -5.781 1 97.38 131 THR B CA 1
ATOM 3843 C C . THR B 1 131 ? 4.18 -17.156 -5.566 1 97.38 131 THR B C 1
ATOM 3845 O O . THR B 1 131 ? 5.367 -17.328 -5.297 1 97.38 131 THR B O 1
ATOM 3848 N N . PHE B 1 132 ? 3.27 -18.141 -5.664 1 95.19 132 PHE B N 1
ATOM 3849 C CA . PHE B 1 132 ? 3.703 -19.531 -5.527 1 95.19 132 PHE B CA 1
ATOM 3850 C C . PHE B 1 132 ? 2.762 -20.469 -6.273 1 95.19 132 PHE B C 1
ATOM 3852 O O . PHE B 1 132 ? 1.56 -20.203 -6.363 1 95.19 132 PHE B O 1
ATOM 3859 N N . GLY B 1 133 ? 3.357 -21.453 -6.789 1 92.75 133 GLY B N 1
ATOM 3860 C CA . GLY B 1 133 ? 2.662 -22.562 -7.418 1 92.75 133 GLY B CA 1
ATOM 3861 C C . GLY B 1 133 ? 3.234 -23.922 -7.043 1 92.75 133 GLY B C 1
ATOM 3862 O O . GLY B 1 133 ? 4.453 -24.078 -6.969 1 92.75 133 GLY B O 1
ATOM 3863 N N . ILE B 1 134 ? 2.346 -24.812 -6.695 1 88.31 134 ILE B N 1
ATOM 3864 C CA . ILE B 1 134 ? 2.734 -26.203 -6.422 1 88.31 134 ILE B CA 1
ATOM 3865 C C . ILE B 1 134 ? 2.303 -27.094 -7.582 1 88.31 134 ILE B C 1
ATOM 3867 O O . ILE B 1 134 ? 1.111 -27.203 -7.879 1 88.31 134 ILE B O 1
ATOM 3871 N N . TYR B 1 135 ? 3.309 -27.641 -8.156 1 84.62 135 TYR B N 1
ATOM 3872 C CA . TYR B 1 135 ? 3.105 -28.5 -9.32 1 84.62 135 TYR B CA 1
ATOM 3873 C C . TYR B 1 135 ? 3.275 -29.969 -8.938 1 84.62 135 TYR B C 1
ATOM 3875 O O . TYR B 1 135 ? 4.137 -30.312 -8.125 1 84.62 135 TYR B O 1
ATOM 3883 N N . ARG B 1 136 ? 2.398 -30.812 -9.523 1 78.75 136 ARG B N 1
ATOM 3884 C CA . ARG B 1 136 ? 2.623 -32.25 -9.383 1 78.75 136 ARG B CA 1
ATOM 3885 C C . ARG B 1 136 ? 3.838 -32.688 -10.188 1 78.75 136 ARG B C 1
ATOM 3887 O O . ARG B 1 136 ? 4.035 -32.25 -11.32 1 78.75 136 ARG B O 1
ATOM 3894 N N . SER B 1 137 ? 4.75 -33.375 -9.453 1 68.38 137 SER B N 1
ATOM 3895 C CA . SER B 1 137 ? 5.91 -33.906 -10.164 1 68.38 137 SER B CA 1
ATOM 3896 C C . SER B 1 137 ? 5.559 -35.156 -10.953 1 68.38 137 SER B C 1
ATOM 3898 O O . SER B 1 137 ? 4.758 -36 -10.5 1 68.38 137 SER B O 1
ATOM 3900 N N . ASN B 1 138 ? 5.586 -35.156 -12.172 1 57.41 138 ASN B N 1
ATOM 3901 C CA . ASN B 1 138 ? 5.492 -36.438 -12.867 1 57.41 138 ASN B CA 1
ATOM 3902 C C . ASN B 1 138 ? 6.742 -37.281 -12.656 1 57.41 138 ASN B C 1
ATOM 3904 O O . ASN B 1 138 ? 7.832 -36.75 -12.453 1 57.41 138 ASN B O 1
ATOM 3908 N N . GLN B 1 139 ? 6.641 -38.406 -11.969 1 51.34 139 GLN B N 1
ATOM 3909 C CA . GLN B 1 139 ? 7.504 -39.469 -11.414 1 51.34 139 GLN B CA 1
ATOM 3910 C C . GLN B 1 139 ? 8.922 -39.344 -11.977 1 51.34 139 GLN B C 1
ATOM 3912 O O . GLN B 1 139 ? 9.898 -39.5 -11.242 1 51.34 139 GLN B O 1
ATOM 3917 N N . GLU B 1 140 ? 9.156 -39.688 -13.281 1 46.22 140 GLU B N 1
ATOM 3918 C CA . GLU B 1 140 ? 10.359 -40.438 -13.625 1 46.22 140 GLU B CA 1
ATOM 3919 C C . GLU B 1 140 ? 11.555 -39.5 -13.797 1 46.22 140 GLU B C 1
ATOM 3921 O O . GLU B 1 140 ? 12.617 -39.906 -14.266 1 46.22 140 GLU B O 1
ATOM 3926 N N . TYR B 1 141 ? 11.344 -38.219 -13.359 1 46.75 141 TYR B N 1
ATOM 3927 C CA . TYR B 1 141 ? 12.492 -37.531 -13.961 1 46.75 141 TYR B CA 1
ATOM 3928 C C . TYR B 1 141 ? 13.656 -37.469 -12.977 1 46.75 141 TYR B C 1
ATOM 3930 O O . TYR B 1 141 ? 13.477 -37.062 -11.828 1 46.75 141 TYR B O 1
ATOM 3938 N N . GLU B 1 142 ? 14.609 -38.312 -13.188 1 48.19 142 GLU B N 1
ATOM 3939 C CA . GLU B 1 142 ? 15.875 -38.375 -12.461 1 48.19 142 GLU B CA 1
ATOM 3940 C C . GLU B 1 142 ? 16.531 -37 -12.391 1 48.19 142 GLU B C 1
ATOM 3942 O O . GLU B 1 142 ? 17.188 -36.656 -11.391 1 48.19 142 GLU B O 1
ATOM 3947 N N . ASN B 1 143 ? 16.5 -36.219 -13.586 1 49.72 143 ASN B N 1
ATOM 3948 C CA . ASN B 1 143 ? 17.219 -34.938 -13.633 1 49.72 143 ASN B CA 1
ATOM 3949 C C . ASN B 1 143 ? 16.281 -33.75 -13.617 1 49.72 143 ASN B C 1
ATOM 3951 O O . ASN B 1 143 ? 15.305 -33.719 -14.375 1 49.72 143 ASN B O 1
ATOM 3955 N N . TYR B 1 144 ? 16.312 -32.969 -12.562 1 50.97 144 TYR B N 1
ATOM 3956 C CA . TYR B 1 144 ? 15.469 -31.781 -12.352 1 50.97 144 TYR B CA 1
ATOM 3957 C C . TYR B 1 144 ? 15.32 -30.984 -13.633 1 50.97 144 TYR B C 1
ATOM 3959 O O . TYR B 1 144 ? 14.297 -30.328 -13.852 1 50.97 144 TYR B O 1
ATOM 3967 N N . LYS B 1 145 ? 16.484 -30.938 -14.32 1 52.16 145 LYS B N 1
ATOM 3968 C CA . LYS B 1 145 ? 16.438 -30.172 -15.57 1 52.16 145 LYS B CA 1
ATOM 3969 C C . LYS B 1 145 ? 15.328 -30.672 -16.484 1 52.16 145 LYS B C 1
ATOM 3971 O O . LYS B 1 145 ? 14.812 -29.922 -17.312 1 52.16 145 LYS B O 1
ATOM 3976 N N . ASP B 1 146 ? 15.234 -32 -16.312 1 49.94 146 ASP B N 1
ATOM 3977 C CA . ASP B 1 146 ? 14.18 -32.594 -17.125 1 49.94 146 ASP B CA 1
ATOM 3978 C C . ASP B 1 146 ? 12.805 -32.375 -16.484 1 49.94 146 ASP B C 1
ATOM 3980 O O . ASP B 1 146 ? 11.82 -32.969 -16.922 1 49.94 146 ASP B O 1
ATOM 3984 N N . LEU B 1 147 ? 12.922 -31.969 -15.352 1 49.06 147 LEU B N 1
ATOM 3985 C CA . LEU B 1 147 ? 11.664 -31.609 -14.711 1 49.06 147 LEU B CA 1
ATOM 3986 C C . LEU B 1 147 ? 10.766 -30.828 -15.672 1 49.06 147 LEU B C 1
ATOM 3988 O O . LEU B 1 147 ? 10.93 -29.609 -15.82 1 49.06 147 LEU B O 1
ATOM 3992 N N . LEU B 1 148 ? 10.797 -31.375 -16.891 1 47.53 148 LEU B N 1
ATOM 3993 C CA . LEU B 1 148 ? 9.82 -30.844 -17.844 1 47.53 148 LEU B CA 1
ATOM 3994 C C . LEU B 1 148 ? 8.492 -30.562 -17.141 1 47.53 148 LEU B C 1
ATOM 3996 O O . LEU B 1 148 ? 7.91 -31.453 -16.516 1 47.53 148 LEU B O 1
ATOM 4000 N N . PHE B 1 149 ? 8.359 -29.484 -16.469 1 51.66 149 PHE B N 1
ATOM 4001 C CA . PHE B 1 149 ? 7.137 -28.984 -15.844 1 51.66 149 PHE B CA 1
ATOM 4002 C C . PHE B 1 149 ? 5.906 -29.453 -16.609 1 51.66 149 PHE B C 1
ATOM 4004 O O . PHE B 1 149 ? 5.914 -29.484 -17.844 1 51.66 149 PHE B O 1
ATOM 4011 N N . THR B 1 150 ? 5.352 -30.594 -16.266 1 53.53 150 THR B N 1
ATOM 4012 C CA . THR B 1 150 ? 4.023 -30.844 -16.812 1 53.53 150 THR B CA 1
ATOM 4013 C C . THR B 1 150 ? 3.318 -29.531 -17.156 1 53.53 150 THR B C 1
ATOM 4015 O O . THR B 1 150 ? 3.256 -28.625 -16.328 1 53.53 150 THR B O 1
ATOM 4018 N N . CYS B 1 151 ? 3.566 -29.281 -18.422 1 58.41 151 CYS B N 1
ATOM 4019 C CA . CYS B 1 151 ? 2.879 -28.141 -19.031 1 58.41 151 CYS B CA 1
ATOM 4020 C C . CYS B 1 151 ? 1.375 -28.234 -18.797 1 58.41 151 CYS B C 1
ATOM 4022 O O . CYS B 1 151 ? 0.821 -29.328 -18.703 1 58.41 151 CYS B O 1
ATOM 4024 N N . GLY B 1 152 ? 0.75 -27.234 -18.375 1 65.75 152 GLY B N 1
ATOM 4025 C CA . GLY B 1 152 ? -0.7 -27.109 -18.391 1 65.75 152 GLY B CA 1
ATOM 4026 C C . GLY B 1 152 ? -1.31 -26.922 -17.016 1 65.75 152 GLY B C 1
ATOM 4027 O O . GLY B 1 152 ? -0.638 -27.109 -16 1 65.75 152 GLY B O 1
ATOM 4028 N N . GLU B 1 153 ? -2.4 -26.516 -17.094 1 79.88 153 GLU B N 1
ATOM 4029 C CA . GLU B 1 153 ? -3.229 -26.266 -15.922 1 79.88 153 GLU B CA 1
ATOM 4030 C C . GLU B 1 153 ? -3.309 -27.5 -15.023 1 79.88 153 GLU B C 1
ATOM 4032 O O . GLU B 1 153 ? -3.441 -27.375 -13.805 1 79.88 153 GLU B O 1
ATOM 4037 N N . GLU B 1 154 ? -3.047 -28.703 -15.648 1 78.81 154 GLU B N 1
ATOM 4038 C CA . GLU B 1 154 ? -3.242 -29.953 -14.914 1 78.81 154 GLU B CA 1
ATOM 4039 C C . GLU B 1 154 ? -2.09 -30.203 -13.945 1 78.81 154 GLU B C 1
ATOM 4041 O O . GLU B 1 154 ? -2.238 -30.953 -12.977 1 78.81 154 GLU B O 1
ATOM 4046 N N . ALA B 1 155 ? -1.026 -29.609 -14.242 1 81.12 155 ALA B N 1
ATOM 4047 C CA . ALA B 1 155 ? 0.136 -29.844 -13.391 1 81.12 155 ALA B CA 1
ATOM 4048 C C . ALA B 1 155 ? 0.017 -29.047 -12.086 1 81.12 155 ALA B C 1
ATOM 4050 O O . ALA B 1 155 ? 0.597 -29.438 -11.07 1 81.12 155 ALA B O 1
ATOM 4051 N N . LEU B 1 156 ? -0.712 -27.969 -12.086 1 88.69 156 LEU B N 1
ATOM 4052 C CA . LEU B 1 156 ? -0.847 -27.125 -10.906 1 88.69 156 LEU B CA 1
ATOM 4053 C C . LEU B 1 156 ? -1.882 -27.703 -9.945 1 88.69 156 LEU B C 1
ATOM 4055 O O . LEU B 1 156 ? -3.041 -27.891 -10.312 1 88.69 156 LEU B O 1
ATOM 4059 N N . VAL B 1 157 ? -1.44 -27.984 -8.75 1 87.75 157 VAL B N 1
ATOM 4060 C CA . VAL B 1 157 ? -2.34 -28.516 -7.727 1 87.75 157 VAL B CA 1
ATOM 4061 C C . VAL B 1 157 ? -2.799 -27.375 -6.809 1 87.75 157 VAL B C 1
ATOM 4063 O O . VAL B 1 157 ? -3.93 -27.391 -6.316 1 87.75 157 VAL B O 1
ATOM 4066 N N . VAL B 1 158 ? -1.89 -26.438 -6.496 1 92.12 158 VAL B N 1
ATOM 4067 C CA . VAL B 1 158 ? -2.166 -25.266 -5.68 1 92.12 158 VAL B CA 1
ATOM 4068 C C . VAL B 1 158 ? -1.49 -24.031 -6.293 1 92.12 158 VAL B C 1
ATOM 4070 O O . VAL B 1 158 ? -0.396 -24.141 -6.855 1 92.12 158 VAL B O 1
ATOM 4073 N N . ALA B 1 159 ? -2.104 -22.953 -6.238 1 95.69 159 ALA B N 1
ATOM 4074 C CA . ALA B 1 159 ? -1.504 -21.688 -6.645 1 95.69 159 ALA B CA 1
ATOM 4075 C C . ALA B 1 159 ? -2.018 -20.531 -5.781 1 95.69 159 ALA B C 1
ATOM 4077 O O . ALA B 1 159 ? -3.137 -20.578 -5.266 1 95.69 159 ALA B O 1
ATOM 4078 N N . GLY B 1 160 ? -1.204 -19.547 -5.625 1 97.62 160 GLY B N 1
ATOM 4079 C CA . GLY B 1 160 ? -1.62 -18.391 -4.848 1 97.62 160 GLY B CA 1
ATOM 4080 C C . GLY B 1 160 ? -0.603 -17.266 -4.863 1 97.62 160 GLY B C 1
ATOM 4081 O O . GLY B 1 160 ? 0.426 -17.359 -5.539 1 97.62 160 GLY B O 1
ATOM 4082 N N . TYR B 1 161 ? -1.001 -16.234 -4.238 1 98.56 161 TYR B N 1
ATOM 4083 C CA . TYR B 1 161 ? -0.118 -15.102 -3.986 1 98.56 161 TYR B CA 1
ATOM 4084 C C . TYR B 1 161 ? -0.392 -14.492 -2.619 1 98.56 161 TYR B C 1
ATOM 4086 O O . TYR B 1 161 ? -1.453 -14.719 -2.033 1 98.56 161 TYR B O 1
ATOM 4094 N N . ILE B 1 162 ? 0.566 -13.82 -2.168 1 98.44 162 ILE B N 1
ATOM 4095 C CA . ILE B 1 162 ? 0.442 -13.047 -0.938 1 98.44 162 ILE B CA 1
ATOM 4096 C C . ILE B 1 162 ? 0.813 -11.586 -1.206 1 98.44 162 ILE B C 1
ATOM 4098 O O . ILE B 1 162 ? 1.762 -11.305 -1.942 1 98.44 162 ILE B O 1
ATOM 4102 N N . ILE B 1 163 ? 0.015 -10.727 -0.692 1 98.31 163 ILE B N 1
ATOM 4103 C CA . ILE B 1 163 ? 0.256 -9.297 -0.843 1 98.31 163 ILE B CA 1
ATOM 4104 C C . ILE B 1 163 ? 0.559 -8.672 0.519 1 98.31 163 ILE B C 1
ATOM 4106 O O . ILE B 1 163 ? -0.152 -8.93 1.495 1 98.31 163 ILE B O 1
ATOM 4110 N N . TYR B 1 164 ? 1.624 -7.98 0.593 1 97.62 164 TYR B N 1
ATOM 4111 C CA . TYR B 1 164 ? 2.059 -7.273 1.791 1 97.62 164 TYR B CA 1
ATOM 4112 C C . TYR B 1 164 ? 1.771 -5.781 1.676 1 97.62 164 TYR B C 1
ATOM 4114 O O . TYR B 1 164 ? 2.641 -5.004 1.277 1 97.62 164 TYR B O 1
ATOM 4122 N N . GLY B 1 165 ? 0.586 -5.383 2.031 1 97.5 165 GLY B N 1
ATOM 4123 C CA . GLY B 1 165 ? 0.153 -3.998 1.969 1 97.5 165 GLY B CA 1
ATOM 4124 C C . GLY B 1 165 ? -0.349 -3.469 3.299 1 97.5 165 GLY B C 1
ATOM 4125 O O . GLY B 1 165 ? 0.269 -3.701 4.34 1 97.5 165 GLY B O 1
ATOM 4126 N N . SER B 1 166 ? -1.429 -2.635 3.219 1 96.25 166 SER B N 1
ATOM 4127 C CA . SER B 1 166 ? -2.025 -2.172 4.469 1 96.25 166 SER B CA 1
ATOM 4128 C C . SER B 1 166 ? -2.438 -3.346 5.352 1 96.25 166 SER B C 1
ATOM 4130 O O . SER B 1 166 ? -2.344 -3.27 6.578 1 96.25 166 SER B O 1
ATOM 4132 N N . CYS B 1 167 ? -2.918 -4.34 4.707 1 96.25 167 CYS B N 1
ATOM 4133 C CA . CYS B 1 167 ? -3.053 -5.664 5.305 1 96.25 167 CYS B CA 1
ATOM 4134 C C . CYS B 1 167 ? -2.201 -6.688 4.562 1 96.25 167 CYS B C 1
ATOM 4136 O O . CYS B 1 167 ? -1.643 -6.387 3.506 1 96.25 167 CYS B O 1
ATOM 4138 N N . THR B 1 168 ? -1.987 -7.773 5.176 1 97.12 168 THR B N 1
ATOM 4139 C CA . THR B 1 168 ? -1.359 -8.898 4.496 1 97.12 168 THR B CA 1
ATOM 4140 C C . THR B 1 168 ? -2.395 -9.969 4.148 1 97.12 168 THR B C 1
ATOM 4142 O O . THR B 1 168 ? -3.014 -10.555 5.039 1 97.12 168 THR B O 1
ATOM 4145 N N . ASP B 1 169 ? -2.549 -10.18 2.883 1 97.94 169 ASP B N 1
ATOM 4146 C CA . ASP B 1 169 ? -3.559 -11.141 2.451 1 97.94 169 ASP B CA 1
ATOM 4147 C C . ASP B 1 169 ? -2.924 -12.297 1.674 1 97.94 169 ASP B C 1
ATOM 4149 O O . ASP B 1 169 ? -2.041 -12.078 0.842 1 97.94 169 ASP B O 1
ATOM 4153 N N . LEU B 1 170 ? -3.355 -13.477 2.006 1 98.06 170 LEU B N 1
ATOM 4154 C CA . LEU B 1 170 ? -3.043 -14.68 1.251 1 98.06 170 LEU B CA 1
ATOM 4155 C C . LEU B 1 170 ? -4.227 -15.109 0.393 1 98.06 170 LEU B C 1
ATOM 4157 O O . LEU B 1 170 ? -5.32 -15.352 0.912 1 98.06 170 LEU B O 1
ATOM 4161 N N . VAL B 1 171 ? -4.055 -15.148 -0.88 1 98.31 171 VAL B N 1
ATOM 4162 C CA . VAL B 1 171 ? -5.062 -15.641 -1.814 1 98.31 171 VAL B CA 1
ATOM 4163 C C . VAL B 1 171 ? -4.609 -16.969 -2.416 1 98.31 171 VAL B C 1
ATOM 4165 O O . VAL B 1 171 ? -3.48 -17.094 -2.895 1 98.31 171 VAL B O 1
ATOM 4168 N N . ILE B 1 172 ? -5.488 -17.953 -2.387 1 96.88 172 ILE B N 1
ATOM 4169 C CA . ILE B 1 172 ? -5.035 -19.297 -2.746 1 96.88 172 ILE B CA 1
ATOM 4170 C C . ILE B 1 172 ? -6.188 -20.078 -3.371 1 96.88 172 ILE B C 1
ATOM 4172 O O . ILE B 1 172 ? -7.355 -19.844 -3.053 1 96.88 172 ILE B O 1
ATOM 4176 N N . THR B 1 173 ? -5.879 -20.938 -4.258 1 95.5 173 THR B N 1
ATOM 4177 C CA . THR B 1 173 ? -6.836 -21.859 -4.871 1 95.5 173 THR B CA 1
ATOM 4178 C C . THR B 1 173 ? -6.246 -23.25 -4.996 1 95.5 173 THR B C 1
ATOM 4180 O O . THR B 1 173 ? -5.031 -23.438 -4.926 1 95.5 173 THR B O 1
ATOM 4183 N N . PHE B 1 174 ? -7.145 -24.188 -5.16 1 91 174 PHE B N 1
ATOM 4184 C CA . PHE B 1 174 ? -6.793 -25.609 -5.195 1 91 174 PHE B CA 1
ATOM 4185 C C . PHE B 1 174 ? -7.414 -26.297 -6.406 1 91 174 PHE B C 1
ATOM 4187 O O . PHE B 1 174 ? -8.523 -25.953 -6.816 1 91 174 PHE B O 1
ATOM 4194 N N . SER B 1 175 ? -6.641 -27.172 -6.938 1 86.5 175 SER B N 1
ATOM 4195 C CA . SER B 1 175 ? -7.195 -28.078 -7.941 1 86.5 175 SER B CA 1
ATOM 4196 C C . SER B 1 175 ? -7.688 -29.375 -7.305 1 86.5 175 SER B C 1
ATOM 4198 O O . SER B 1 175 ? -7.035 -29.922 -6.414 1 86.5 175 SER B O 1
ATOM 4200 N N . PRO B 1 176 ? -8.898 -29.844 -7.594 1 81.69 176 PRO B N 1
ATOM 4201 C CA . PRO B 1 176 ? -9.719 -29.438 -8.734 1 81.69 176 PRO B CA 1
ATOM 4202 C C . PRO B 1 176 ? -10.844 -28.469 -8.328 1 81.69 176 PRO B C 1
ATOM 4204 O O . PRO B 1 176 ? -11.641 -28.062 -9.172 1 81.69 176 PRO B O 1
ATOM 4207 N N . GLU B 1 177 ? -10.977 -28.125 -7.113 1 79.75 177 GLU B N 1
ATOM 4208 C CA . GLU B 1 177 ? -12.102 -27.312 -6.645 1 79.75 177 GLU B CA 1
ATOM 4209 C C . GLU B 1 177 ? -12.172 -25.984 -7.387 1 79.75 177 GLU B C 1
ATOM 4211 O O . GLU B 1 177 ? -13.258 -25.531 -7.766 1 79.75 177 GLU B O 1
ATOM 4216 N N . LYS B 1 178 ? -11.078 -25.391 -7.633 1 82.62 178 LYS B N 1
ATOM 4217 C CA . LYS B 1 178 ? -10.891 -24.125 -8.336 1 82.62 178 LYS B CA 1
ATOM 4218 C C . LYS B 1 178 ? -11.727 -23.016 -7.699 1 82.62 178 LYS B C 1
ATOM 4220 O O . LYS B 1 178 ? -12.406 -22.266 -8.398 1 82.62 178 LYS B O 1
ATOM 4225 N N . ARG B 1 179 ? -11.906 -23.047 -6.426 1 93.12 179 ARG B N 1
ATOM 4226 C CA . ARG B 1 179 ? -12.406 -21.938 -5.629 1 93.12 179 ARG B CA 1
ATOM 4227 C C . ARG B 1 179 ? -11.258 -21.094 -5.07 1 93.12 179 ARG B C 1
ATOM 4229 O O . ARG B 1 179 ? -10.234 -21.641 -4.652 1 93.12 179 ARG B O 1
ATOM 4236 N N . VAL B 1 180 ? -11.461 -19.828 -5.105 1 97.19 180 VAL B N 1
ATOM 4237 C CA . VAL B 1 180 ? -10.391 -18.953 -4.637 1 97.19 180 VAL B CA 1
ATOM 4238 C C . VAL B 1 180 ? -10.703 -18.453 -3.229 1 97.19 180 VAL B C 1
ATOM 4240 O O . VAL B 1 180 ? -11.797 -17.938 -2.977 1 97.19 180 VAL B O 1
ATOM 4243 N N . TYR B 1 181 ? -9.773 -18.641 -2.312 1 96.12 181 TYR B N 1
ATOM 4244 C CA . TYR B 1 181 ? -9.914 -18.219 -0.923 1 96.12 181 TYR B CA 1
ATOM 4245 C C . TYR B 1 181 ? -8.969 -17.062 -0.608 1 96.12 181 TYR B C 1
ATOM 4247 O O . TYR B 1 181 ? -7.844 -17.016 -1.109 1 96.12 181 TYR B O 1
ATOM 4255 N N . GLU B 1 182 ? -9.461 -16.156 0.191 1 96.75 182 GLU B N 1
ATOM 4256 C CA . GLU B 1 182 ? -8.648 -15.047 0.67 1 96.75 182 GLU B CA 1
ATOM 4257 C C . GLU B 1 182 ? -8.594 -15.016 2.195 1 96.75 182 GLU B C 1
ATOM 4259 O O . GLU B 1 182 ? -9.625 -15.102 2.859 1 96.75 182 GLU B O 1
ATOM 4264 N N . PHE B 1 183 ? -7.43 -14.977 2.705 1 96.5 183 PHE B N 1
ATOM 4265 C CA . PHE B 1 183 ? -7.172 -14.891 4.137 1 96.5 183 PHE B CA 1
ATOM 4266 C C . PHE B 1 183 ? -6.402 -13.625 4.477 1 96.5 183 PHE B C 1
ATOM 4268 O O . PHE B 1 183 ? -5.492 -13.227 3.748 1 96.5 183 PHE B O 1
ATOM 4275 N N . THR B 1 184 ? -6.773 -12.969 5.551 1 95.94 184 THR B N 1
ATOM 4276 C CA . THR B 1 184 ? -6.027 -11.828 6.062 1 95.94 184 THR B CA 1
ATOM 4277 C C . THR B 1 184 ? -5.25 -12.203 7.32 1 95.94 184 THR B C 1
ATOM 4279 O O . THR B 1 184 ? -5.77 -12.906 8.188 1 95.94 184 THR B O 1
ATOM 4282 N N . PHE B 1 185 ? -4.039 -11.75 7.383 1 95.19 185 PHE B N 1
ATOM 4283 C CA . PHE B 1 185 ? -3.199 -12.062 8.531 1 95.19 185 PHE B CA 1
ATOM 4284 C C . PHE B 1 185 ? -3.607 -11.234 9.742 1 95.19 185 PHE B C 1
ATOM 4286 O O . PHE B 1 185 ? -3.67 -10 9.664 1 95.19 185 PHE B O 1
ATOM 4293 N N . ASP B 1 186 ? -3.889 -11.875 10.773 1 90 186 ASP B N 1
ATOM 4294 C CA . ASP B 1 186 ? -4.117 -11.25 12.07 1 90 186 ASP B CA 1
ATOM 4295 C C . ASP B 1 186 ? -2.883 -11.359 12.961 1 90 186 ASP B C 1
ATOM 4297 O O . ASP B 1 186 ? -2.604 -12.43 13.508 1 90 186 ASP B O 1
ATOM 4301 N N . ALA B 1 187 ? -2.252 -10.297 13.133 1 83.25 187 ALA B N 1
ATOM 4302 C CA . ALA B 1 187 ? -0.984 -10.305 13.859 1 83.25 187 ALA B CA 1
ATOM 4303 C C . ALA B 1 187 ? -1.2 -10.609 15.336 1 83.25 187 ALA B C 1
ATOM 4305 O O . ALA B 1 187 ? -0.302 -11.125 16 1 83.25 187 ALA B O 1
ATOM 4306 N N . VAL B 1 188 ? -2.334 -10.273 15.836 1 80.69 188 VAL B N 1
ATOM 4307 C CA . VAL B 1 188 ? -2.627 -10.516 17.25 1 80.69 188 VAL B CA 1
ATOM 4308 C C . VAL B 1 188 ? -2.773 -12.016 17.484 1 80.69 188 VAL B C 1
ATOM 4310 O O . VAL B 1 188 ? -2.18 -12.562 18.422 1 80.69 188 VAL B O 1
ATOM 4313 N N . LEU B 1 189 ? -3.471 -12.711 16.609 1 82.31 189 LEU B N 1
ATOM 4314 C CA . LEU B 1 189 ? -3.664 -14.156 16.719 1 82.31 189 LEU B CA 1
ATOM 4315 C C . LEU B 1 189 ? -2.484 -14.906 16.125 1 82.31 189 LEU B C 1
ATOM 4317 O O . LEU B 1 189 ? -2.268 -16.078 16.438 1 82.31 189 LEU B O 1
ATOM 4321 N N . GLY B 1 190 ? -1.822 -14.203 15.234 1 87 190 GLY B N 1
ATOM 4322 C CA . GLY B 1 190 ? -0.732 -14.844 14.516 1 87 190 GLY B CA 1
ATOM 4323 C C . GLY B 1 190 ? -1.207 -15.844 13.477 1 87 190 GLY B C 1
ATOM 4324 O O . GLY B 1 190 ? -0.557 -16.859 13.242 1 87 190 GLY B O 1
ATOM 4325 N N . GLU B 1 191 ? -2.428 -15.633 12.938 1 91.56 191 GLU B N 1
ATOM 4326 C CA . GLU B 1 191 ? -3.02 -16.562 11.977 1 91.56 191 GLU B CA 1
ATOM 4327 C C . GLU B 1 191 ? -3.637 -15.812 10.797 1 91.56 191 GLU B C 1
ATOM 4329 O O . GLU B 1 191 ? -4.055 -14.664 10.938 1 91.56 191 GLU B O 1
ATOM 4334 N N . PHE B 1 192 ? -3.666 -16.516 9.711 1 94.69 192 PHE B N 1
ATOM 4335 C CA . PHE B 1 192 ? -4.445 -16.047 8.578 1 94.69 192 PHE B CA 1
ATOM 4336 C C . PHE B 1 192 ? -5.922 -16.391 8.742 1 94.69 192 PHE B C 1
ATOM 4338 O O . PHE B 1 192 ? -6.27 -17.562 8.93 1 94.69 192 PHE B O 1
ATOM 4345 N N . ILE B 1 193 ? -6.777 -15.375 8.641 1 93.62 193 ILE B N 1
ATOM 4346 C CA . ILE B 1 193 ? -8.203 -15.547 8.883 1 93.62 193 ILE B CA 1
ATOM 4347 C C . ILE B 1 193 ? -8.961 -15.461 7.555 1 93.62 193 ILE B C 1
ATOM 4349 O O . ILE B 1 193 ? -8.734 -14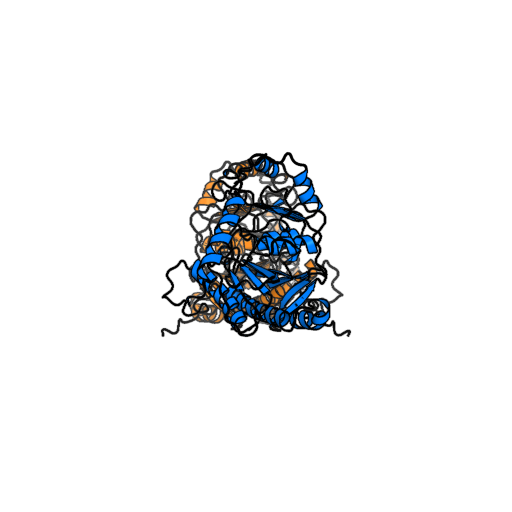.547 6.758 1 93.62 193 ILE B O 1
ATOM 4353 N N . LEU B 1 194 ? -9.859 -16.391 7.328 1 93.69 194 LEU B N 1
ATOM 4354 C CA . LEU B 1 194 ? -10.656 -16.422 6.105 1 93.69 194 LEU B CA 1
ATOM 4355 C C . LEU B 1 194 ? -11.578 -15.211 6.031 1 93.69 194 LEU B C 1
ATOM 4357 O O . LEU B 1 194 ? -12.359 -14.961 6.953 1 93.69 194 LEU B O 1
ATOM 4361 N N . ILE B 1 195 ? -11.453 -14.461 4.969 1 93.19 195 ILE B N 1
ATOM 4362 C CA . ILE B 1 195 ? -12.297 -13.273 4.844 1 93.19 195 ILE B CA 1
ATOM 4363 C C . ILE B 1 195 ? -13.172 -13.398 3.596 1 93.19 195 ILE B C 1
ATOM 4365 O O . ILE B 1 195 ? -14.18 -12.695 3.467 1 93.19 195 ILE B O 1
ATOM 4369 N N . ASN B 1 196 ? -12.75 -14.141 2.619 1 93.81 196 ASN B N 1
ATOM 4370 C CA . ASN B 1 196 ? -13.484 -14.406 1.386 1 93.81 196 ASN B CA 1
ATOM 4371 C C . ASN B 1 196 ? -13.375 -15.875 0.974 1 93.81 196 ASN B C 1
ATOM 4373 O O . ASN B 1 196 ? -12.289 -16.359 0.68 1 93.81 196 ASN B O 1
ATOM 4377 N N . ASP B 1 197 ? -14.477 -16.594 0.917 1 92.75 197 ASP B N 1
ATOM 4378 C CA . ASP B 1 197 ? -14.445 -18.031 0.653 1 92.75 197 ASP B CA 1
ATOM 4379 C C . ASP B 1 197 ? -14.789 -18.328 -0.805 1 92.75 197 ASP B C 1
ATOM 4381 O O . ASP B 1 197 ? -14.828 -19.5 -1.213 1 92.75 197 ASP B O 1
ATOM 4385 N N . ASP B 1 198 ? -15.031 -17.375 -1.562 1 95.19 198 ASP B N 1
ATOM 4386 C CA . ASP B 1 198 ? -15.281 -17.5 -2.994 1 95.19 198 ASP B CA 1
ATOM 4387 C C . ASP B 1 198 ? -14.977 -16.188 -3.719 1 95.19 198 ASP B C 1
ATOM 4389 O O . ASP B 1 198 ? -15.875 -15.547 -4.254 1 95.19 198 ASP B O 1
ATOM 4393 N N . PHE B 1 199 ? -13.742 -15.867 -3.742 1 97.12 199 PHE B N 1
ATOM 4394 C CA . PHE B 1 199 ? -13.266 -14.641 -4.371 1 97.12 199 PHE B CA 1
ATOM 4395 C C . PHE B 1 199 ? -13.453 -14.695 -5.883 1 97.12 199 PHE B C 1
ATOM 4397 O O . PHE B 1 199 ? -12.812 -15.508 -6.562 1 97.12 199 PHE B O 1
ATOM 4404 N N . GLN B 1 200 ? -14.312 -13.836 -6.418 1 98.06 200 GLN B N 1
ATOM 4405 C CA . GLN B 1 200 ? -14.586 -13.766 -7.852 1 98.06 200 GLN B CA 1
ATOM 4406 C C . GLN B 1 200 ? -14.156 -12.422 -8.422 1 98.06 200 GLN B C 1
ATOM 4408 O O . GLN B 1 200 ? -14.359 -11.375 -7.797 1 98.06 200 GLN B O 1
ATOM 4413 N N . ILE B 1 201 ? -13.586 -12.523 -9.523 1 98.06 201 ILE B N 1
ATOM 4414 C CA . ILE B 1 201 ? -13.273 -11.297 -10.25 1 98.06 201 ILE B CA 1
ATOM 4415 C C . ILE B 1 201 ? -14.523 -10.781 -10.961 1 98.06 201 ILE B C 1
ATOM 4417 O O . ILE B 1 201 ? -15.289 -11.562 -11.523 1 98.06 201 ILE B O 1
ATOM 4421 N N . PRO B 1 202 ? -14.844 -9.469 -10.883 1 98 202 PRO B N 1
ATOM 4422 C CA . PRO B 1 202 ? -15.953 -8.945 -11.68 1 98 202 PRO B CA 1
ATOM 4423 C C . PRO B 1 202 ? -15.82 -9.266 -13.164 1 98 202 PRO B C 1
ATOM 4425 O O . PRO B 1 202 ? -14.711 -9.281 -13.695 1 98 202 PRO B O 1
ATOM 4428 N N . LEU B 1 203 ? -16.922 -9.469 -13.797 1 97.5 203 LEU B N 1
ATOM 4429 C CA . LEU B 1 203 ? -16.922 -9.836 -15.203 1 97.5 203 LEU B CA 1
ATOM 4430 C C . LEU B 1 203 ? -16.297 -8.734 -16.062 1 97.5 203 LEU B C 1
ATOM 4432 O O . LEU B 1 203 ? -15.781 -8.992 -17.141 1 97.5 203 LEU B O 1
ATOM 4436 N N . TYR B 1 204 ? -16.484 -7.535 -15.57 1 95.94 204 TYR B N 1
ATOM 4437 C CA . TYR B 1 204 ? -15.961 -6.352 -16.25 1 95.94 204 TYR B CA 1
ATOM 4438 C C . TYR B 1 204 ? -15.562 -5.277 -15.242 1 95.94 204 TYR B C 1
ATOM 4440 O O . TYR B 1 204 ? -16.141 -5.195 -14.156 1 95.94 204 TYR B O 1
ATOM 4448 N N . GLY B 1 205 ? -14.523 -4.531 -15.547 1 95.25 205 GLY B N 1
ATOM 4449 C CA . GLY B 1 205 ? -14.117 -3.359 -14.789 1 95.25 205 GLY B CA 1
ATOM 4450 C C . GLY B 1 205 ? -13.367 -2.338 -15.625 1 95.25 205 GLY B C 1
ATOM 4451 O O . GLY B 1 205 ? -12.977 -2.623 -16.75 1 95.25 205 GLY B O 1
ATOM 4452 N N . ARG B 1 206 ? -13.109 -1.17 -15.117 1 92.62 206 ARG B N 1
ATOM 4453 C CA . ARG B 1 206 ? -12.562 -0.073 -15.914 1 92.62 206 ARG B CA 1
ATOM 4454 C C . ARG B 1 206 ? -11.109 0.192 -15.539 1 92.62 206 ARG B C 1
ATOM 4456 O O . ARG B 1 206 ? -10.531 1.206 -15.945 1 92.62 206 ARG B O 1
ATOM 4463 N N . VAL B 1 207 ? -10.531 -0.742 -14.82 1 94.44 207 VAL B N 1
ATOM 4464 C CA . VAL B 1 207 ? -9.133 -0.562 -14.461 1 94.44 207 VAL B CA 1
ATOM 4465 C C . VAL B 1 207 ? -8.234 -1.26 -15.484 1 94.44 207 VAL B C 1
ATOM 4467 O O . VAL B 1 207 ? -8.523 -2.381 -15.906 1 94.44 207 VAL B O 1
ATOM 4470 N N . CYS B 1 208 ? -7.223 -0.571 -15.938 1 93.75 208 CYS B N 1
ATOM 4471 C CA . CYS B 1 208 ? -6.176 -1.148 -16.766 1 93.75 208 CYS B CA 1
ATOM 4472 C C . CYS B 1 208 ? -4.801 -0.922 -16.156 1 93.75 208 CYS B C 1
ATOM 4474 O O . CYS B 1 208 ? -4.32 0.212 -16.094 1 93.75 208 CYS B O 1
ATOM 4476 N N . CYS B 1 209 ? -4.262 -1.951 -15.703 1 95.19 209 CYS B N 1
ATOM 4477 C CA . CYS B 1 209 ? -2.918 -1.859 -15.141 1 95.19 209 CYS B CA 1
ATOM 4478 C C . CYS B 1 209 ? -1.862 -2.1 -16.219 1 95.19 209 CYS B C 1
ATOM 4480 O O . CYS B 1 209 ? -1.784 -3.191 -16.781 1 95.19 209 CYS B O 1
ATOM 4482 N N . ILE B 1 210 ? -1.094 -1.146 -16.516 1 91.94 210 ILE B N 1
ATOM 4483 C CA . ILE B 1 210 ? -0.028 -1.203 -17.516 1 91.94 210 ILE B CA 1
ATOM 4484 C C . ILE B 1 210 ? 1.029 -0.148 -17.188 1 91.94 210 ILE B C 1
ATOM 4486 O O . ILE B 1 210 ? 0.711 0.919 -16.672 1 91.94 210 ILE B O 1
ATOM 4490 N N . ASP B 1 211 ? 2.24 -0.47 -17.438 1 88.38 211 ASP B N 1
ATOM 4491 C CA . ASP B 1 211 ? 3.311 0.493 -17.203 1 88.38 211 ASP B CA 1
ATOM 4492 C C . ASP B 1 211 ? 3.441 1.472 -18.359 1 88.38 211 ASP B C 1
ATOM 4494 O O . ASP B 1 211 ? 4.195 1.226 -19.297 1 88.38 211 ASP B O 1
ATOM 4498 N N . LYS B 1 212 ? 2.857 2.615 -18.203 1 82.25 212 LYS B N 1
ATOM 4499 C CA . LYS B 1 212 ? 2.838 3.619 -19.266 1 82.25 212 LYS B CA 1
ATOM 4500 C C . LYS B 1 212 ? 4.23 4.191 -19.5 1 82.25 212 LYS B C 1
ATOM 4502 O O . LYS B 1 212 ? 4.5 4.762 -20.562 1 82.25 212 LYS B O 1
ATOM 4507 N N . ALA B 1 213 ? 5.051 4.043 -18.531 1 76.88 213 ALA B N 1
ATOM 4508 C CA . ALA B 1 213 ? 6.406 4.566 -18.688 1 76.88 213 ALA B CA 1
ATOM 4509 C C . ALA B 1 213 ? 7.145 3.861 -19.828 1 76.88 213 ALA B C 1
ATOM 4511 O O . ALA B 1 213 ? 8.109 4.398 -20.375 1 76.88 213 ALA B O 1
ATOM 4512 N N . ASN B 1 214 ? 6.656 2.709 -20.172 1 79.69 214 ASN B N 1
ATOM 4513 C CA . ASN B 1 214 ? 7.316 1.917 -21.203 1 79.69 214 ASN B CA 1
ATOM 4514 C C . ASN B 1 214 ? 6.625 2.07 -22.562 1 79.69 214 ASN B C 1
ATOM 4516 O O . ASN B 1 214 ? 6.902 1.314 -23.5 1 79.69 214 ASN B O 1
ATOM 4520 N N . THR B 1 215 ? 5.797 3.045 -22.688 1 79.5 215 THR B N 1
ATOM 4521 C CA . THR B 1 215 ? 4.957 3.207 -23.875 1 79.5 215 THR B CA 1
ATOM 4522 C C . THR B 1 215 ? 5.805 3.234 -25.141 1 79.5 215 THR B C 1
ATOM 4524 O O . THR B 1 215 ? 5.438 2.633 -26.156 1 79.5 215 THR B O 1
ATOM 4527 N N . ASN B 1 216 ? 6.93 3.83 -25.047 1 78.94 216 ASN B N 1
ATOM 4528 C CA . ASN B 1 216 ? 7.781 3.971 -26.219 1 78.94 216 ASN B CA 1
ATOM 4529 C C . ASN B 1 216 ? 8.5 2.664 -26.562 1 78.94 216 ASN B C 1
ATOM 4531 O O . ASN B 1 216 ? 9.039 2.51 -27.656 1 78.94 216 ASN B O 1
ATOM 4535 N N . GLU B 1 217 ? 8.469 1.733 -25.656 1 83.75 217 GLU B N 1
ATOM 4536 C CA . GLU B 1 217 ? 9.195 0.48 -25.828 1 83.75 217 GLU B CA 1
ATOM 4537 C C . GLU B 1 217 ? 8.258 -0.644 -26.266 1 83.75 217 GLU B C 1
ATOM 4539 O O . GLU B 1 217 ? 8.711 -1.725 -26.641 1 83.75 217 GLU B O 1
ATOM 4544 N N . TRP B 1 218 ? 7.047 -0.31 -26.234 1 82.31 218 TRP B N 1
ATOM 4545 C CA . TRP B 1 218 ? 6.105 -1.383 -26.531 1 82.31 218 TRP B CA 1
ATOM 4546 C C . TRP B 1 218 ? 6.211 -1.802 -28 1 82.31 218 TRP B C 1
ATOM 4548 O O . TRP B 1 218 ? 6.375 -0.957 -28.891 1 82.31 218 TRP B O 1
ATOM 4558 N N . GLN B 1 219 ? 6.105 -3.002 -28.234 1 77.75 219 GLN B N 1
ATOM 4559 C CA . GLN B 1 219 ? 6.184 -3.525 -29.594 1 77.75 219 GLN B CA 1
ATOM 4560 C C . GLN B 1 219 ? 4.84 -3.41 -30.312 1 77.75 219 GLN B C 1
ATOM 4562 O O . GLN B 1 219 ? 4.781 -3.439 -31.547 1 77.75 219 GLN B O 1
ATOM 4567 N N . TYR B 1 220 ? 3.836 -3.248 -29.5 1 75.94 220 TYR B N 1
ATOM 4568 C CA . TYR B 1 220 ? 2.5 -3.066 -30.047 1 75.94 220 TYR B CA 1
ATOM 4569 C C . TYR B 1 220 ? 2.102 -1.595 -30.047 1 75.94 220 TYR B C 1
ATOM 4571 O O . TYR B 1 220 ? 1.591 -1.09 -29.031 1 75.94 220 TYR B O 1
ATOM 4579 N N . LYS B 1 221 ? 2.197 -0.976 -31.094 1 73.38 221 LYS B N 1
ATOM 4580 C CA . LYS B 1 221 ? 1.921 0.457 -31.156 1 73.38 221 LYS B CA 1
ATOM 4581 C C . LYS B 1 221 ? 0.444 0.744 -30.906 1 73.38 221 LYS B C 1
ATOM 4583 O O . LYS B 1 221 ? 0.094 1.803 -30.375 1 73.38 221 LYS B O 1
ATOM 4588 N N . SER B 1 222 ? -0.377 -0.204 -31.281 1 75.69 222 SER B N 1
ATOM 4589 C CA . SER B 1 222 ? -1.815 -0.047 -31.094 1 75.69 222 SER B CA 1
ATOM 4590 C C . SER B 1 222 ? -2.17 0.056 -29.609 1 75.69 222 SER B C 1
ATOM 4592 O O . SER B 1 222 ? -3.203 0.627 -29.266 1 75.69 222 SER B O 1
ATOM 4594 N N . LEU B 1 223 ? -1.273 -0.512 -28.781 1 78.5 223 LEU B N 1
ATOM 4595 C CA . LEU B 1 223 ? -1.497 -0.442 -27.328 1 78.5 223 LEU B CA 1
ATOM 4596 C C . LEU B 1 223 ? -1.398 0.997 -26.844 1 78.5 223 LEU B C 1
ATOM 4598 O O . LEU B 1 223 ? -2.143 1.401 -25.938 1 78.5 223 LEU B O 1
ATOM 4602 N N . GLY B 1 224 ? -0.556 1.692 -27.422 1 72.94 224 GLY B N 1
ATOM 4603 C CA . GLY B 1 224 ? -0.439 3.104 -27.094 1 72.94 224 GLY B CA 1
ATOM 4604 C C . GLY B 1 224 ? -1.7 3.893 -27.391 1 72.94 224 GLY B C 1
ATOM 4605 O O . GLY B 1 224 ? -2.156 4.68 -26.562 1 72.94 224 GLY B O 1
ATOM 4606 N N . ASP B 1 225 ? -2.229 3.645 -28.516 1 74.06 225 ASP B N 1
ATOM 4607 C CA . ASP B 1 225 ? -3.477 4.293 -28.906 1 74.06 225 ASP B CA 1
ATOM 4608 C C . ASP B 1 225 ? -4.621 3.887 -27.984 1 74.06 225 ASP B C 1
ATOM 4610 O O . ASP B 1 225 ? -5.453 4.719 -27.609 1 74.06 225 ASP B O 1
ATOM 4614 N N . PHE B 1 226 ? -4.594 2.686 -27.656 1 75.06 226 PHE B N 1
ATOM 4615 C CA . PHE B 1 226 ? -5.621 2.174 -26.75 1 75.06 226 PHE B CA 1
ATOM 4616 C C . PHE B 1 226 ? -5.559 2.881 -25.406 1 75.06 226 PHE B C 1
ATOM 4618 O O . PHE B 1 226 ? -6.578 3.361 -24.906 1 75.06 226 PHE B O 1
ATOM 4625 N N . ILE B 1 227 ? -4.457 3.004 -24.906 1 76.38 227 ILE B N 1
ATOM 4626 C CA . ILE B 1 227 ? -4.27 3.572 -23.578 1 76.38 227 ILE B CA 1
ATOM 4627 C C . ILE B 1 227 ? -4.613 5.062 -23.594 1 76.38 227 ILE B C 1
ATOM 4629 O O . ILE B 1 227 ? -5.148 5.594 -22.625 1 76.38 227 ILE B O 1
ATOM 4633 N N . THR B 1 228 ? -4.359 5.664 -24.688 1 69.62 228 THR B N 1
ATOM 4634 C CA . THR B 1 228 ? -4.594 7.098 -24.812 1 69.62 228 THR B CA 1
ATOM 4635 C C . THR B 1 228 ? -6.078 7.391 -25 1 69.62 228 THR B C 1
ATOM 4637 O O . THR B 1 228 ? -6.586 8.398 -24.5 1 69.62 228 THR B O 1
ATOM 4640 N N . ASN B 1 229 ? -6.805 6.508 -25.625 1 71.5 229 ASN B N 1
ATOM 4641 C CA . ASN B 1 229 ? -8.18 6.805 -26.016 1 71.5 229 ASN B CA 1
ATOM 4642 C C . ASN B 1 229 ? -9.18 6.008 -25.188 1 71.5 229 ASN B C 1
ATOM 4644 O O . ASN B 1 229 ? -10.391 6.086 -25.422 1 71.5 229 ASN B O 1
ATOM 4648 N N . THR B 1 230 ? -8.688 5.438 -24.25 1 72.25 230 THR B N 1
ATOM 4649 C CA . THR B 1 230 ? -9.562 4.535 -23.5 1 72.25 230 THR B CA 1
ATOM 4650 C C . THR B 1 230 ? -10.234 5.266 -22.344 1 72.25 230 THR B C 1
ATOM 4652 O O . THR B 1 230 ? -9.781 6.34 -21.938 1 72.25 230 THR B O 1
ATOM 4655 N N . ASN B 1 231 ? -11.359 4.668 -21.984 1 79.38 231 ASN B N 1
ATOM 4656 C CA . ASN B 1 231 ? -12.055 5.152 -20.797 1 79.38 231 ASN B CA 1
ATOM 4657 C C . ASN B 1 231 ? -11.602 4.414 -19.531 1 79.38 231 ASN B C 1
ATOM 4659 O O . ASN B 1 231 ? -12.156 4.629 -18.453 1 79.38 231 ASN B O 1
ATOM 4663 N N . TYR B 1 232 ? -10.57 3.6 -19.75 1 86.75 232 TYR B N 1
ATOM 4664 C CA . TYR B 1 232 ? -10.016 2.873 -18.625 1 86.75 232 TYR B CA 1
ATOM 4665 C C . TYR B 1 232 ? -9.25 3.811 -17.688 1 86.75 232 TYR B C 1
ATOM 4667 O O . TYR B 1 232 ? -8.656 4.793 -18.141 1 86.75 232 TYR B O 1
ATOM 4675 N N . TYR B 1 233 ? -9.344 3.523 -16.438 1 87.88 233 TYR B N 1
ATOM 4676 C CA . TYR B 1 233 ? -8.414 4.121 -15.484 1 87.88 233 TYR B CA 1
ATOM 4677 C C . TYR B 1 233 ? -7.066 3.412 -15.516 1 87.88 233 TYR B C 1
ATOM 4679 O O . TYR B 1 233 ? -6.945 2.27 -15.07 1 87.88 233 TYR B O 1
ATOM 4687 N N . ILE B 1 234 ? -6.098 4.121 -16.062 1 88.75 234 ILE B N 1
ATOM 4688 C CA . ILE B 1 234 ? -4.773 3.523 -16.188 1 88.75 234 ILE B CA 1
ATOM 4689 C C . ILE B 1 234 ? -4.043 3.59 -14.852 1 88.75 234 ILE B C 1
ATOM 4691 O O . ILE B 1 234 ? -3.943 4.656 -14.242 1 88.75 234 ILE B O 1
ATOM 4695 N N . LYS B 1 235 ? -3.611 2.451 -14.422 1 91.5 235 LYS B N 1
ATOM 4696 C CA . LYS B 1 235 ? -2.918 2.361 -13.141 1 91.5 235 LYS B CA 1
ATOM 4697 C C . LYS B 1 235 ? -1.631 1.552 -13.266 1 91.5 235 LYS B C 1
ATOM 4699 O O . LYS B 1 235 ? -1.521 0.683 -14.133 1 91.5 235 LYS B O 1
ATOM 4704 N N . HIS B 1 236 ? -0.726 1.854 -12.438 1 92.88 236 HIS B N 1
ATOM 4705 C CA . HIS B 1 236 ? 0.512 1.103 -12.258 1 92.88 236 HIS B CA 1
ATOM 4706 C C . HIS B 1 236 ? 1.031 1.235 -10.828 1 92.88 236 HIS B C 1
ATOM 4708 O O . HIS B 1 236 ? 1.594 2.27 -10.461 1 92.88 236 HIS B O 1
ATOM 4714 N N . LEU B 1 237 ? 0.969 0.172 -10.117 1 95.06 237 LEU B N 1
ATOM 4715 C CA . LEU B 1 237 ? 1.228 0.23 -8.68 1 95.06 237 LEU B CA 1
ATOM 4716 C C . LEU B 1 237 ? 2.648 -0.229 -8.367 1 95.06 237 LEU B C 1
ATOM 4718 O O . LEU B 1 237 ? 3.033 -0.309 -7.199 1 95.06 237 LEU B O 1
ATOM 4722 N N . GLY B 1 238 ? 3.455 -0.625 -9.352 1 93.5 238 GLY B N 1
ATOM 4723 C CA . GLY B 1 238 ? 4.855 -0.954 -9.141 1 93.5 238 GLY B CA 1
ATOM 4724 C C . GLY B 1 238 ? 5.078 -2.408 -8.773 1 93.5 238 GLY B C 1
ATOM 4725 O O . GLY B 1 238 ? 6.223 -2.861 -8.672 1 93.5 238 GLY B O 1
ATOM 4726 N N . SER B 1 239 ? 4.098 -3.146 -8.508 1 96.19 239 SER B N 1
ATOM 4727 C CA . SER B 1 239 ? 4.086 -4.574 -8.211 1 96.19 239 SER B CA 1
ATOM 4728 C C . SER B 1 239 ? 3.031 -5.301 -9.039 1 96.19 239 SER B C 1
ATOM 4730 O O . SER B 1 239 ? 1.863 -4.91 -9.055 1 96.19 239 SER B O 1
ATOM 4732 N N . PHE B 1 240 ? 3.482 -6.348 -9.727 1 97.56 240 PHE B N 1
ATOM 4733 C CA . PHE B 1 240 ? 2.537 -7.109 -10.539 1 97.56 240 PHE B CA 1
ATOM 4734 C C . PHE B 1 240 ? 1.446 -7.715 -9.664 1 97.56 240 PHE B C 1
ATOM 4736 O O . PHE B 1 240 ? 0.275 -7.734 -10.047 1 97.56 240 PHE B O 1
ATOM 4743 N N . VAL B 1 241 ? 1.825 -8.18 -8.5 1 98.31 241 VAL B N 1
ATOM 4744 C CA . VAL B 1 241 ? 0.88 -8.789 -7.57 1 98.31 241 VAL B CA 1
ATOM 4745 C C . VAL B 1 241 ? -0.136 -7.746 -7.105 1 98.31 241 VAL B C 1
ATOM 4747 O O . VAL B 1 241 ? -1.333 -8.031 -7.027 1 98.31 241 VAL B O 1
ATOM 4750 N N . SER B 1 242 ? 0.34 -6.559 -6.785 1 97.88 242 SER B N 1
ATOM 4751 C CA . SER B 1 242 ? -0.567 -5.492 -6.371 1 97.88 242 SER B CA 1
ATOM 4752 C C . SER B 1 242 ? -1.523 -5.113 -7.496 1 97.88 242 SER B C 1
ATOM 4754 O O . SER B 1 242 ? -2.713 -4.898 -7.258 1 97.88 242 SER B O 1
ATOM 4756 N N . ASN B 1 243 ? -1.007 -4.988 -8.719 1 97.75 243 ASN B N 1
ATOM 4757 C CA . ASN B 1 243 ? -1.849 -4.727 -9.883 1 97.75 243 ASN B CA 1
ATOM 4758 C C . ASN B 1 243 ? -2.906 -5.812 -10.062 1 97.75 243 ASN B C 1
ATOM 4760 O O . ASN B 1 243 ? -4.078 -5.512 -10.289 1 97.75 243 ASN B O 1
ATOM 4764 N N . PHE B 1 244 ? -2.43 -7.047 -9.922 1 98.5 244 PHE B N 1
ATOM 4765 C CA . PHE B 1 244 ? -3.312 -8.188 -10.094 1 98.5 244 PHE B CA 1
ATOM 4766 C C . PHE B 1 244 ? -4.422 -8.18 -9.047 1 98.5 244 PHE B C 1
ATOM 4768 O O . PHE B 1 244 ? -5.59 -8.398 -9.375 1 98.5 244 PHE B O 1
ATOM 4775 N N . HIS B 1 245 ? -4.074 -7.875 -7.82 1 98.44 245 HIS B N 1
ATOM 4776 C CA . HIS B 1 245 ? -5.059 -7.855 -6.742 1 98.44 245 HIS B CA 1
ATOM 4777 C C . HIS B 1 245 ? -6.086 -6.75 -6.957 1 98.44 245 HIS B C 1
ATOM 4779 O O . HIS B 1 245 ? -7.27 -6.934 -6.672 1 98.44 245 HIS B O 1
ATOM 4785 N N . LEU B 1 246 ? -5.617 -5.617 -7.406 1 97.75 246 LEU B N 1
ATOM 4786 C CA . LEU B 1 246 ? -6.531 -4.527 -7.738 1 97.75 246 LEU B CA 1
ATOM 4787 C C . LEU B 1 246 ? -7.551 -4.973 -8.781 1 97.75 246 LEU B C 1
ATOM 4789 O O . LEU B 1 246 ? -8.75 -4.715 -8.641 1 97.75 246 LEU B O 1
ATOM 4793 N N . VAL B 1 247 ? -7.07 -5.645 -9.828 1 97.75 247 VAL B N 1
ATOM 4794 C CA . VAL B 1 247 ? -7.938 -6.125 -10.898 1 97.75 247 VAL B CA 1
ATOM 4795 C C . VAL B 1 247 ? -8.898 -7.18 -10.352 1 97.75 247 VAL B C 1
ATOM 4797 O O . VAL B 1 247 ? -10.07 -7.207 -10.727 1 97.75 247 VAL B O 1
ATOM 4800 N N . MET B 1 248 ? -8.391 -8.023 -9.484 1 98.12 248 MET B N 1
ATOM 4801 C CA . MET B 1 248 ? -9.234 -9.039 -8.859 1 98.12 248 MET B CA 1
ATOM 4802 C C . MET B 1 248 ? -10.406 -8.398 -8.125 1 98.12 248 MET B C 1
ATOM 4804 O O . MET B 1 248 ? -11.523 -8.898 -8.164 1 98.12 248 MET B O 1
ATOM 4808 N N . ARG B 1 249 ? -10.156 -7.262 -7.484 1 96.88 249 ARG B N 1
ATOM 4809 C CA . ARG B 1 249 ? -11.156 -6.609 -6.641 1 96.88 249 ARG B CA 1
ATOM 4810 C C . ARG B 1 249 ? -12.062 -5.703 -7.465 1 96.88 249 ARG B C 1
ATOM 4812 O O . ARG B 1 249 ? -13.281 -5.707 -7.289 1 96.88 249 ARG B O 1
ATOM 4819 N N . LYS B 1 250 ? -11.539 -4.957 -8.391 1 96.19 250 LYS B N 1
ATOM 4820 C CA . LYS B 1 250 ? -12.281 -3.912 -9.086 1 96.19 250 LYS B CA 1
ATOM 4821 C C . LYS B 1 250 ? -12.734 -4.391 -10.469 1 96.19 250 LYS B C 1
ATOM 4823 O O . LYS B 1 250 ? -13.633 -3.799 -11.07 1 96.19 250 LYS B O 1
ATOM 4828 N N . GLY B 1 251 ? -12.125 -5.406 -10.938 1 97.19 251 GLY B N 1
ATOM 4829 C CA . GLY B 1 251 ? -12.289 -5.773 -12.336 1 97.19 251 GLY B CA 1
ATOM 4830 C C . GLY B 1 251 ? -11.414 -4.969 -13.273 1 97.19 251 GLY B C 1
ATOM 4831 O O . GLY B 1 251 ? -10.945 -3.883 -12.914 1 97.19 251 GLY B O 1
ATOM 4832 N N . GLY B 1 252 ? -11.18 -5.531 -14.359 1 96.44 252 GLY B N 1
ATOM 4833 C CA . GLY B 1 252 ? -10.305 -4.902 -15.344 1 96.44 252 GLY B CA 1
ATOM 4834 C C . GLY B 1 252 ? -9.289 -5.855 -15.938 1 96.44 252 GLY B C 1
ATOM 4835 O O . GLY B 1 252 ? -9.57 -7.043 -16.109 1 96.44 252 GLY B O 1
ATOM 4836 N N . VAL B 1 253 ? -8.125 -5.191 -16.359 1 95.38 253 VAL B N 1
ATOM 4837 C CA . VAL B 1 253 ? -7.129 -6.027 -17.031 1 95.38 253 VAL B CA 1
ATOM 4838 C C . VAL B 1 253 ? -5.723 -5.566 -16.641 1 95.38 253 VAL B C 1
ATOM 4840 O O . VAL B 1 253 ? -5.512 -4.391 -16.344 1 95.38 253 VAL B O 1
ATOM 4843 N N . ILE B 1 254 ? -4.867 -6.473 -16.531 1 96.5 254 ILE B N 1
ATOM 4844 C CA . ILE B 1 254 ? -3.434 -6.219 -16.438 1 96.5 254 ILE B CA 1
ATOM 4845 C C . ILE B 1 254 ? -2.746 -6.625 -17.734 1 96.5 254 ILE B C 1
ATOM 4847 O O . ILE B 1 254 ? -2.994 -7.711 -18.266 1 96.5 254 ILE B O 1
ATOM 4851 N N . ILE B 1 255 ? -1.935 -5.723 -18.281 1 93 255 ILE B N 1
ATOM 4852 C CA . ILE B 1 255 ? -1.238 -5.98 -19.531 1 93 255 ILE B CA 1
ATOM 4853 C C . ILE B 1 255 ? 0.264 -5.789 -19.344 1 93 255 ILE B C 1
ATOM 4855 O O . ILE B 1 255 ? 0.705 -4.746 -18.844 1 93 255 ILE B O 1
ATOM 4859 N N . ASP B 1 256 ? 0.974 -6.777 -19.562 1 93.88 256 ASP B N 1
ATOM 4860 C CA . ASP B 1 256 ? 2.428 -6.715 -19.672 1 93.88 256 ASP B CA 1
ATOM 4861 C C . ASP B 1 256 ? 2.902 -7.086 -21.062 1 93.88 256 ASP B C 1
ATOM 4863 O O . ASP B 1 256 ? 3.225 -8.242 -21.328 1 93.88 256 ASP B O 1
ATOM 4867 N N . PRO B 1 257 ? 2.996 -6.117 -21.906 1 90.5 257 PRO B N 1
ATOM 4868 C CA . PRO B 1 257 ? 3.393 -6.371 -23.281 1 90.5 257 PRO B CA 1
ATOM 4869 C C . PRO B 1 257 ? 4.898 -6.562 -23.453 1 90.5 257 PRO B C 1
ATOM 4871 O O . PRO B 1 257 ? 5.668 -6.172 -22.562 1 90.5 257 PRO B O 1
ATOM 4874 N N . PRO B 1 258 ? 5.234 -7.191 -24.562 1 90.25 258 PRO B N 1
ATOM 4875 C CA . PRO B 1 258 ? 6.672 -7.227 -24.844 1 90.25 258 PRO B CA 1
ATOM 4876 C C . PRO B 1 258 ? 7.258 -5.84 -25.109 1 90.25 258 PRO B C 1
ATOM 4878 O O . PRO B 1 258 ? 6.598 -4.992 -25.719 1 90.25 258 PRO B O 1
ATOM 4881 N N . THR B 1 259 ? 8.391 -5.633 -24.562 1 89.75 259 THR B N 1
ATOM 4882 C CA . THR B 1 259 ? 9.117 -4.387 -24.781 1 89.75 259 THR B CA 1
ATOM 4883 C C . THR B 1 259 ? 10.445 -4.652 -25.5 1 89.75 259 THR B C 1
ATOM 4885 O O . THR B 1 259 ? 10.844 -5.809 -25.656 1 89.75 259 THR B O 1
ATOM 4888 N N . GLU B 1 260 ? 11.062 -3.578 -25.922 1 90.38 260 GLU B N 1
ATOM 4889 C CA . GLU B 1 260 ? 12.383 -3.725 -26.531 1 90.38 260 GLU B CA 1
ATOM 4890 C C . GLU B 1 260 ? 13.383 -4.305 -25.531 1 90.38 260 GLU B C 1
ATOM 4892 O O . GLU B 1 260 ? 14.211 -5.141 -25.891 1 90.38 260 GLU B O 1
ATOM 4897 N N . THR B 1 261 ? 13.289 -3.916 -24.281 1 90.56 261 THR B N 1
ATOM 4898 C CA . THR B 1 261 ? 14.172 -4.383 -23.219 1 90.56 261 THR B CA 1
ATOM 4899 C C . THR B 1 261 ? 13.852 -5.828 -22.844 1 90.56 261 THR B C 1
ATOM 4901 O O . THR B 1 261 ? 14.75 -6.613 -22.547 1 90.56 261 THR B O 1
ATOM 4904 N N . PHE B 1 262 ? 12.57 -6.125 -22.859 1 92.06 262 PHE B N 1
ATOM 4905 C CA . PHE B 1 262 ? 12.094 -7.465 -22.531 1 92.06 262 PHE B CA 1
ATOM 4906 C C . PHE B 1 262 ? 11.195 -8 -23.656 1 92.06 262 PHE B C 1
ATOM 4908 O O . PHE B 1 262 ? 9.984 -8.148 -23.469 1 92.06 262 PHE B O 1
ATOM 4915 N N . PRO B 1 263 ? 11.805 -8.445 -24.703 1 90 263 PRO B N 1
ATOM 4916 C CA . PRO B 1 263 ? 11.008 -8.883 -25.859 1 90 263 PRO B CA 1
ATOM 4917 C C . PRO B 1 263 ? 10.18 -10.133 -25.562 1 90 263 PRO B C 1
ATOM 4919 O O . PRO B 1 263 ? 9.156 -10.359 -26.219 1 90 263 PRO B O 1
ATOM 4922 N N . ASN B 1 264 ? 10.648 -10.984 -24.625 1 90.25 264 ASN B N 1
ATOM 4923 C CA . ASN B 1 264 ? 9.922 -12.195 -24.25 1 90.25 264 ASN B CA 1
ATOM 4924 C C . ASN B 1 264 ? 9.203 -12.023 -22.922 1 90.25 264 ASN B C 1
ATOM 4926 O O . ASN B 1 264 ? 8.977 -13.008 -22.203 1 90.25 264 ASN B O 1
ATOM 4930 N N . GLY B 1 265 ? 8.906 -10.789 -22.578 1 91.19 265 GLY B N 1
ATOM 4931 C CA . GLY B 1 265 ? 8.219 -10.508 -21.328 1 91.19 265 GLY B CA 1
ATOM 4932 C C . GLY B 1 265 ? 9.164 -10.383 -20.141 1 91.19 265 GLY B C 1
ATOM 4933 O O . GLY B 1 265 ? 10.312 -10.82 -20.203 1 91.19 265 GLY B O 1
ATOM 4934 N N . GLN B 1 266 ? 8.648 -9.852 -19.125 1 91.31 266 GLN B N 1
ATOM 4935 C CA . GLN B 1 266 ? 9.461 -9.531 -17.969 1 91.31 266 GLN B CA 1
ATOM 4936 C C . GLN B 1 266 ? 9.328 -10.602 -16.891 1 91.31 266 GLN B C 1
ATOM 4938 O O . GLN B 1 266 ? 10.234 -10.789 -16.062 1 91.31 266 GLN B O 1
ATOM 4943 N N . PHE B 1 267 ? 8.25 -11.32 -16.891 1 94.12 267 PHE B N 1
ATOM 4944 C CA . PHE B 1 267 ? 7.926 -12.133 -15.727 1 94.12 267 PHE B CA 1
ATOM 4945 C C . PHE B 1 267 ? 8.008 -13.617 -16.062 1 94.12 267 PHE B C 1
ATOM 4947 O O . PHE B 1 267 ? 7.629 -14.031 -17.156 1 94.12 267 PHE B O 1
ATOM 4954 N N . GLN B 1 268 ? 8.43 -14.414 -15.117 1 93.19 268 GLN B N 1
ATOM 4955 C CA . GLN B 1 268 ? 8.656 -15.836 -15.305 1 93.19 268 GLN B CA 1
ATOM 4956 C C . GLN B 1 268 ? 7.344 -16.609 -15.32 1 93.19 268 GLN B C 1
ATOM 4958 O O . GLN B 1 268 ? 6.461 -16.344 -14.492 1 93.19 268 GLN B O 1
ATOM 4963 N N . ILE B 1 269 ? 7.305 -17.531 -16.188 1 91.75 269 ILE B N 1
ATOM 4964 C CA . ILE B 1 269 ? 6.078 -18.297 -16.406 1 91.75 269 ILE B CA 1
ATOM 4965 C C . ILE B 1 269 ? 5.797 -19.188 -15.195 1 91.75 269 ILE B C 1
ATOM 4967 O O . ILE B 1 269 ? 4.715 -19.125 -14.609 1 91.75 269 ILE B O 1
ATOM 4971 N N . LEU B 1 270 ? 6.758 -19.891 -14.703 1 88.88 270 LEU B N 1
ATOM 4972 C CA . LEU B 1 270 ? 6.555 -20.938 -13.719 1 88.88 270 LEU B CA 1
ATOM 4973 C C . LEU B 1 270 ? 6.305 -20.359 -12.328 1 88.88 270 LEU B C 1
ATOM 4975 O O . LEU B 1 270 ? 5.445 -20.844 -11.594 1 88.88 270 LEU B O 1
ATOM 4979 N N . THR B 1 271 ? 7.02 -19.328 -11.961 1 93 271 THR B N 1
ATOM 4980 C CA . THR B 1 271 ? 7.016 -18.859 -10.586 1 93 271 THR B CA 1
ATOM 4981 C C . THR B 1 271 ? 5.984 -17.734 -10.398 1 93 271 THR B C 1
ATOM 4983 O O . THR B 1 271 ? 5.57 -17.453 -9.273 1 93 271 THR B O 1
ATOM 4986 N N . LYS B 1 272 ? 5.555 -17.141 -11.461 1 95.69 272 LYS B N 1
ATOM 4987 C CA . LYS B 1 272 ? 4.711 -15.969 -11.281 1 95.69 272 LYS B CA 1
ATOM 4988 C C . LYS B 1 272 ? 3.473 -16.031 -12.172 1 95.69 272 LYS B C 1
ATOM 4990 O O . LYS B 1 272 ? 2.344 -16.031 -11.68 1 95.69 272 LYS B O 1
ATOM 4995 N N . LEU B 1 273 ? 3.666 -16.219 -13.484 1 95.62 273 LEU B N 1
ATOM 4996 C CA . LEU B 1 273 ? 2.559 -16.062 -14.422 1 95.62 273 LEU B CA 1
ATOM 4997 C C . LEU B 1 273 ? 1.579 -17.234 -14.297 1 95.62 273 LEU B C 1
ATOM 4999 O O . LEU B 1 273 ? 0.365 -17.031 -14.25 1 95.62 273 LEU B O 1
ATOM 5003 N N . ASN B 1 274 ? 2.059 -18.453 -14.211 1 94.38 274 ASN B N 1
ATOM 5004 C CA . ASN B 1 274 ? 1.183 -19.609 -14.094 1 94.38 274 ASN B CA 1
ATOM 5005 C C . ASN B 1 274 ? 0.356 -19.562 -12.812 1 94.38 274 ASN B C 1
ATOM 5007 O O . ASN B 1 274 ? -0.864 -19.734 -12.852 1 94.38 274 ASN B O 1
ATOM 5011 N N . PRO B 1 275 ? 1.036 -19.328 -11.672 1 95.69 275 PRO B N 1
ATOM 5012 C CA . PRO B 1 275 ? 0.25 -19.25 -10.438 1 95.69 275 PRO B CA 1
ATOM 5013 C C . PRO B 1 275 ? -0.851 -18.188 -10.516 1 95.69 275 PRO B C 1
ATOM 5015 O O . PRO B 1 275 ? -1.994 -18.453 -10.133 1 95.69 275 PRO B O 1
ATOM 5018 N N . LEU B 1 276 ? -0.577 -17.031 -11.016 1 97.75 276 LEU B N 1
ATOM 5019 C CA . LEU B 1 276 ? -1.555 -15.953 -11.078 1 97.75 276 LEU B CA 1
ATOM 5020 C C . LEU B 1 276 ? -2.646 -16.266 -12.094 1 97.75 276 LEU B C 1
ATOM 5022 O O . LEU B 1 276 ? -3.82 -15.969 -11.859 1 97.75 276 LEU B O 1
ATOM 5026 N N . ALA B 1 277 ? -2.219 -16.828 -13.195 1 96.81 277 ALA B N 1
ATOM 5027 C CA . ALA B 1 277 ? -3.199 -17.219 -14.211 1 96.81 277 ALA B CA 1
ATOM 5028 C C . ALA B 1 277 ? -4.168 -18.266 -13.664 1 96.81 277 ALA B C 1
ATOM 5030 O O . ALA B 1 277 ? -5.359 -18.234 -13.977 1 96.81 277 ALA B O 1
ATOM 5031 N N . PHE B 1 278 ? -3.629 -19.203 -12.898 1 96.62 278 PHE B N 1
ATOM 5032 C CA . PHE B 1 278 ? -4.449 -20.234 -12.297 1 96.62 278 PHE B CA 1
ATOM 5033 C C . PHE B 1 278 ? -5.469 -19.641 -11.336 1 96.62 278 PHE B C 1
ATOM 5035 O O . PHE B 1 278 ? -6.648 -19.984 -11.367 1 96.62 278 PHE B O 1
ATOM 5042 N N . VAL B 1 279 ? -5.07 -18.719 -10.523 1 97.88 279 VAL B N 1
ATOM 5043 C CA . VAL B 1 279 ? -5.957 -18.016 -9.602 1 97.88 279 VAL B CA 1
ATOM 5044 C C . VAL B 1 279 ? -6.992 -17.219 -10.398 1 97.88 279 VAL B C 1
ATOM 5046 O O . VAL B 1 279 ? -8.18 -17.219 -10.062 1 97.88 279 VAL B O 1
ATOM 5049 N N . CYS B 1 280 ? -6.539 -16.547 -11.422 1 98.25 280 CYS B N 1
ATOM 5050 C CA . CYS B 1 280 ? -7.41 -15.742 -12.266 1 98.25 280 CYS B CA 1
ATOM 5051 C C . CYS B 1 280 ? -8.531 -16.578 -12.859 1 98.25 280 CYS B C 1
ATOM 5053 O O . CYS B 1 280 ? -9.703 -16.203 -12.773 1 98.25 280 CYS B O 1
ATOM 5055 N N . LYS B 1 281 ? -8.164 -17.672 -13.43 1 97.12 281 LYS B N 1
ATOM 5056 C CA . LYS B 1 281 ? -9.148 -18.562 -14.039 1 97.12 281 LYS B CA 1
ATOM 5057 C C . LYS B 1 281 ? -10.133 -19.094 -13.008 1 97.12 281 LYS B C 1
ATOM 5059 O O . LYS B 1 281 ? -11.344 -19.078 -13.234 1 97.12 281 LYS B O 1
ATOM 5064 N N . ALA B 1 282 ? -9.594 -19.531 -11.883 1 96.94 282 ALA B N 1
ATOM 5065 C CA . ALA B 1 282 ? -10.445 -20.062 -10.82 1 96.94 282 ALA B CA 1
ATOM 5066 C C . ALA B 1 282 ? -11.422 -19 -10.328 1 96.94 282 ALA B C 1
ATOM 5068 O O . ALA B 1 282 ? -12.531 -19.328 -9.898 1 96.94 282 ALA B O 1
ATOM 5069 N N . ALA B 1 283 ? -11.07 -17.766 -10.398 1 98.31 283 ALA B N 1
ATOM 5070 C CA . ALA B 1 283 ? -11.898 -16.656 -9.93 1 98.31 283 ALA B CA 1
ATOM 5071 C C . ALA B 1 283 ? -12.883 -16.219 -11.008 1 98.31 283 ALA B C 1
ATOM 5073 O O . ALA B 1 283 ? -13.656 -15.273 -10.805 1 98.31 283 ALA B O 1
ATOM 5074 N N . GLY B 1 284 ? -12.828 -16.812 -12.148 1 97.62 284 GLY B N 1
ATOM 5075 C CA . GLY B 1 284 ? -13.758 -16.484 -13.219 1 97.62 284 GLY B CA 1
ATOM 5076 C C . GLY B 1 284 ? -13.172 -15.562 -14.266 1 97.62 284 GLY B C 1
ATOM 5077 O O . GLY B 1 284 ? -13.891 -15.055 -15.133 1 97.62 284 GLY B O 1
ATOM 5078 N N . GLY B 1 285 ? -11.883 -15.344 -14.188 1 97.94 285 GLY B N 1
ATOM 5079 C CA . GLY B 1 285 ? -11.211 -14.5 -15.164 1 97.94 285 GLY B CA 1
ATOM 5080 C C . GLY B 1 285 ? -10.586 -15.289 -16.297 1 97.94 285 GLY B C 1
ATOM 5081 O O . GLY B 1 285 ? -10.953 -16.438 -16.547 1 97.94 285 GLY B O 1
ATOM 5082 N N . LYS B 1 286 ? -9.742 -14.547 -17.047 1 96.75 286 LYS B N 1
ATOM 5083 C CA . LYS B 1 286 ? -9.07 -15.125 -18.203 1 96.75 286 LYS B CA 1
ATOM 5084 C C . LYS B 1 286 ? -7.664 -14.547 -18.375 1 96.75 286 LYS B C 1
ATOM 5086 O O . LYS B 1 286 ? -7.379 -13.453 -17.891 1 96.75 286 LYS B O 1
ATOM 5091 N N . SER B 1 287 ? -6.816 -15.328 -18.969 1 96.06 287 SER B N 1
ATOM 5092 C CA . SER B 1 287 ? -5.453 -14.867 -19.188 1 96.06 287 SER B CA 1
ATOM 5093 C C . SER B 1 287 ? -4.906 -15.391 -20.516 1 96.06 287 SER B C 1
ATOM 5095 O O . SER B 1 287 ? -5.223 -16.516 -20.922 1 96.06 287 SER B O 1
ATOM 5097 N N . TYR B 1 288 ? -4.117 -14.578 -21.156 1 92.62 288 TYR B N 1
ATOM 5098 C CA . TYR B 1 288 ? -3.365 -14.953 -22.359 1 92.62 288 TYR B CA 1
ATOM 5099 C C . TYR B 1 288 ? -1.884 -14.641 -22.188 1 92.62 288 TYR B C 1
ATOM 5101 O O . TYR B 1 288 ? -1.52 -13.719 -21.453 1 92.62 288 TYR B O 1
ATOM 5109 N N . GLY B 1 289 ? -1.038 -15.383 -22.797 1 88.62 289 GLY B N 1
ATOM 5110 C CA . GLY B 1 289 ? 0.399 -15.172 -22.75 1 88.62 289 GLY B CA 1
ATOM 5111 C C . GLY B 1 289 ? 1.086 -15.398 -24.078 1 88.62 289 GLY B C 1
ATOM 5112 O O . GLY B 1 289 ? 0.457 -15.852 -25.047 1 88.62 289 GLY B O 1
ATOM 5113 N N . GLY B 1 290 ? 2.377 -15.086 -24.047 1 81.38 290 GLY B N 1
ATOM 5114 C CA . GLY B 1 290 ? 3.154 -15.273 -25.266 1 81.38 290 GLY B CA 1
ATOM 5115 C C . GLY B 1 290 ? 2.762 -14.32 -26.375 1 81.38 290 GLY B C 1
ATOM 5116 O O . GLY B 1 290 ? 3.104 -13.141 -26.344 1 81.38 290 GLY B O 1
ATOM 5117 N N . ASP B 1 291 ? 1.965 -14.891 -27.25 1 73.06 291 ASP B N 1
ATOM 5118 C CA . ASP B 1 291 ? 1.472 -14.102 -28.375 1 73.06 291 ASP B CA 1
ATOM 5119 C C . ASP B 1 291 ? 0.197 -13.352 -28 1 73.06 291 ASP B C 1
ATOM 5121 O O . ASP B 1 291 ? -0.45 -12.75 -28.875 1 73.06 291 ASP B O 1
ATOM 5125 N N . LEU B 1 292 ? -0.144 -13.422 -26.719 1 74.12 292 LEU B N 1
ATOM 5126 C CA . LEU B 1 292 ? -1.284 -12.734 -26.109 1 74.12 292 LEU B CA 1
ATOM 5127 C C . LEU B 1 292 ? -2.596 -13.258 -26.703 1 74.12 292 LEU B C 1
ATOM 5129 O O . LEU B 1 292 ? -3.602 -12.539 -26.703 1 74.12 292 LEU B O 1
ATOM 5133 N N . ILE B 1 293 ? -2.57 -14.492 -27.297 1 77.19 293 ILE B N 1
ATOM 5134 C CA . ILE B 1 293 ? -3.793 -15.148 -27.75 1 77.19 293 ILE B CA 1
ATOM 5135 C C . ILE B 1 293 ? -3.848 -16.578 -27.219 1 77.19 293 ILE B C 1
ATOM 5137 O O . ILE B 1 293 ? -4.922 -17.172 -27.141 1 77.19 293 ILE B O 1
ATOM 5141 N N . THR B 1 294 ? -2.709 -17.031 -26.844 1 85.75 294 THR B N 1
ATOM 5142 C CA . THR B 1 294 ? -2.627 -18.359 -26.25 1 85.75 294 THR B CA 1
ATOM 5143 C C . THR B 1 294 ? -2.906 -18.297 -24.75 1 85.75 294 THR B C 1
ATOM 5145 O O . THR B 1 294 ? -2.391 -17.422 -24.062 1 85.75 294 THR B O 1
ATOM 5148 N N . ASN B 1 295 ? -3.818 -19.25 -24.406 1 90.44 295 ASN B N 1
ATOM 5149 C CA . ASN B 1 295 ? -4.047 -19.359 -22.969 1 90.44 295 ASN B CA 1
ATOM 5150 C C . ASN B 1 295 ? -2.738 -19.531 -22.203 1 90.44 295 ASN B C 1
ATOM 5152 O O . ASN B 1 295 ? -1.928 -20.391 -22.531 1 90.44 295 ASN B O 1
ATOM 5156 N N . LEU B 1 296 ? -2.537 -18.688 -21.25 1 91.62 296 LEU B N 1
ATOM 5157 C CA . LEU B 1 296 ? -1.276 -18.656 -20.516 1 91.62 296 LEU B CA 1
ATOM 5158 C C . LEU B 1 296 ? -0.985 -20.016 -19.875 1 91.62 296 LEU B C 1
ATOM 5160 O O . LEU B 1 296 ? 0.154 -20.484 -19.906 1 91.62 296 LEU B O 1
ATOM 5164 N N . LEU B 1 297 ? -1.961 -20.688 -19.406 1 92.06 297 LEU B N 1
ATOM 5165 C CA . LEU B 1 297 ? -1.803 -21.953 -18.703 1 92.06 297 LEU B CA 1
ATOM 5166 C C . LEU B 1 297 ? -1.498 -23.078 -19.672 1 92.06 297 LEU B C 1
ATOM 5168 O O . LEU B 1 297 ? -1.107 -24.172 -19.266 1 92.06 297 LEU B O 1
ATOM 5172 N N . ASP B 1 298 ? -1.601 -22.844 -20.938 1 88.06 298 ASP B N 1
ATOM 5173 C CA . ASP B 1 298 ? -1.298 -23.844 -21.969 1 88.06 298 ASP B CA 1
ATOM 5174 C C . ASP B 1 298 ? 0.145 -23.719 -22.438 1 88.06 298 ASP B C 1
ATOM 5176 O O . ASP B 1 298 ? 0.628 -24.562 -23.203 1 88.06 298 ASP B O 1
ATOM 5180 N N . ILE B 1 299 ? 0.748 -22.656 -21.984 1 85.94 299 ILE B N 1
ATOM 5181 C CA . ILE B 1 299 ? 2.141 -22.469 -22.375 1 85.94 299 ILE B CA 1
ATOM 5182 C C . ILE B 1 299 ? 3.043 -23.375 -21.531 1 85.94 299 ILE B C 1
ATOM 5184 O O . ILE B 1 299 ? 2.984 -23.344 -20.297 1 85.94 299 ILE B O 1
ATOM 5188 N N . CYS B 1 300 ? 3.836 -24.172 -22.156 1 81.12 300 CYS B N 1
ATOM 5189 C CA . CYS B 1 300 ? 4.812 -25.016 -21.484 1 81.12 300 CYS B CA 1
ATOM 5190 C C . CYS B 1 300 ? 6.176 -24.344 -21.438 1 81.12 300 CYS B C 1
ATOM 5192 O O . CYS B 1 300 ? 6.836 -24.188 -22.469 1 81.12 300 CYS B O 1
ATOM 5194 N N . ALA B 1 301 ? 6.539 -24.016 -20.203 1 82.81 301 ALA B N 1
ATOM 5195 C CA . ALA B 1 301 ? 7.852 -23.391 -20.062 1 82.81 301 ALA B CA 1
ATOM 5196 C C . ALA B 1 301 ? 8.961 -24.344 -20.5 1 82.81 301 ALA B C 1
ATOM 5198 O O . ALA B 1 301 ? 8.922 -25.547 -20.219 1 82.81 301 ALA B O 1
ATOM 5199 N N . GLN B 1 302 ? 9.922 -23.828 -21.203 1 77.25 302 GLN B N 1
ATOM 5200 C CA . GLN B 1 302 ? 11.023 -24.625 -21.734 1 77.25 302 GLN B CA 1
ATOM 5201 C C . GLN B 1 302 ? 12.195 -24.641 -20.75 1 77.25 302 GLN B C 1
ATOM 5203 O O . GLN B 1 302 ? 13.047 -25.531 -20.812 1 77.25 302 GLN B O 1
ATOM 5208 N N . ASN B 1 303 ? 12.328 -23.641 -20.016 1 78.81 303 ASN B N 1
ATOM 5209 C CA . ASN B 1 303 ? 13.344 -23.531 -18.969 1 78.81 303 ASN B CA 1
ATOM 5210 C C . ASN B 1 303 ? 12.766 -22.906 -17.703 1 78.81 303 ASN B C 1
ATOM 5212 O O . ASN B 1 303 ? 11.672 -22.344 -17.719 1 78.81 303 ASN B O 1
ATOM 5216 N N . LEU B 1 304 ? 13.539 -22.906 -16.609 1 78.56 304 LEU B N 1
ATOM 5217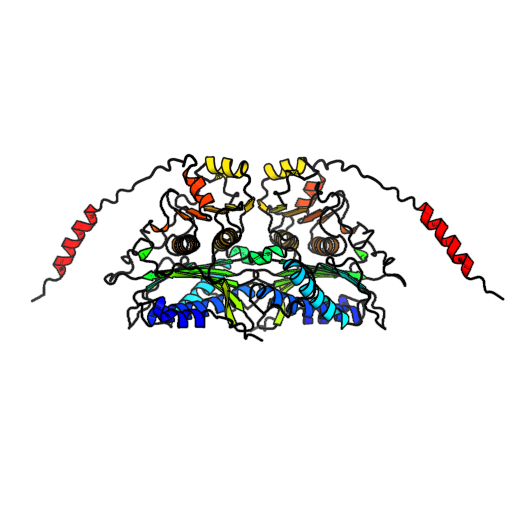 C CA . LEU B 1 304 ? 13.078 -22.469 -15.297 1 78.56 304 LEU B CA 1
ATOM 5218 C C . LEU B 1 304 ? 12.836 -20.969 -15.289 1 78.56 304 LEU B C 1
ATOM 5220 O O . LEU B 1 304 ? 11.961 -20.484 -14.57 1 78.56 304 LEU B O 1
ATOM 5224 N N . ASP B 1 305 ? 13.578 -20.25 -16.078 1 84.31 305 ASP B N 1
ATOM 5225 C CA . ASP B 1 305 ? 13.508 -18.797 -16.016 1 84.31 305 ASP B CA 1
ATOM 5226 C C . ASP B 1 305 ? 12.797 -18.219 -17.234 1 84.31 305 ASP B C 1
ATOM 5228 O O . ASP B 1 305 ? 12.93 -17.031 -17.531 1 84.31 305 ASP B O 1
ATOM 5232 N N . GLU B 1 306 ? 12.086 -19.125 -17.906 1 88.75 306 GLU B N 1
ATOM 5233 C CA . GLU B 1 306 ? 11.383 -18.641 -19.094 1 88.75 306 GLU B CA 1
ATOM 5234 C C . GLU B 1 306 ? 10.352 -17.578 -18.734 1 88.75 306 GLU B C 1
ATOM 5236 O O . GLU B 1 306 ? 9.633 -17.719 -17.75 1 88.75 306 GLU B O 1
ATOM 5241 N N . THR B 1 307 ? 10.336 -16.516 -19.578 1 92.88 307 THR B N 1
ATOM 5242 C CA . THR B 1 307 ? 9.422 -15.398 -19.359 1 92.88 307 THR B CA 1
ATOM 5243 C C . THR B 1 307 ? 8.414 -15.297 -20.5 1 92.88 307 THR B C 1
ATOM 5245 O O . THR B 1 307 ? 8.562 -15.961 -21.531 1 92.88 307 THR B O 1
ATOM 5248 N N . ALA B 1 308 ? 7.344 -14.555 -20.312 1 92.88 308 ALA B N 1
ATOM 5249 C CA . ALA B 1 308 ? 6.352 -14.328 -21.359 1 92.88 308 ALA B CA 1
ATOM 5250 C C . ALA B 1 308 ? 5.598 -13.016 -21.125 1 92.88 308 ALA B C 1
ATOM 5252 O O . ALA B 1 308 ? 5.363 -12.625 -19.984 1 92.88 308 ALA B O 1
ATOM 5253 N N . PRO B 1 309 ? 5.246 -12.352 -22.25 1 93.62 309 PRO B N 1
ATOM 5254 C CA . PRO B 1 309 ? 4.227 -11.312 -22.109 1 93.62 309 PRO B CA 1
ATOM 5255 C C . PRO B 1 309 ? 2.869 -11.867 -21.688 1 93.62 309 PRO B C 1
ATOM 5257 O O . PRO B 1 309 ? 2.609 -13.062 -21.859 1 93.62 309 PRO B O 1
ATOM 5260 N N . CYS B 1 310 ? 2.041 -10.969 -21.109 1 94.88 310 CYS B N 1
ATOM 5261 C CA . CYS B 1 310 ? 0.769 -11.531 -20.672 1 94.88 310 CYS B CA 1
ATOM 5262 C C . CYS B 1 310 ? -0.297 -10.445 -20.578 1 94.88 310 CYS B C 1
ATOM 5264 O O . CYS B 1 310 ? 0.024 -9.258 -20.516 1 94.88 310 CYS B O 1
ATOM 5266 N N . ILE B 1 311 ? -1.537 -10.875 -20.703 1 94.12 311 ILE B N 1
ATOM 5267 C CA . ILE B 1 311 ? -2.742 -10.125 -20.359 1 94.12 311 ILE B CA 1
ATOM 5268 C C . ILE B 1 311 ? -3.652 -10.977 -19.484 1 94.12 311 ILE B C 1
ATOM 5270 O O . ILE B 1 311 ? -3.824 -12.172 -19.734 1 94.12 311 ILE B O 1
ATOM 5274 N N . MET B 1 312 ? -4.113 -10.461 -18.406 1 97.12 312 MET B N 1
ATOM 5275 C CA . MET B 1 312 ? -4.988 -11.195 -17.5 1 97.12 312 MET B CA 1
ATOM 5276 C C . MET B 1 312 ? -5.984 -10.266 -16.812 1 97.12 312 MET B C 1
ATOM 5278 O O . MET B 1 312 ? -5.707 -9.07 -16.656 1 97.12 312 MET B O 1
ATOM 5282 N N . GLY B 1 313 ? -7.137 -10.812 -16.469 1 97.69 313 GLY B N 1
ATOM 5283 C CA . GLY B 1 313 ? -8.125 -10.031 -15.75 1 97.69 313 GLY B CA 1
ATOM 5284 C C . GLY B 1 313 ? -9.547 -10.508 -15.977 1 97.69 313 GLY B C 1
ATOM 5285 O O . GLY B 1 313 ? -9.789 -11.711 -16.125 1 97.69 313 GLY B O 1
ATOM 5286 N N . SER B 1 314 ? -10.469 -9.586 -15.922 1 97.81 314 SER B N 1
ATOM 5287 C CA . SER B 1 314 ? -11.891 -9.852 -16.094 1 97.81 314 SER B CA 1
ATOM 5288 C C . SER B 1 314 ? -12.18 -10.477 -17.453 1 97.81 314 SER B C 1
ATOM 5290 O O . SER B 1 314 ? -11.609 -10.07 -18.453 1 97.81 314 SER B O 1
ATOM 5292 N N . LEU B 1 315 ? -13.078 -11.391 -17.438 1 96.69 315 LEU B N 1
ATOM 5293 C CA . LEU B 1 315 ? -13.422 -12.172 -18.609 1 96.69 315 LEU B CA 1
ATOM 5294 C C . LEU B 1 315 ? -13.758 -11.266 -19.797 1 96.69 315 LEU B C 1
ATOM 5296 O O . LEU B 1 315 ? -13.188 -11.406 -20.875 1 96.69 315 LEU B O 1
ATOM 5300 N N . HIS B 1 316 ? -14.586 -10.281 -19.594 1 94.88 316 HIS B N 1
ATOM 5301 C CA . HIS B 1 316 ? -15.055 -9.422 -20.672 1 94.88 316 HIS B CA 1
ATOM 5302 C C . HIS B 1 316 ? -13.945 -8.484 -21.141 1 94.88 316 HIS B C 1
ATOM 5304 O O . HIS B 1 316 ? -13.852 -8.172 -22.344 1 94.88 316 HIS B O 1
ATOM 5310 N N . ASN B 1 317 ? -13.117 -8.055 -20.219 1 93.06 317 ASN B N 1
ATOM 5311 C CA . ASN B 1 317 ? -12.008 -7.184 -20.594 1 93.06 317 ASN B CA 1
ATOM 5312 C C . ASN B 1 317 ? -10.992 -7.922 -21.469 1 93.06 317 ASN B C 1
ATOM 5314 O O . ASN B 1 317 ? -10.539 -7.391 -22.484 1 93.06 317 ASN B O 1
ATOM 5318 N N . VAL B 1 318 ? -10.641 -9.102 -21.141 1 93.06 318 VAL B N 1
ATOM 5319 C CA . VAL B 1 318 ? -9.633 -9.867 -21.859 1 93.06 318 VAL B CA 1
ATOM 5320 C C . VAL B 1 318 ? -10.195 -10.312 -23.203 1 93.06 318 VAL B C 1
ATOM 5322 O O . VAL B 1 318 ? -9.477 -10.32 -24.219 1 93.06 318 VAL B O 1
ATOM 5325 N N . ASN B 1 319 ? -11.453 -10.625 -23.234 1 89.31 319 ASN B N 1
ATOM 5326 C CA . ASN B 1 319 ? -12.094 -11.008 -24.484 1 89.31 319 ASN B CA 1
ATOM 5327 C C . ASN B 1 319 ? -12.094 -9.859 -25.5 1 89.31 319 ASN B C 1
ATOM 5329 O O . ASN B 1 319 ? -12 -10.086 -26.703 1 89.31 319 ASN B O 1
ATOM 5333 N N . PHE B 1 320 ? -12.281 -8.695 -24.969 1 81.31 320 PHE B N 1
ATOM 5334 C CA . PHE B 1 320 ? -12.25 -7.523 -25.844 1 81.31 320 PHE B CA 1
ATOM 5335 C C . PHE B 1 320 ? -10.891 -7.379 -26.516 1 81.31 320 PHE B C 1
ATOM 5337 O O . PHE B 1 320 ? -10.805 -6.973 -27.672 1 81.31 320 PHE B O 1
ATOM 5344 N N . TRP B 1 321 ? -9.891 -7.68 -25.844 1 75.12 321 TRP B N 1
ATOM 5345 C CA . TRP B 1 321 ? -8.539 -7.641 -26.391 1 75.12 321 TRP B CA 1
ATOM 5346 C C . TRP B 1 321 ? -8.375 -8.664 -27.5 1 75.12 321 TRP B C 1
ATOM 5348 O O . TRP B 1 321 ? -7.668 -8.414 -28.484 1 75.12 321 TRP B O 1
ATOM 5358 N N . ASP B 1 322 ? -9 -9.68 -27.391 1 65.06 322 ASP B N 1
ATOM 5359 C CA . ASP B 1 322 ? -8.977 -10.742 -28.391 1 65.06 322 ASP B CA 1
ATOM 5360 C C . ASP B 1 322 ? -9.516 -10.25 -29.734 1 65.06 322 ASP B C 1
ATOM 5362 O O . ASP B 1 322 ? -9.008 -10.633 -30.797 1 65.06 322 ASP B O 1
ATOM 5366 N N . LYS B 1 323 ? -10.406 -9.32 -29.672 1 59.69 323 LYS B N 1
ATOM 5367 C CA . LYS B 1 323 ? -11.078 -8.859 -30.891 1 59.69 323 LYS B CA 1
ATOM 5368 C C . LYS B 1 323 ? -10.297 -7.73 -31.547 1 59.69 323 LYS B C 1
ATOM 5370 O O . LYS B 1 323 ? -10.531 -7.402 -32.719 1 59.69 323 LYS B O 1
ATOM 5375 N N . GLN B 1 324 ? -9.531 -7.051 -30.719 1 56 324 GLN B N 1
ATOM 5376 C CA . GLN B 1 324 ? -8.773 -5.957 -31.328 1 56 324 GLN B CA 1
ATOM 5377 C C . GLN B 1 324 ? -7.617 -6.488 -32.156 1 56 324 GLN B C 1
ATOM 5379 O O . GLN B 1 324 ? -7.113 -7.586 -31.922 1 56 324 GLN B O 1
ATOM 5384 N N . GLU B 1 325 ? -7.469 -6.043 -33.5 1 48.03 325 GLU B N 1
ATOM 5385 C CA . GLU B 1 325 ? -6.418 -6.434 -34.438 1 48.03 325 GLU B CA 1
ATOM 5386 C C . GLU B 1 325 ? -5.082 -6.613 -33.719 1 48.03 325 GLU B C 1
ATOM 5388 O O . GLU B 1 325 ? -4.578 -5.68 -33.094 1 48.03 325 GLU B O 1
ATOM 5393 N N . LYS B 1 326 ? -4.789 -7.773 -33.281 1 48.06 326 LYS B N 1
ATOM 5394 C CA . LYS B 1 326 ? -3.6 -8.234 -32.594 1 48.06 326 LYS B CA 1
ATOM 5395 C C . LYS B 1 326 ? -2.348 -8.055 -33.438 1 48.06 326 LYS B C 1
ATOM 5397 O O . LYS B 1 326 ? -2.365 -8.32 -34.656 1 48.06 326 LYS B O 1
ATOM 5402 N N . PRO B 1 327 ? -1.471 -7.234 -33.062 1 41.75 327 PRO B N 1
ATOM 5403 C CA . PRO B 1 327 ? -0.296 -7.199 -33.938 1 41.75 327 PRO B CA 1
ATOM 5404 C C . PRO B 1 327 ? 0.25 -8.594 -34.219 1 41.75 327 PRO B C 1
ATOM 5406 O O . PRO B 1 327 ? 0.133 -9.5 -33.406 1 41.75 327 PRO B O 1
ATOM 5409 N N . ILE B 1 328 ? 0.375 -8.93 -35.469 1 36.34 328 ILE B N 1
ATOM 5410 C CA . ILE B 1 328 ? 1.077 -10.117 -35.938 1 36.34 328 ILE B CA 1
ATOM 5411 C C . ILE B 1 328 ? 2.479 -10.164 -35.344 1 36.34 328 ILE B C 1
ATOM 5413 O O . ILE B 1 328 ? 3.32 -9.312 -35.656 1 36.34 328 ILE B O 1
ATOM 5417 N N . ILE B 1 329 ? 2.596 -10.461 -34.125 1 39.59 329 ILE B N 1
ATOM 5418 C CA . ILE B 1 329 ? 3.945 -10.734 -33.625 1 39.59 329 ILE B CA 1
ATOM 5419 C C . ILE B 1 329 ? 4.57 -11.859 -34.469 1 39.59 329 ILE B C 1
ATOM 5421 O O . ILE B 1 329 ? 3.979 -12.93 -34.594 1 39.59 329 ILE B O 1
ATOM 5425 N N . PRO B 1 330 ? 5.621 -11.594 -35.219 1 34.56 330 PRO B N 1
ATOM 5426 C CA . PRO B 1 330 ? 6.273 -12.68 -35.938 1 34.56 330 PRO B CA 1
ATOM 5427 C C . PRO B 1 330 ? 6.719 -13.82 -35.031 1 34.56 330 PRO B C 1
ATOM 5429 O O . PRO B 1 330 ? 7.289 -13.57 -33.969 1 34.56 330 PRO B O 1
ATOM 5432 N N . ARG B 1 331 ? 5.984 -14.836 -35.062 1 32.47 331 ARG B N 1
ATOM 5433 C CA . ARG B 1 331 ? 6.402 -16.078 -34.438 1 32.47 331 ARG B CA 1
ATOM 5434 C C . ARG B 1 331 ? 7.805 -16.484 -34.875 1 32.47 331 ARG B C 1
ATOM 5436 O O . ARG B 1 331 ? 8.031 -16.75 -36.062 1 32.47 331 ARG B O 1
ATOM 5443 N N . LYS B 1 332 ? 8.898 -16.047 -34.375 1 33.34 332 LYS B N 1
ATOM 5444 C CA . LYS B 1 332 ? 10.031 -16.906 -34.719 1 33.34 332 LYS B CA 1
ATOM 5445 C C . LYS B 1 332 ? 9.836 -18.312 -34.156 1 33.34 332 LYS B C 1
ATOM 5447 O O . LYS B 1 332 ? 9.867 -18.5 -32.938 1 33.34 332 LYS B O 1
ATOM 5452 N N . ARG B 1 333 ? 8.969 -19.141 -34.75 1 27.66 333 ARG B N 1
ATOM 5453 C CA . ARG B 1 333 ? 8.883 -20.562 -34.469 1 27.66 333 ARG B CA 1
ATOM 5454 C C . ARG B 1 333 ? 10.266 -21.219 -34.438 1 27.66 333 ARG B C 1
ATOM 5456 O O . ARG B 1 333 ? 10.914 -21.312 -35.469 1 27.66 333 ARG B O 1
ATOM 5463 N N . ARG B 1 334 ? 11.023 -21.047 -33.531 1 30.83 334 ARG B N 1
ATOM 5464 C CA . ARG B 1 334 ? 12.109 -22.016 -33.562 1 30.83 334 ARG B CA 1
ATOM 5465 C C . ARG B 1 334 ? 11.57 -23.438 -33.531 1 30.83 334 ARG B C 1
ATOM 5467 O O . ARG B 1 334 ? 10.859 -23.828 -32.594 1 30.83 334 ARG B O 1
ATOM 5474 N N . SER B 1 335 ? 11.32 -23.953 -34.688 1 26.86 335 SER B N 1
ATOM 5475 C CA . SER B 1 335 ? 11.18 -25.391 -34.875 1 26.86 335 SER B CA 1
ATOM 5476 C C . SER B 1 335 ? 12.234 -26.156 -34.094 1 26.86 335 SER B C 1
ATOM 5478 O O . SER B 1 335 ? 13.43 -26.078 -34.406 1 26.86 335 SER B O 1
ATOM 5480 N N . ILE B 1 336 ? 12.164 -26.172 -32.938 1 27.25 336 ILE B N 1
ATOM 5481 C CA . ILE B 1 336 ? 13.016 -27.219 -32.406 1 27.25 336 ILE B CA 1
ATOM 5482 C C . ILE B 1 336 ? 12.719 -28.547 -33.125 1 27.25 336 ILE B C 1
ATOM 5484 O O . ILE B 1 336 ? 11.578 -29.016 -33.125 1 27.25 336 ILE B O 1
ATOM 5488 N N . LYS B 1 337 ? 13.5 -28.812 -34.062 1 31.64 337 LYS B N 1
ATOM 5489 C CA . LYS B 1 337 ? 13.688 -30.156 -34.625 1 31.64 337 LYS B CA 1
ATOM 5490 C C . LYS B 1 337 ? 13.672 -31.219 -33.531 1 31.64 337 LYS B C 1
ATOM 5492 O O . LYS B 1 337 ? 14.562 -31.25 -32.688 1 31.64 337 LYS B O 1
ATOM 5497 N N . LEU B 1 338 ? 12.547 -31.672 -33.062 1 28.31 338 LEU B N 1
ATOM 5498 C CA . LEU B 1 338 ? 12.203 -32.844 -32.281 1 28.31 338 LEU B CA 1
ATOM 5499 C C . LEU B 1 338 ? 13.102 -34.031 -32.625 1 28.31 338 LEU B C 1
ATOM 5501 O O . LEU B 1 338 ? 13.109 -35.031 -31.922 1 28.31 338 LEU B O 1
ATOM 5505 N N . ASN B 1 339 ? 13.734 -33.969 -33.812 1 31.34 339 ASN B N 1
ATOM 5506 C CA . ASN B 1 339 ? 14.453 -35.125 -34.281 1 31.34 339 ASN B CA 1
ATOM 5507 C C . ASN B 1 339 ? 15.711 -35.406 -33.469 1 31.34 339 ASN B C 1
ATOM 5509 O O . ASN B 1 339 ? 16.234 -36.5 -33.469 1 31.34 339 ASN B O 1
ATOM 5513 N N . GLU B 1 340 ? 16.328 -34.375 -32.969 1 33.44 340 GLU B N 1
ATOM 5514 C CA . GLU B 1 340 ? 17.641 -34.719 -32.438 1 33.44 340 GLU B CA 1
ATOM 5515 C C . GLU B 1 340 ? 17.547 -35.344 -31.047 1 33.44 340 GLU B C 1
ATOM 5517 O O . GLU B 1 340 ? 18.531 -35.875 -30.531 1 33.44 340 GLU B O 1
ATOM 5522 N N . MET B 1 341 ? 16.391 -35.281 -30.422 1 30.73 341 MET B N 1
ATOM 5523 C CA . MET B 1 341 ? 16.266 -35.969 -29.141 1 30.73 341 MET B CA 1
ATOM 5524 C C . MET B 1 341 ? 16.078 -37.469 -29.359 1 30.73 341 MET B C 1
ATOM 5526 O O . MET B 1 341 ? 16.172 -38.25 -28.406 1 30.73 341 MET B O 1
ATOM 5530 N N . ARG B 1 342 ? 15.688 -37.875 -30.531 1 33.41 342 ARG B N 1
ATOM 5531 C CA . ARG B 1 342 ? 15.547 -39.312 -30.75 1 33.41 342 ARG B CA 1
ATOM 5532 C C . ARG B 1 342 ? 16.906 -40 -30.812 1 33.41 342 ARG B C 1
ATOM 5534 O O . ARG B 1 342 ? 17.047 -41.156 -30.391 1 33.41 342 ARG B O 1
ATOM 5541 N N . GLU B 1 343 ? 17.891 -39.312 -31.312 1 33.53 343 GLU B N 1
ATOM 5542 C CA . GLU B 1 343 ? 19.125 -40.031 -31.547 1 33.53 343 GLU B CA 1
ATOM 5543 C C . GLU B 1 343 ? 19.906 -40.219 -30.25 1 33.53 343 GLU B C 1
ATOM 5545 O O . GLU B 1 343 ? 20.625 -41.219 -30.078 1 33.53 343 GLU B O 1
ATOM 5550 N N . SER B 1 344 ? 19.688 -39.281 -29.297 1 32.38 344 SER B N 1
ATOM 5551 C CA . SER B 1 344 ? 20.594 -39.5 -28.156 1 32.38 344 SER B CA 1
ATOM 5552 C C . SER B 1 344 ? 20.031 -40.531 -27.188 1 32.38 344 SER B C 1
ATOM 5554 O O . SER B 1 344 ? 20.688 -40.875 -26.219 1 32.38 344 SER B O 1
ATOM 5556 N N . ARG B 1 345 ? 18.781 -41.062 -27.359 1 34.47 345 ARG B N 1
ATOM 5557 C CA . ARG B 1 345 ? 18.312 -42.219 -26.641 1 34.47 345 ARG B CA 1
ATOM 5558 C C . ARG B 1 345 ? 19.172 -43.438 -26.953 1 34.47 345 ARG B C 1
ATOM 5560 O O . ARG B 1 345 ? 19.297 -44.344 -26.125 1 34.47 345 ARG B O 1
ATOM 5567 N N . THR B 1 346 ? 19.688 -43.469 -28.156 1 32.94 346 THR B N 1
ATOM 5568 C CA . THR B 1 346 ? 20.344 -44.688 -28.609 1 32.94 346 THR B CA 1
ATOM 5569 C C . THR B 1 346 ? 21.719 -44.844 -27.969 1 32.94 346 THR B C 1
ATOM 5571 O O . THR B 1 346 ? 22.219 -45.938 -27.797 1 32.94 346 THR B O 1
ATOM 5574 N N . MET B 1 347 ? 22.328 -43.688 -27.656 1 30.83 347 MET B N 1
ATOM 5575 C CA . MET B 1 347 ? 23.719 -43.969 -27.266 1 30.83 347 MET B CA 1
ATOM 5576 C C . MET B 1 347 ? 23.797 -44.406 -25.812 1 30.83 347 MET B C 1
ATOM 5578 O O . MET B 1 347 ? 24.781 -45 -25.406 1 30.83 347 MET B O 1
ATOM 5582 N N . SER B 1 348 ? 22.844 -43.875 -24.984 1 30.59 348 SER B N 1
ATOM 5583 C CA . SER B 1 348 ? 23.109 -44.25 -23.609 1 30.59 348 SER B CA 1
ATOM 5584 C C . SER B 1 348 ? 22.781 -45.719 -23.344 1 30.59 348 SER B C 1
ATOM 5586 O O . SER B 1 348 ? 23.016 -46.219 -22.234 1 30.59 348 SER B O 1
ATOM 5588 N N . ASN B 1 349 ? 22.078 -46.312 -24.266 1 29.75 349 ASN B N 1
ATOM 5589 C CA . ASN B 1 349 ? 21.859 -47.75 -24.031 1 29.75 349 ASN B CA 1
ATOM 5590 C C . ASN B 1 349 ? 23.172 -48.531 -24.016 1 29.75 349 ASN B C 1
ATOM 5592 O O . ASN B 1 349 ? 23.188 -49.719 -23.828 1 29.75 349 ASN B O 1
ATOM 5596 N N . LEU B 1 350 ? 24.25 -47.875 -24.656 1 30.53 350 LEU B N 1
ATOM 5597 C CA . LEU B 1 350 ? 25.375 -48.781 -24.891 1 30.53 350 LEU B CA 1
ATOM 5598 C C . LEU B 1 350 ? 26.141 -49.031 -23.594 1 30.53 350 LEU B C 1
ATOM 5600 O O . LEU B 1 350 ? 26.984 -49.938 -23.531 1 30.53 350 LEU B O 1
ATOM 5604 N N . TYR B 1 351 ? 26.062 -48.031 -22.672 1 29.41 351 TYR B N 1
ATOM 5605 C CA . TYR B 1 351 ? 27.109 -48.25 -21.688 1 29.41 351 TYR B CA 1
ATOM 5606 C C . TYR B 1 351 ? 26.719 -49.312 -20.656 1 29.41 351 TYR B C 1
ATOM 5608 O O . TYR B 1 351 ? 27.438 -49.531 -19.672 1 29.41 351 TYR B O 1
ATOM 5616 N N . LEU B 1 352 ? 25.453 -49.781 -20.812 1 28.25 352 LEU B N 1
ATOM 5617 C CA . LEU B 1 352 ? 25.156 -50.75 -19.766 1 28.25 352 LEU B CA 1
ATOM 5618 C C . LEU B 1 352 ? 25.812 -52.094 -20.078 1 28.25 352 LEU B C 1
ATOM 5620 O O . LEU B 1 352 ? 25.141 -53.125 -20.094 1 28.25 352 LEU B O 1
ATOM 5624 N N . SER B 1 353 ? 26.891 -52.094 -21 1 28.06 353 SER B N 1
ATOM 5625 C CA . SER B 1 353 ? 27.359 -53.469 -21.125 1 28.06 353 SER B CA 1
ATOM 5626 C C . SER B 1 353 ? 28 -53.969 -19.844 1 28.06 353 SER B C 1
ATOM 5628 O O . SER B 1 353 ? 28.797 -53.25 -19.219 1 28.06 353 SER B O 1
ATOM 5630 N N . PRO B 1 354 ? 27.516 -55.062 -19.297 1 24.8 354 PRO B N 1
ATOM 5631 C CA . PRO B 1 354 ? 28.031 -55.812 -18.125 1 24.8 354 PRO B CA 1
ATOM 5632 C C . PRO B 1 354 ? 29.5 -56.156 -18.266 1 24.8 354 PRO B C 1
ATOM 5634 O O . PRO B 1 354 ? 29.922 -56.656 -19.312 1 24.8 354 PRO B O 1
ATOM 5637 N N . LYS B 1 355 ? 30.484 -55.281 -17.844 1 24.67 355 LYS B N 1
ATOM 5638 C CA . LYS B 1 355 ? 31.766 -55.969 -17.719 1 24.67 355 LYS B CA 1
ATOM 5639 C C . LYS B 1 355 ? 31.609 -57.344 -17.062 1 24.67 355 LYS B C 1
ATOM 5641 O O . LYS B 1 355 ? 31.078 -57.438 -15.945 1 24.67 355 LYS B O 1
ATOM 5646 N N . GLU B 1 356 ? 31.547 -58.406 -17.906 1 21.56 356 GLU B N 1
ATOM 5647 C CA . GLU B 1 356 ? 32.156 -59.688 -17.516 1 21.56 356 GLU B CA 1
ATOM 5648 C C . GLU B 1 356 ? 33.625 -59.531 -17.172 1 21.56 356 GLU B C 1
ATOM 5650 O O . GLU B 1 356 ? 34.344 -58.812 -17.875 1 21.56 356 GLU B O 1
#

Sequence (712 aa):
MPILLIETFSRHVMMNRARLLPPGLGLLELLSSLDSAFRQVSELLRGLDIPNVHVKIDQDNAGSPEDKIRGKVENIVLNMLMTTNCAYYIVSSARKEVVSIKRLRQGDFILAFDPIDGLENGSYLLPMGSTFGIYRSNQEYENYKDLLFTCGEEALVVAGYIIYGSCTDLVITFSPEKRVYEFTFDAVLGEFILINDDFQIPLYGRVCCIDKANTNEWQYKSLGDFITNTNYYIKHLGSFVSNFHLVMRKGGVIIDPPTETFPNGQFQILTKLNPLAFVCKAAGGKSYGGDLITNLLDICAQNLDETAPCIMGSLHNVNFWDKQEKPIIPRKRRSIKLNEMRESRTMSNLYLSPKEMPILLIETFSRHVMMNRARLLPPGLGLLELLSSLDSAFRQVSELLRGLDIPNVHVKIDQDNAGSPEDKIRGKVENIVLNMLMTTNCAYYIVSSARKEVVSIKRLRQGDFILAFDPIDGLENGSYLLPMGSTFGIYRSNQEYENYKDLLFTCGEEALVVAGYIIYGSCTDLVITFSPEKRVYEFTFDAVLGEFILINDDFQIPLYGRVCCIDKANTNEWQYKSLGDFITNTNYYIKHLGSFVSNFHLVMRKGGVIIDPPTETFPNGQFQILTKLNPLAFVCKAAGGKSYGGDLITNLLDICAQNLDETAPCIMGSLHNVNFWDKQEKPIIPRKRRSIKLNEMRESRTMSNLYLSPKE

Foldseek 3Di:
DPPPPWDFPLNVCVVCVVPQDVDDPQVNLLVVLVQVLLLVLLVCLVCVPPPPSDPCLVPPDDDDPLLSNQVVSVCSSVVSCLVRLAEQWEFELNDQDIDGNPHPPRHQKYKFKYRWFLSVCSVVQFKIKMWIWIFGQPDDPPDVQVSQVPFFPVRTAKIWMWMRHPWIKTWMAGPPLLFIWIFTADVVVSTTTTDDRHQAFDLAAQAEEDDCVQQVFAPDVVVVVCVVPGSHDYDYRSGPVVSLVVLSVGNDKYWFGAGPVRNFTDAFLRHPVLRSQSNQVSNPKFKAWALLQHGSRNDGDNGSRGGITMMIHRHVNSVVVVPPPRPPPPPPPPPPPPPVVVVVVPVVVPPPPPDD/DPPPPWDFPLNVCVVCVVPQDVDDPQVNLLVVLQQVLLLVLLVLLVCVPPPCSLPPLPPPDDDDPLLSNQVVSVCSSVVSVLVRLAEQWEFELNDQDIDGNPHPDHHQKYKFKYRWFLSVCSVVQFKIKMWIWIFGQDPDDPDVFVSQGPFFPVRTAKIWMWMRHPWIKTWMAGPPLLFIWIFTADVVVSTTTTDDRHQAFDLAAQAEEDDCVQQVFAPDVVVVVCVVPGPHDYDYRSGPVVSLVVLSVGNDKYWFGAGPVRNFTDAFLRHPVLRSQSNQVSNPKFKAWALLQHGSSNDRDNGSRGGITMMIHRHVNSVVVVPPPRPPPPPPPPPPPPPVVVVVVPPVVPVPPPPD

Secondary structure (DSSP, 8-state):
-------BHHHHHHHTHHHH-SS-HHHHHHHHHHHHHHHHHHHHHHTTTSTTTS----TTS-S-HHHHHHHHHHHHHHHHHHTSTTEEEEEETT-SS-EE---SS--SEEEEEEEEE-GGGGGGT--EEEEEEEEE--S--SSGGG-----SGGGEEEEEEEEESSSEEEEEEETTT--EEEEEEETTTTEEEEEESS----S--SEEE--GGGGGGBS-HHHHHHHHH--SEEE--S-HHHHHHHHHHH-EEEEE--BSS-TT-SEEIIIIIHHHHHHHHHTT-EEEETTTTEEGGG---SSTT-EE-EEEE-HHHHHHHHHS-------------TTHHHHHHHHHTSS-----/-------BHHHHHHHTHHHH-SS-HHHHHHHHHHHHHHHHHHHHHHTTTSTTTS----TTS-S-HHHHHHHHHHHHHHHHHHTSTT-SEEEETT-SS-EE---SS--SEEEEEEEEE-GGGGGGT--EEEEEEEEE--TT-SSGGG-----SGGGEEEEEEEEESSSEEEEEEETTT--EEEEEEETTTTEEEEEESS----S--SEEE--GGGGGGBS-HHHHHHHHH--SEEE--S-HHHHHHHHHHH-EEEEE--BSS-TT-SEEIIIIIHHHHHHHHHTT-EEEETTTTEEGGG---SSTT-EE-EEEE-HHHHHHHHHS-------------TTHHHHHHHHGGGS-----

Organism: Rhodnius prolixus (NCBI:txid13249)

pLDDT: mean 77.65, std 21.12, range [21.56, 98.56]

Radius of gyration: 28.87 Å; Cα contacts (8 Å, |Δi|>4): 1481; chains: 2; bounding box: 62×110×76 Å

InterPro domains:
  IPR000146 Fructose-1,6-bisphosphatase class 1 [PTHR11556] (8-319)
  IPR028343 Fructose-1,6-bisphosphatase [PR00115] (149-172)
  IPR028343 Fructose-1,6-bisphosphatase [PR00115] (182-205)
  IPR028343 Fructose-1,6-bisphosphatase [PR00115] (301-326)
  IPR033391 Fructose-1-6-bisphosphatase class I, N-terminal [PF00316] (26-196)
  IPR044015 Fructose-1-6-bisphosphatase class 1, C-terminal [PF18913] (206-319)

Nearest PDB structures (foldseek):
  7zuv-assembly4_G  TM=8.879E-01  e=1.463E-22  Chlamydomonas reinhardtii
  7zuv-assembly4_E-3  TM=8.926E-01  e=3.196E-21  Chlamydomonas reinhardtii
  7zuv-assembly3_C  TM=8.885E-01  e=4.299E-21  Chlamydomonas reinhardtii
  7zuv-assembly3_H  TM=8.798E-01  e=2.839E-21  Chlamydomonas reinhardtii
  7b2o-assembly2_E  TM=8.495E-01  e=2.376E-21  Chlamydomonas reinhardtii

Solvent-accessible surface area (backbone atoms only — not comparable to full-atom values): 37103 Å² total; per-residue (Å²): 120,83,72,75,77,80,46,34,52,70,52,49,56,60,71,40,36,76,73,54,30,88,61,54,78,34,55,58,45,49,51,52,25,49,51,53,24,51,55,52,45,51,57,51,53,31,34,66,71,40,74,73,64,59,60,82,60,57,80,76,63,86,70,53,73,64,49,51,53,46,49,48,46,38,47,45,43,49,57,37,42,67,73,37,62,24,45,35,34,39,41,37,71,88,45,95,59,71,44,70,45,87,45,93,56,74,28,58,29,30,40,21,23,25,63,62,33,23,67,73,25,54,82,61,26,32,28,25,17,30,30,27,21,32,27,49,47,69,78,87,61,85,47,70,86,60,53,64,58,60,50,31,65,82,20,44,41,34,24,27,39,35,38,40,12,26,29,38,37,42,37,38,29,37,40,84,78,37,47,23,33,31,23,38,40,33,78,87,80,67,42,37,33,57,60,35,84,64,47,55,33,35,57,54,39,53,36,32,31,42,66,67,89,45,54,87,36,38,75,51,65,67,53,51,53,45,67,71,70,46,88,48,48,76,37,68,69,71,11,69,53,47,39,49,48,39,23,40,68,57,5,3,33,39,47,42,68,31,23,74,92,28,64,51,16,85,45,32,36,59,20,41,48,40,14,52,43,52,41,34,41,38,17,57,24,37,45,20,17,64,85,56,73,41,49,39,47,69,54,57,65,86,50,85,76,34,44,34,15,34,35,36,27,7,36,56,44,48,52,50,56,67,70,42,89,63,75,83,68,81,72,79,71,73,72,68,70,71,64,66,65,60,57,60,60,60,58,66,65,56,71,73,58,76,81,126,122,84,73,75,77,80,46,35,50,72,52,48,56,60,70,40,35,78,74,54,31,87,62,54,80,35,56,58,44,48,51,52,25,50,52,54,24,50,53,52,45,51,56,51,53,32,33,65,71,39,75,60,70,67,44,86,60,57,80,75,64,87,70,55,73,64,50,50,53,46,49,50,46,38,47,45,43,49,56,38,41,65,71,37,57,25,44,36,33,38,39,38,72,90,45,96,60,71,45,71,43,87,39,93,53,76,26,58,28,30,39,21,23,24,61,62,33,24,67,73,24,55,80,60,25,33,28,24,16,30,29,28,20,35,28,49,47,73,80,83,53,85,48,70,86,57,51,60,60,55,54,30,64,82,19,44,42,34,22,26,38,34,37,42,12,25,30,39,37,43,36,38,28,37,41,84,77,38,47,22,34,32,22,39,40,31,78,87,80,68,42,35,34,57,59,35,81,64,45,55,32,33,56,57,39,54,35,32,30,40,65,68,90,45,54,88,36,39,74,50,64,66,55,50,54,47,68,71,70,46,88,50,48,76,37,72,69,70,10,69,52,47,39,49,50,38,24,40,69,59,5,3,33,38,47,42,69,32,23,72,93,31,65,50,17,87,46,31,35,59,21,40,48,40,13,51,42,52,42,36,41,38,17,56,24,35,44,21,16,63,84,54,72,41,50,39,47,67,54,56,68,88,50,86,75,34,44,33,14,36,35,38,29,7,35,55,45,47,51,52,56,66,71,43,89,64,75,82,66,80,72,80,71,75,73,70,71,71,64,64,66,60,58,60,61,60,58,66,65,58,70,71,62,74,84,125